Protein AF-A0A673J2W6-F1 (afdb_monomer_lite)

Organism: NCBI:txid307959

Sequence (582 aa):
MEEVDVELSITLIPGAGFHQKHLGFEWGPGDLSVYETNYKLQGPRSAGSPFVHIVRRDEDICSPILRKLFNESHLIFVGLQKIKEDMPSKNKKSQFVSISKNYRSVIRACMEELQQNAVSTQNGSLASQYGDQVSILLAIELIWNLCEVLFIDAAPAGSLLLQLLDWVRLHKSDVDAKAREVLQSDSPTQHQSYWDVVISLVLQGRMDEARQVLSKQASLRAESSSVFRRMDGLLQTMPIFNVRASGHAFPKLVKNVYKLQLSSSICHTDLVFVLQSSMNMFLGPRASPEPLDIILLSAFEFDLIALNNWWFVAHLTDLLDHCKLLQSHNLHFGSNLREFLVLEYASGLFTHHSLWQLAVDYFDHCPEFGRVYLELQVERVPLDTERKAIKVLRICEDRQMSEQVRSICKIMTKRALRNNRLGSALSCSIRAKDAAFLQDYSNKGSFTDLDLLDNLGPAMLLSDRLTFLGKYREFHRLYGEKRFSEAARLLLSLMTAKIAPRSLWMTLLTDALPLLEQKVVIFSVDQTYELMSCLEELNSGTKDSNLTDQDEDIESTKTELLRLALARNLTMAIVKEGTIET

Foldseek 3Di:
DPPDPDPDDDDDQPPPCVVVADWDWDDDLAWIKIAGDNDDPDDDDDDGDPDIGTHGPPPPCPDPLVVQLLVQLLVLLVVLLPDDPPDDPVVLLVVLLVSLVSNLVSLVVSLVVLCVCLVPDPDPVSVVVSVVVSVLSLLLSLLSQVCCLVQRCVDQPLVSVVSVLVSLCSVPVCLVVVLVVLVPDPHSPPDPCLVVSLVSCVSSLVLVSSLVSLVVVLVVDVVCVVVNVVVNVVSVPPDNRDVPDDDDDDDPPCCPVPVQNPPSRRDLVNQLVVLVVVCPVPQDPPRDDDLSSVCNSCSSVVVLVSSPDLVSSQSSVSSCVSSVNDDQDQDPVGAGPNLVSLLVSLSSQCSDLPRVVSSLVSLVSRPPCSVVSCLVSLLVRDCPDPVSLVVSLVSCVVVVVLVSLLSSLVVQLVVCVVVVNNLSNVVSCLSNLPVVVVVVVLVVPDPPDLPSLVVCPPSCVSDLSSVLSNLLSVLVVCVVVVVLLVSLVSLLCCQVVVSDDLVCLLVSLLVCLVSLPDPDQSAALVSLVSNVVSLVVNVVDDPPVPDDPVRVVVSVVSSVSSVVSSVSSNVVNCVVVVVVVD

InterPro domains:
  IPR011502 Nucleoporin Nup85-like [PF07575] (52-249)
  IPR011502 Nucleoporin Nup85-like [PF07575] (266-537)
  IPR011502 Nucleoporin Nup85-like [PTHR13373] (268-577)

Structure (mmCIF, N/CA/C/O backbone):
data_AF-A0A673J2W6-F1
#
_entry.id   AF-A0A673J2W6-F1
#
loop_
_atom_site.group_PDB
_atom_site.id
_atom_site.type_symbol
_atom_site.label_atom_id
_atom_site.label_alt_id
_atom_site.label_comp_id
_atom_site.label_asym_id
_atom_site.label_entity_id
_atom_site.label_seq_id
_atom_site.pdbx_PDB_ins_code
_atom_site.Cartn_x
_atom_site.Cartn_y
_atom_site.Cartn_z
_atom_site.occupancy
_atom_site.B_iso_or_equiv
_atom_site.auth_seq_id
_atom_site.auth_comp_id
_atom_site.auth_asym_id
_atom_site.auth_atom_id
_atom_site.pdbx_PDB_model_num
ATOM 1 N N . MET A 1 1 ? 14.938 -26.519 -13.568 1.00 32.31 1 MET A N 1
ATOM 2 C CA . MET A 1 1 ? 15.478 -25.227 -13.121 1.00 32.31 1 MET A CA 1
ATOM 3 C C . MET A 1 1 ? 16.975 -25.441 -13.071 1.00 32.31 1 MET A C 1
ATOM 5 O O . MET A 1 1 ? 17.451 -26.061 -12.132 1.00 32.31 1 MET A O 1
ATOM 9 N N . GLU A 1 2 ? 17.660 -25.157 -14.177 1.00 26.62 2 GLU A N 1
ATOM 10 C CA . GLU A 1 2 ? 19.124 -25.120 -14.169 1.00 26.62 2 GLU A CA 1
ATOM 11 C C . GLU A 1 2 ? 19.511 -23.930 -13.287 1.00 26.62 2 GLU A C 1
ATOM 13 O O . GLU A 1 2 ? 18.954 -22.844 -13.449 1.00 26.62 2 GLU A O 1
ATOM 18 N N . GLU A 1 3 ? 20.346 -24.169 -12.276 1.00 26.30 3 GLU A N 1
ATOM 19 C CA . GLU A 1 3 ? 20.926 -23.105 -11.460 1.00 26.30 3 GLU A CA 1
ATOM 20 C C . GLU A 1 3 ? 21.746 -22.222 -12.399 1.00 26.30 3 GLU A C 1
ATOM 22 O O . GLU A 1 3 ? 22.777 -22.637 -12.922 1.00 26.30 3 GLU A O 1
ATOM 27 N N . VAL A 1 4 ? 21.236 -21.025 -12.685 1.00 35.88 4 VAL A N 1
ATOM 28 C CA . VAL A 1 4 ? 22.015 -19.996 -13.365 1.00 35.88 4 VAL A CA 1
ATOM 29 C C . VAL A 1 4 ? 23.133 -19.622 -12.395 1.00 35.88 4 VAL A C 1
ATOM 31 O O . VAL A 1 4 ? 22.844 -19.143 -11.297 1.00 35.88 4 VAL A O 1
ATOM 34 N N . ASP A 1 5 ? 24.384 -19.884 -12.783 1.00 31.06 5 ASP A N 1
ATOM 35 C CA . ASP A 1 5 ? 25.609 -19.457 -12.094 1.00 31.06 5 ASP A CA 1
ATOM 36 C C . ASP A 1 5 ? 25.676 -17.916 -12.071 1.00 31.06 5 ASP A C 1
ATOM 38 O O . ASP A 1 5 ? 26.428 -17.279 -12.806 1.00 31.06 5 ASP A O 1
ATOM 42 N N . VAL A 1 6 ? 24.831 -17.284 -11.258 1.00 40.81 6 VAL A N 1
ATOM 43 C CA . VAL A 1 6 ? 24.933 -15.863 -10.938 1.00 40.81 6 VAL A CA 1
ATOM 44 C C . VAL A 1 6 ? 26.011 -15.745 -9.869 1.00 40.81 6 VAL A C 1
ATOM 46 O O . VAL A 1 6 ? 25.876 -16.327 -8.791 1.00 40.81 6 VAL A O 1
ATOM 49 N N . GLU A 1 7 ? 27.091 -15.012 -10.156 1.00 35.69 7 GLU A N 1
ATOM 50 C CA . GLU A 1 7 ? 28.097 -14.667 -9.148 1.00 35.69 7 GLU A CA 1
ATOM 51 C C . GLU A 1 7 ? 27.390 -14.076 -7.922 1.00 35.69 7 GLU A C 1
ATOM 53 O O . GLU A 1 7 ? 26.757 -13.020 -7.989 1.00 35.69 7 GLU A O 1
ATOM 58 N N . LEU A 1 8 ? 27.453 -14.797 -6.801 1.00 43.28 8 LEU A N 1
ATOM 59 C CA . LEU A 1 8 ? 26.831 -14.373 -5.554 1.00 43.28 8 LEU A CA 1
ATOM 60 C C . LEU A 1 8 ? 27.419 -13.021 -5.149 1.00 43.28 8 LEU A C 1
ATOM 62 O O . LEU A 1 8 ? 28.629 -12.891 -4.956 1.00 43.28 8 LEU A O 1
ATOM 66 N N . SER A 1 9 ? 26.560 -12.018 -4.987 1.00 50.03 9 SER A N 1
ATOM 67 C CA . SER A 1 9 ? 26.966 -10.717 -4.473 1.00 50.03 9 SER A CA 1
ATOM 68 C C . SER A 1 9 ? 27.466 -10.871 -3.035 1.00 50.03 9 SER A C 1
ATOM 70 O O . SER A 1 9 ? 26.735 -11.251 -2.119 1.00 50.03 9 SER A O 1
ATOM 72 N N . ILE A 1 10 ? 28.759 -10.611 -2.832 1.00 63.97 10 ILE A N 1
ATOM 73 C CA . ILE A 1 10 ? 29.397 -10.724 -1.520 1.00 63.97 10 ILE A CA 1
ATOM 74 C C . ILE A 1 10 ? 29.210 -9.405 -0.772 1.00 63.97 10 ILE A C 1
ATOM 76 O O . ILE A 1 10 ? 29.879 -8.414 -1.063 1.00 63.97 10 ILE A O 1
ATOM 80 N N . THR A 1 11 ? 28.338 -9.398 0.234 1.00 63.94 11 THR A N 1
ATOM 81 C CA . THR A 1 11 ? 28.202 -8.268 1.163 1.00 63.94 11 THR A CA 1
ATOM 82 C C . THR A 1 11 ? 29.050 -8.508 2.410 1.00 63.94 11 THR A C 1
ATOM 84 O O . THR A 1 11 ? 28.829 -9.457 3.163 1.00 63.94 11 THR A O 1
ATOM 87 N N . LEU A 1 12 ? 30.026 -7.631 2.655 1.00 67.88 12 LEU A N 1
ATOM 88 C CA . LEU A 1 12 ? 30.831 -7.655 3.877 1.00 67.88 12 LEU A CA 1
ATOM 89 C C . LEU A 1 12 ? 30.018 -7.097 5.051 1.00 67.88 12 LEU A C 1
ATOM 91 O O . LEU A 1 12 ? 29.589 -5.948 5.006 1.00 67.88 12 LEU A O 1
ATOM 95 N N . ILE A 1 13 ? 29.853 -7.880 6.121 1.00 69.62 13 ILE A N 1
ATOM 96 C CA . ILE A 1 13 ? 29.233 -7.425 7.376 1.00 69.62 13 ILE A CA 1
ATOM 97 C C . ILE A 1 13 ? 30.343 -6.878 8.291 1.00 69.62 13 ILE A C 1
ATOM 99 O O . ILE A 1 13 ? 31.137 -7.666 8.817 1.00 69.62 13 ILE A O 1
ATOM 103 N N . PRO A 1 14 ? 30.439 -5.553 8.515 1.00 63.97 14 PRO A N 1
ATOM 104 C CA . PRO A 1 14 ? 31.538 -4.978 9.283 1.00 63.97 14 PRO A CA 1
ATOM 105 C C . PRO A 1 14 ? 31.520 -5.461 10.739 1.00 63.97 14 PRO A C 1
ATOM 107 O O . PRO A 1 14 ? 30.521 -5.316 11.444 1.00 63.97 14 PRO A O 1
ATOM 110 N N . GLY A 1 15 ? 32.641 -6.021 11.199 1.00 62.41 15 GLY A N 1
ATOM 111 C CA . GLY A 1 15 ? 32.830 -6.466 12.585 1.00 62.41 15 GLY A CA 1
ATOM 112 C C . GLY A 1 15 ? 32.299 -7.866 12.917 1.00 62.41 15 GLY A C 1
ATOM 113 O O . GLY A 1 15 ? 32.590 -8.357 14.006 1.00 62.41 15 GLY A O 1
ATOM 114 N N . ALA A 1 16 ? 31.590 -8.536 12.001 1.00 62.56 16 ALA A N 1
ATOM 115 C CA . ALA A 1 16 ? 31.160 -9.918 12.204 1.00 62.56 16 ALA A CA 1
ATOM 116 C C . ALA A 1 16 ? 32.349 -10.886 12.058 1.00 62.56 16 ALA A C 1
ATOM 118 O O . ALA A 1 16 ? 33.064 -10.857 11.058 1.00 62.56 16 ALA A O 1
ATOM 119 N N . GLY A 1 17 ? 32.571 -11.749 13.055 1.00 60.41 17 GLY A N 1
ATOM 120 C CA . GLY A 1 17 ? 33.663 -12.727 13.047 1.00 60.41 17 GLY A CA 1
ATOM 121 C C . GLY A 1 17 ? 35.010 -12.173 13.524 1.00 60.41 17 GLY A C 1
ATOM 122 O O . GLY A 1 17 ? 36.017 -12.880 13.433 1.00 60.41 17 GLY A O 1
ATOM 123 N N . PHE A 1 18 ? 35.050 -10.949 14.072 1.00 62.06 18 PHE A N 1
ATOM 124 C CA . PHE A 1 18 ? 36.272 -10.332 14.608 1.00 62.06 18 PHE A CA 1
ATOM 125 C C . PHE A 1 18 ? 36.915 -11.188 15.710 1.00 62.06 18 PHE A C 1
ATOM 127 O O . PHE A 1 18 ? 38.137 -11.223 15.847 1.00 62.06 18 PHE A O 1
ATOM 134 N N . HIS A 1 19 ? 36.105 -11.933 16.469 1.00 62.28 19 HIS A N 1
ATOM 135 C CA . HIS A 1 19 ? 36.587 -12.825 17.523 1.00 62.28 19 HIS A CA 1
ATOM 136 C C . HIS A 1 19 ? 36.794 -14.287 17.079 1.00 62.28 19 HIS A C 1
ATOM 138 O O . HIS A 1 19 ? 37.021 -15.133 17.943 1.00 62.28 19 HIS A O 1
ATOM 144 N N . GLN A 1 20 ? 36.704 -14.609 15.776 1.00 61.62 20 GLN A N 1
ATOM 145 C CA . GLN A 1 20 ? 36.760 -15.986 15.238 1.00 61.62 20 GLN A CA 1
ATOM 146 C C . GLN A 1 20 ? 35.788 -16.967 15.929 1.00 61.62 20 GLN A C 1
ATOM 148 O O . GLN A 1 20 ? 36.048 -18.166 16.048 1.00 61.62 20 GLN A O 1
ATOM 153 N N . LYS A 1 21 ? 34.656 -16.454 16.414 1.00 65.19 21 LYS A N 1
ATOM 154 C CA . LYS A 1 21 ? 33.579 -17.249 17.013 1.00 65.19 21 LYS A CA 1
ATOM 155 C C . LYS A 1 21 ? 32.636 -17.762 15.926 1.00 65.19 21 LYS A C 1
ATOM 157 O O . LYS A 1 21 ? 32.618 -17.235 14.815 1.00 65.19 21 LYS A O 1
ATOM 162 N N . HIS A 1 22 ? 31.841 -18.786 16.240 1.00 70.38 22 HIS A N 1
ATOM 163 C CA . HIS A 1 22 ? 30.788 -19.230 15.327 1.00 70.38 22 HIS A CA 1
ATOM 164 C C . HIS A 1 22 ? 29.784 -18.091 15.107 1.00 70.38 22 HIS A C 1
ATOM 166 O O . HIS A 1 22 ? 29.517 -17.314 16.019 1.00 70.38 22 HIS A O 1
ATOM 172 N N . LEU A 1 23 ? 29.221 -17.985 13.906 1.00 76.62 23 LEU A N 1
ATOM 173 C CA . LEU A 1 23 ? 28.167 -17.020 13.601 1.00 76.62 23 LEU A CA 1
ATOM 174 C C . LEU A 1 23 ? 26.814 -17.729 13.653 1.00 76.62 23 LEU A C 1
ATOM 176 O O . LEU A 1 23 ? 26.635 -18.786 13.050 1.00 76.62 23 LEU A O 1
ATOM 180 N N . GLY A 1 24 ? 25.880 -17.158 14.404 1.00 75.81 24 GLY A N 1
ATOM 181 C CA . GLY A 1 24 ? 24.462 -17.476 14.330 1.00 75.81 24 GLY A CA 1
ATOM 182 C C . GLY A 1 24 ? 23.751 -16.425 13.487 1.00 75.81 24 GLY A C 1
ATOM 183 O O . GLY A 1 24 ? 24.156 -15.261 13.471 1.00 75.81 24 GLY A O 1
ATOM 184 N N . PHE A 1 25 ? 22.691 -16.827 12.795 1.00 81.06 25 PHE A N 1
ATOM 185 C CA . PHE A 1 25 ? 21.803 -15.894 12.119 1.00 81.06 25 PHE A CA 1
ATOM 186 C C . PHE A 1 25 ? 20.346 -16.262 12.386 1.00 81.06 25 PHE A C 1
ATOM 188 O O . PHE A 1 25 ? 20.004 -17.438 12.507 1.00 81.06 25 PHE A O 1
ATOM 195 N N . GLU A 1 26 ? 19.496 -15.248 12.473 1.00 79.06 26 GLU A N 1
ATOM 196 C CA . GLU A 1 26 ? 18.057 -15.402 12.632 1.00 79.06 26 GLU A CA 1
ATOM 197 C C . GLU A 1 26 ? 17.341 -14.392 11.736 1.00 79.06 26 GLU A C 1
ATOM 199 O O . GLU A 1 26 ? 17.652 -13.197 11.735 1.00 79.06 26 GLU A O 1
ATOM 204 N N . TRP A 1 27 ? 16.383 -14.880 10.950 1.00 75.19 27 TRP A N 1
ATOM 205 C CA . TRP A 1 27 ? 15.520 -14.022 10.150 1.00 75.19 27 TRP A CA 1
ATOM 206 C C . TRP A 1 27 ? 14.493 -13.343 11.056 1.00 75.19 27 TRP A C 1
ATOM 208 O O . TRP A 1 27 ? 13.629 -14.002 11.634 1.00 75.19 27 TRP A O 1
ATOM 218 N N . GLY A 1 28 ? 14.586 -12.018 11.171 1.00 66.69 28 GLY A N 1
ATOM 219 C CA . GLY A 1 28 ? 13.551 -11.192 11.775 1.00 66.69 28 GLY A CA 1
ATOM 220 C C . GLY A 1 28 ? 12.396 -10.911 10.801 1.00 66.69 28 GLY A C 1
ATOM 221 O O . GLY A 1 28 ? 12.409 -11.370 9.660 1.00 66.69 28 GLY A O 1
ATOM 222 N N . PRO A 1 29 ? 11.395 -10.106 11.205 1.00 61.22 29 PRO A N 1
ATOM 223 C CA . PRO A 1 29 ? 10.231 -9.766 10.373 1.00 61.22 29 PRO A CA 1
ATOM 224 C C . PRO A 1 29 ? 10.533 -8.996 9.072 1.00 61.22 29 PRO A C 1
ATOM 226 O O . PRO A 1 29 ? 9.613 -8.747 8.299 1.00 61.22 29 PRO A O 1
ATOM 229 N N . GLY A 1 30 ? 11.785 -8.594 8.847 1.00 59.88 30 GLY A N 1
ATOM 230 C CA . GLY A 1 30 ? 12.221 -7.810 7.686 1.00 59.88 30 GLY A CA 1
ATOM 231 C C . GLY A 1 30 ? 13.743 -7.707 7.560 1.00 59.88 30 GLY A C 1
ATOM 232 O O . GLY A 1 30 ? 14.252 -7.587 6.452 1.00 59.88 30 GLY A O 1
ATOM 233 N N . ASP A 1 31 ? 14.469 -7.853 8.673 1.00 70.88 31 ASP A N 1
ATOM 234 C CA . ASP A 1 31 ? 15.931 -7.783 8.704 1.00 70.88 31 ASP A CA 1
ATOM 235 C C . ASP A 1 31 ? 16.537 -9.131 9.135 1.00 70.88 31 ASP A C 1
ATOM 237 O O . ASP A 1 31 ? 15.974 -9.848 9.968 1.00 70.88 31 ASP A O 1
ATOM 241 N N . LEU A 1 32 ? 17.711 -9.466 8.603 1.00 78.12 32 LEU A N 1
ATOM 242 C CA . LEU A 1 32 ? 18.502 -10.615 9.034 1.00 78.12 32 LEU A CA 1
ATOM 243 C C . LEU A 1 32 ? 19.378 -10.194 10.218 1.00 78.12 32 LEU A C 1
ATOM 245 O O . LEU A 1 32 ? 20.221 -9.311 10.095 1.00 78.12 32 LEU A O 1
ATOM 249 N N . SER A 1 33 ? 19.205 -10.828 11.373 1.00 80.81 33 SER A N 1
ATOM 250 C CA . SER A 1 33 ? 20.064 -10.587 12.533 1.00 80.81 33 SER A CA 1
ATOM 251 C C . SER A 1 33 ? 21.204 -11.596 12.536 1.00 80.81 33 SER A C 1
ATOM 253 O O . SER A 1 33 ? 20.963 -12.799 12.521 1.00 80.81 33 SER A O 1
ATOM 255 N N . VAL A 1 34 ? 22.445 -11.121 12.572 1.00 82.25 34 VAL A N 1
ATOM 256 C CA . VAL A 1 34 ? 23.656 -11.946 12.633 1.00 82.25 34 VAL A CA 1
ATOM 257 C C . VAL A 1 34 ? 24.370 -11.657 13.945 1.00 82.25 34 VAL A C 1
ATOM 259 O O . VAL A 1 34 ? 24.604 -10.504 14.293 1.00 82.25 34 VAL A O 1
ATOM 262 N N . TYR A 1 35 ? 24.724 -12.689 14.699 1.00 78.94 35 TYR A N 1
ATOM 263 C CA . TYR A 1 35 ? 25.373 -12.540 15.999 1.00 78.94 35 TYR A CA 1
ATOM 264 C C . TYR A 1 35 ? 26.475 -13.576 16.188 1.00 78.94 35 TYR A C 1
ATOM 266 O O . TYR A 1 35 ? 26.421 -14.686 15.659 1.00 78.94 35 TYR A O 1
ATOM 274 N N . GLU A 1 36 ? 27.493 -13.226 16.967 1.00 74.81 36 GLU A N 1
ATOM 275 C CA . GLU A 1 36 ? 28.535 -14.179 17.331 1.00 74.81 36 GLU A CA 1
ATOM 276 C C . GLU A 1 36 ? 28.045 -15.109 18.447 1.00 74.81 36 GLU A C 1
ATOM 278 O O . GLU A 1 36 ? 27.469 -14.703 19.454 1.00 74.81 36 GLU A O 1
ATOM 283 N N . THR A 1 37 ? 28.299 -16.399 18.296 1.00 68.31 37 THR A N 1
ATOM 284 C CA . THR A 1 37 ? 27.920 -17.423 19.258 1.00 68.31 37 THR A CA 1
ATOM 285 C C . THR A 1 37 ? 29.100 -18.333 19.573 1.00 68.31 37 THR A C 1
ATOM 287 O O . THR A 1 37 ? 29.910 -18.685 18.719 1.00 68.31 37 THR A O 1
ATOM 290 N N . ASN A 1 38 ? 29.199 -18.739 20.837 1.00 63.53 38 ASN A N 1
ATOM 291 C CA . ASN A 1 38 ? 30.148 -19.762 21.285 1.00 63.53 38 ASN A CA 1
ATOM 292 C C . ASN A 1 38 ? 29.522 -21.171 21.257 1.00 63.53 38 ASN A C 1
ATOM 294 O O . ASN A 1 38 ? 30.101 -22.117 21.792 1.00 63.53 38 ASN A O 1
ATOM 298 N N . TYR A 1 39 ? 28.312 -21.311 20.703 1.00 58.31 39 TYR A N 1
ATOM 299 C CA . TYR A 1 39 ? 27.529 -22.537 20.794 1.00 58.31 39 TYR A CA 1
ATOM 300 C C . TYR A 1 39 ? 28.136 -23.654 19.932 1.00 58.31 39 TYR A C 1
ATOM 302 O O . TYR A 1 39 ? 28.123 -23.589 18.705 1.00 58.31 39 TYR A O 1
ATOM 310 N N . LYS A 1 40 ? 28.638 -24.706 20.589 1.00 55.28 40 LYS A N 1
ATOM 311 C CA . LYS A 1 40 ? 28.772 -26.047 19.998 1.00 55.28 40 LYS A CA 1
ATOM 312 C C . LYS A 1 40 ? 27.434 -26.767 20.187 1.00 55.28 40 LYS A C 1
ATOM 314 O O . LYS A 1 40 ? 26.813 -26.587 21.229 1.00 55.28 40 LYS A O 1
ATOM 319 N N . LEU A 1 41 ? 27.012 -27.587 19.218 1.00 49.97 41 LEU A N 1
ATOM 320 C CA . LEU A 1 41 ? 25.667 -28.194 19.116 1.00 49.97 41 LEU A CA 1
ATOM 321 C C . LEU A 1 41 ? 25.144 -28.948 20.368 1.00 49.97 41 LEU A C 1
ATOM 323 O O . LEU A 1 41 ? 23.969 -29.302 20.400 1.00 49.97 41 LEU A O 1
ATOM 327 N N . GLN A 1 42 ? 25.966 -29.197 21.395 1.00 47.97 42 GLN A N 1
ATOM 328 C CA . GLN A 1 42 ? 25.563 -29.784 22.678 1.00 47.97 42 GLN A CA 1
ATOM 329 C C . GLN A 1 42 ? 26.335 -29.132 23.845 1.00 47.97 42 GLN A C 1
ATOM 331 O O . GLN A 1 42 ? 27.518 -29.403 24.040 1.00 47.97 42 GLN A O 1
ATOM 336 N N . GLY A 1 43 ? 25.674 -28.278 24.637 1.00 46.75 43 GLY A N 1
ATOM 337 C CA . GLY A 1 43 ? 26.228 -27.701 25.873 1.00 46.75 43 GLY A CA 1
ATOM 338 C C . GLY A 1 43 ? 25.321 -26.637 26.525 1.00 46.75 43 GLY A C 1
ATOM 339 O O . GLY A 1 43 ? 24.466 -26.069 25.837 1.00 46.75 43 GLY A O 1
ATOM 340 N N . PRO A 1 44 ? 25.457 -26.362 27.843 1.00 44.88 44 PRO A N 1
ATOM 341 C CA . PRO A 1 44 ? 24.592 -25.420 28.547 1.00 44.88 44 PRO A CA 1
ATOM 342 C C . PRO A 1 44 ? 24.892 -23.970 28.143 1.00 44.88 44 PRO A C 1
ATOM 344 O O . PRO A 1 44 ? 26.026 -23.620 27.822 1.00 44.88 44 PRO A O 1
ATOM 347 N N . ARG A 1 45 ? 23.851 -23.126 28.172 1.00 50.53 45 ARG A N 1
ATOM 348 C CA . ARG A 1 45 ? 23.879 -21.701 27.793 1.00 50.53 45 ARG A CA 1
ATOM 349 C C . ARG A 1 45 ? 25.050 -20.959 28.459 1.00 50.53 45 ARG A C 1
ATOM 351 O O . ARG A 1 45 ? 25.068 -20.823 29.679 1.00 50.53 45 ARG A O 1
ATOM 358 N N . SER A 1 46 ? 25.982 -20.438 27.659 1.00 49.75 46 SER A N 1
ATOM 359 C CA . SER A 1 46 ? 27.063 -19.550 28.113 1.00 49.75 46 SER A CA 1
ATOM 360 C C . SER A 1 46 ? 26.821 -18.098 27.694 1.00 49.75 46 SER A C 1
ATOM 362 O O . SER A 1 46 ? 26.110 -17.849 26.722 1.00 49.75 46 SER A O 1
ATOM 364 N N . ALA A 1 47 ? 27.469 -17.161 28.396 1.00 49.81 47 ALA A N 1
ATOM 365 C CA . ALA A 1 47 ? 27.417 -15.716 28.162 1.00 49.81 47 ALA A CA 1
ATOM 366 C C . ALA A 1 47 ? 27.594 -15.346 26.673 1.00 49.81 47 ALA A C 1
ATOM 368 O O . ALA A 1 47 ? 28.589 -15.721 26.048 1.00 49.81 47 ALA A O 1
ATOM 369 N N . GLY A 1 48 ? 26.589 -14.661 26.115 1.00 49.75 48 GLY A N 1
ATOM 370 C CA . GLY A 1 48 ? 26.511 -14.280 24.701 1.00 49.75 48 GLY A CA 1
ATOM 371 C C . GLY A 1 48 ? 27.507 -13.189 24.299 1.00 49.75 48 GLY A C 1
ATOM 372 O O . GLY A 1 48 ? 28.112 -12.534 25.150 1.00 49.75 48 GLY A O 1
ATOM 373 N N . SER A 1 49 ? 27.693 -13.000 22.990 1.00 53.25 49 SER A N 1
ATOM 374 C CA . SER A 1 49 ? 28.419 -11.849 22.448 1.00 53.25 49 SER A CA 1
ATOM 375 C C . SER A 1 49 ? 27.656 -10.543 22.725 1.00 53.25 49 SER A C 1
ATOM 377 O O . SER A 1 49 ? 26.426 -10.550 22.761 1.00 53.25 49 SER A O 1
ATOM 379 N N . PRO A 1 50 ? 28.350 -9.403 22.896 1.00 62.38 50 PRO A N 1
ATOM 380 C CA . PRO A 1 50 ? 27.698 -8.114 23.139 1.00 62.38 50 PRO A CA 1
ATOM 381 C C . PRO A 1 50 ? 27.110 -7.462 21.876 1.00 62.38 50 PRO A C 1
ATOM 383 O O . PRO A 1 50 ? 26.351 -6.504 21.996 1.00 62.38 50 PRO A O 1
ATOM 386 N N . PHE A 1 51 ? 27.443 -7.956 20.678 1.00 63.53 51 PHE A N 1
ATOM 387 C CA . PHE A 1 51 ? 27.030 -7.351 19.410 1.00 63.53 51 PHE A CA 1
ATOM 388 C C . PHE A 1 51 ? 26.082 -8.260 18.622 1.00 63.53 51 PHE A C 1
ATOM 390 O O . PHE A 1 51 ? 26.358 -9.448 18.433 1.00 63.53 51 PHE A O 1
ATOM 397 N N . VAL A 1 52 ? 24.979 -7.665 18.164 1.00 72.75 52 VAL A N 1
ATOM 398 C CA . VAL A 1 52 ? 24.043 -8.215 17.178 1.00 72.75 52 VAL A CA 1
ATOM 399 C C . VAL A 1 52 ? 24.085 -7.276 15.977 1.00 72.75 52 VAL A C 1
ATOM 401 O O . VAL A 1 52 ? 23.815 -6.082 16.109 1.00 72.75 52 VAL A O 1
ATOM 404 N N . HIS A 1 53 ? 24.460 -7.806 14.821 1.00 74.25 53 HIS A N 1
ATOM 405 C CA . HIS A 1 53 ? 24.487 -7.093 13.552 1.00 74.25 53 HIS A CA 1
ATOM 406 C C . HIS A 1 53 ? 23.127 -7.237 12.876 1.00 74.25 53 HIS A C 1
ATOM 408 O O . HIS A 1 53 ? 22.595 -8.340 12.778 1.00 74.25 53 HIS A O 1
ATOM 414 N N . ILE A 1 54 ? 22.567 -6.131 12.398 1.00 69.12 54 ILE A N 1
ATOM 415 C CA . ILE A 1 54 ? 21.324 -6.129 11.628 1.00 69.12 54 ILE A CA 1
ATOM 416 C C . ILE A 1 54 ? 21.710 -5.942 10.165 1.00 69.12 54 ILE A C 1
ATOM 418 O O . ILE A 1 54 ? 22.263 -4.907 9.797 1.00 69.12 54 ILE A O 1
ATOM 422 N N . VAL A 1 55 ? 21.444 -6.955 9.351 1.00 66.69 55 VAL A N 1
ATOM 423 C CA . VAL A 1 55 ? 21.677 -6.969 7.909 1.00 66.69 55 VAL A CA 1
ATOM 424 C C . VAL A 1 55 ? 20.344 -6.716 7.221 1.00 66.69 55 VAL A C 1
ATOM 426 O O . VAL A 1 55 ? 19.386 -7.472 7.398 1.00 66.69 55 VAL A O 1
ATOM 429 N N . ARG A 1 56 ? 20.278 -5.644 6.434 1.00 62.28 56 ARG A N 1
ATOM 430 C CA . ARG A 1 56 ? 19.111 -5.328 5.606 1.00 62.28 56 ARG A CA 1
ATOM 431 C C . ARG A 1 56 ? 19.379 -5.773 4.181 1.00 62.28 56 ARG A C 1
ATOM 433 O O . ARG A 1 56 ? 20.475 -5.558 3.677 1.00 62.28 56 ARG A O 1
ATOM 440 N N . ARG A 1 57 ? 18.387 -6.409 3.559 1.00 55.62 57 ARG A N 1
ATOM 441 C CA . ARG A 1 57 ? 18.497 -6.920 2.187 1.00 55.62 57 ARG A CA 1
ATOM 442 C C . ARG A 1 57 ? 18.401 -5.803 1.138 1.00 55.62 57 ARG A C 1
ATOM 444 O O . ARG A 1 57 ? 19.025 -5.923 0.094 1.00 55.62 57 ARG A O 1
ATOM 451 N N . ASP A 1 58 ? 17.705 -4.710 1.469 1.00 56.59 58 ASP A N 1
ATOM 452 C CA . ASP A 1 58 ? 17.262 -3.703 0.497 1.00 56.59 58 ASP A CA 1
ATOM 453 C C . ASP A 1 58 ? 17.692 -2.276 0.895 1.00 56.59 58 ASP A C 1
ATOM 455 O O . ASP A 1 58 ? 16.885 -1.472 1.371 1.00 56.59 58 ASP A O 1
ATOM 459 N N . GLU A 1 59 ? 18.973 -1.933 0.715 1.00 52.81 59 GLU A N 1
ATOM 460 C CA . GLU A 1 59 ? 19.462 -0.560 0.957 1.00 52.81 59 GLU A CA 1
ATOM 461 C C . GLU A 1 59 ? 18.765 0.478 0.049 1.00 52.81 59 GLU A C 1
ATOM 463 O O . GLU A 1 59 ? 18.525 1.614 0.472 1.00 52.81 59 GLU A O 1
ATOM 468 N N . ASP A 1 60 ? 18.338 0.074 -1.153 1.00 52.94 60 ASP A N 1
ATOM 469 C CA . ASP A 1 60 ? 17.696 0.950 -2.142 1.00 52.94 60 ASP A CA 1
ATOM 470 C C . ASP A 1 60 ? 16.302 1.442 -1.717 1.00 52.94 60 ASP A C 1
ATOM 472 O O . ASP A 1 60 ? 15.938 2.595 -1.966 1.00 52.94 60 ASP A O 1
ATOM 476 N N . ILE A 1 61 ? 15.519 0.623 -1.006 1.00 55.84 61 ILE A N 1
ATOM 477 C CA . ILE A 1 61 ? 14.157 0.994 -0.571 1.00 55.84 61 ILE A CA 1
ATOM 478 C C . ILE A 1 61 ? 14.194 2.110 0.492 1.00 55.84 61 ILE A C 1
ATOM 480 O O . ILE A 1 61 ? 13.240 2.881 0.640 1.00 55.84 61 ILE A O 1
ATOM 484 N N . CYS A 1 62 ? 15.318 2.252 1.200 1.00 54.75 62 CYS A N 1
ATOM 485 C CA . CYS A 1 62 ? 15.524 3.293 2.203 1.00 54.75 62 CYS A CA 1
ATOM 486 C C . CYS A 1 62 ? 15.870 4.672 1.609 1.00 54.75 62 CYS A C 1
ATOM 488 O O . CYS A 1 62 ? 15.868 5.658 2.353 1.00 54.75 62 CYS A O 1
ATOM 490 N N . SER A 1 63 ? 16.131 4.785 0.298 1.00 69.56 63 SER A N 1
ATOM 491 C CA . SER A 1 63 ? 16.411 6.079 -0.334 1.00 69.56 63 SER A CA 1
ATOM 492 C C . SER A 1 63 ? 15.151 6.963 -0.355 1.00 69.56 63 SER A C 1
ATOM 494 O O . SER A 1 63 ? 14.120 6.577 -0.919 1.00 69.56 63 SER A O 1
ATOM 496 N N . PRO A 1 64 ? 15.192 8.187 0.211 1.00 71.50 64 PRO A N 1
ATOM 497 C CA . PRO A 1 64 ? 14.033 9.078 0.234 1.00 71.50 64 PRO A CA 1
ATOM 498 C C . PRO A 1 64 ? 13.580 9.496 -1.171 1.00 71.50 64 PRO A C 1
ATOM 500 O O . PRO A 1 64 ? 12.400 9.803 -1.349 1.00 71.50 64 PRO A O 1
ATOM 503 N N . ILE A 1 65 ? 14.489 9.472 -2.150 1.00 76.12 65 ILE A N 1
ATOM 504 C CA . ILE A 1 65 ? 14.220 9.832 -3.545 1.00 76.12 65 ILE A CA 1
ATOM 505 C C . ILE A 1 65 ? 13.490 8.681 -4.250 1.00 76.12 65 ILE A C 1
ATOM 507 O O . ILE A 1 65 ? 12.423 8.891 -4.827 1.00 76.12 65 ILE A O 1
ATOM 511 N N . LEU A 1 66 ? 13.963 7.438 -4.092 1.00 79.06 66 LEU A N 1
ATOM 512 C CA . LEU A 1 66 ? 13.269 6.251 -4.617 1.00 79.06 66 LEU A CA 1
ATOM 513 C C . LEU A 1 66 ? 11.894 6.052 -3.963 1.00 79.06 66 LEU A C 1
ATOM 515 O O . LEU A 1 66 ? 10.941 5.613 -4.602 1.00 79.06 66 LEU A O 1
ATOM 519 N N . ARG A 1 67 ? 11.720 6.500 -2.717 1.00 81.94 67 ARG A N 1
ATOM 520 C CA . ARG A 1 67 ? 10.403 6.538 -2.073 1.00 81.94 67 ARG A CA 1
ATOM 521 C C . ARG A 1 67 ? 9.386 7.380 -2.852 1.00 81.94 67 ARG A C 1
ATOM 523 O O . ARG A 1 67 ? 8.210 7.021 -2.897 1.00 81.94 67 ARG A O 1
ATOM 530 N N . LYS A 1 68 ? 9.804 8.497 -3.455 1.00 85.56 68 LYS A N 1
ATOM 531 C CA . LYS A 1 68 ? 8.937 9.339 -4.297 1.00 85.56 68 LYS A CA 1
ATOM 532 C C . LYS A 1 68 ? 8.539 8.593 -5.571 1.00 85.56 68 LYS A C 1
ATOM 534 O O . LYS A 1 68 ? 7.356 8.563 -5.896 1.00 85.56 68 LYS A O 1
ATOM 539 N N . LEU A 1 69 ? 9.498 7.913 -6.209 1.00 88.44 69 LEU A N 1
ATOM 540 C CA . LEU A 1 69 ? 9.252 7.019 -7.346 1.00 88.44 69 LEU A CA 1
ATOM 541 C C . LEU A 1 69 ? 8.189 5.964 -7.001 1.00 88.44 69 LEU A C 1
ATOM 543 O O . LEU A 1 69 ? 7.234 5.805 -7.758 1.00 88.44 69 LEU A O 1
ATOM 547 N N . PHE A 1 70 ? 8.281 5.300 -5.844 1.00 89.12 70 PHE A N 1
ATOM 548 C CA . PHE A 1 70 ? 7.296 4.291 -5.422 1.00 89.12 70 PHE A CA 1
ATOM 549 C C . PHE A 1 70 ? 5.891 4.863 -5.181 1.00 89.12 70 PHE A C 1
ATOM 551 O O . PHE A 1 70 ? 4.904 4.229 -5.541 1.00 89.12 70 PHE A O 1
ATOM 558 N N . ASN A 1 71 ? 5.775 6.067 -4.613 1.00 89.88 71 ASN A N 1
ATOM 559 C CA . ASN A 1 71 ? 4.466 6.694 -4.393 1.00 89.88 71 ASN A CA 1
ATOM 560 C C . ASN A 1 71 ? 3.796 7.106 -5.714 1.00 89.88 71 ASN A C 1
ATOM 562 O O . ASN A 1 71 ? 2.625 6.807 -5.928 1.00 89.88 71 ASN A O 1
ATOM 566 N N . GLU A 1 72 ? 4.533 7.755 -6.617 1.00 92.31 72 GLU A N 1
ATOM 567 C CA . GLU A 1 72 ? 3.995 8.185 -7.915 1.00 92.31 72 GLU A CA 1
ATOM 568 C C . GLU A 1 72 ? 3.664 6.983 -8.816 1.00 92.31 72 GLU A C 1
ATOM 570 O O . GLU A 1 72 ? 2.596 6.923 -9.424 1.00 92.31 72 GLU A O 1
ATOM 575 N N . SER A 1 73 ? 4.538 5.971 -8.854 1.00 93.12 73 SER A N 1
ATOM 576 C CA . SER A 1 73 ? 4.302 4.737 -9.623 1.00 93.12 73 SER A CA 1
ATOM 577 C C . SER A 1 73 ? 3.107 3.930 -9.113 1.00 93.12 73 SER A C 1
ATOM 579 O O . SER A 1 73 ? 2.377 3.354 -9.923 1.00 93.12 73 SER A O 1
ATOM 581 N N . HIS A 1 74 ? 2.854 3.943 -7.804 1.00 94.06 74 HIS A N 1
ATOM 582 C CA . HIS A 1 74 ? 1.658 3.357 -7.208 1.00 94.06 74 HIS A CA 1
ATOM 583 C C . HIS A 1 74 ? 0.371 4.046 -7.682 1.00 94.06 74 HIS A C 1
ATOM 585 O O . HIS A 1 74 ? -0.594 3.366 -8.029 1.00 94.06 74 HIS A O 1
ATOM 591 N N . LEU A 1 75 ? 0.348 5.381 -7.775 1.00 93.56 75 LEU A N 1
ATOM 592 C CA . LEU A 1 75 ? -0.818 6.102 -8.305 1.00 93.56 75 LEU A CA 1
ATOM 593 C C . LEU A 1 75 ? -1.100 5.727 -9.764 1.00 93.56 75 LEU A C 1
ATOM 595 O O . LEU A 1 75 ? -2.260 5.557 -10.148 1.00 93.56 75 LEU A O 1
ATOM 599 N N . ILE A 1 76 ? -0.043 5.564 -10.566 1.00 94.31 76 ILE A N 1
ATOM 600 C CA . ILE A 1 76 ? -0.161 5.109 -11.955 1.00 94.31 76 ILE A CA 1
ATOM 601 C C . ILE A 1 76 ? -0.702 3.675 -11.999 1.00 94.31 76 ILE A C 1
ATOM 603 O O . ILE A 1 76 ? -1.629 3.411 -12.764 1.00 94.31 76 ILE A O 1
ATOM 607 N N . PHE A 1 77 ? -0.189 2.783 -11.147 1.00 94.56 77 PHE A N 1
ATOM 608 C CA . PHE A 1 77 ? -0.641 1.393 -11.052 1.00 94.56 77 PHE A CA 1
ATOM 609 C C . PHE A 1 77 ? -2.130 1.317 -10.716 1.00 94.56 77 PHE A C 1
ATOM 611 O O . PHE A 1 77 ? -2.902 0.764 -11.491 1.00 94.56 77 PHE A O 1
ATOM 618 N N . VAL A 1 78 ? -2.573 1.957 -9.630 1.00 92.50 78 VAL A N 1
ATOM 619 C CA . VAL A 1 78 ? -3.992 1.981 -9.233 1.00 92.50 78 VAL A CA 1
ATOM 620 C C . VAL A 1 78 ? -4.870 2.622 -10.319 1.00 92.50 78 VAL A C 1
ATOM 622 O O . VAL A 1 78 ? -6.028 2.243 -10.497 1.00 92.50 78 VAL A O 1
ATOM 625 N N . GLY A 1 79 ? -4.339 3.598 -11.060 1.00 90.56 79 GLY A N 1
ATOM 626 C CA . GLY A 1 79 ? -5.004 4.180 -12.225 1.00 90.56 79 GLY A CA 1
ATOM 627 C C . GLY A 1 79 ? -5.196 3.181 -13.370 1.00 90.56 79 GLY A C 1
ATOM 628 O O . GLY A 1 79 ? -6.282 3.127 -13.948 1.00 90.56 79 GLY A O 1
ATOM 629 N N . LEU A 1 80 ? -4.175 2.373 -13.665 1.00 91.31 80 LEU A N 1
ATOM 630 C CA . LEU A 1 80 ? -4.200 1.327 -14.690 1.00 91.31 80 LEU A CA 1
ATOM 631 C C . LEU A 1 80 ? -5.250 0.249 -14.375 1.00 91.31 80 LEU A C 1
ATOM 633 O O . LEU A 1 80 ? -6.042 -0.087 -15.254 1.00 91.31 80 LEU A O 1
ATOM 637 N N . GLN A 1 81 ? -5.361 -0.182 -13.114 1.00 90.31 81 GLN A N 1
ATOM 638 C CA . GLN A 1 81 ? -6.337 -1.205 -12.697 1.00 90.31 81 GLN A CA 1
ATOM 639 C C . GLN A 1 81 ? -7.807 -0.774 -12.885 1.00 90.31 81 GLN A C 1
ATOM 641 O O . GLN A 1 81 ? -8.713 -1.602 -12.941 1.00 90.31 81 GLN A O 1
ATOM 646 N N . LYS A 1 82 ? -8.080 0.534 -12.994 1.00 86.50 82 LYS A N 1
ATOM 647 C CA . LYS A 1 82 ? -9.439 1.074 -13.196 1.00 86.50 82 LYS A CA 1
ATOM 648 C C . LYS A 1 82 ? -9.879 1.082 -14.662 1.00 86.50 82 LYS A C 1
ATOM 650 O O . LYS A 1 82 ? -11.022 1.451 -14.953 1.00 86.50 82 LYS A O 1
ATOM 655 N N . ILE A 1 83 ? -8.997 0.732 -15.598 1.00 83.75 83 ILE A N 1
ATOM 656 C CA . ILE A 1 83 ? -9.303 0.760 -17.029 1.00 83.75 83 ILE A CA 1
ATOM 657 C C . ILE A 1 83 ? -10.234 -0.402 -17.370 1.00 83.75 83 ILE A C 1
ATOM 659 O O . ILE A 1 83 ? -9.863 -1.567 -17.311 1.00 83.75 83 ILE A O 1
ATOM 663 N N . LYS A 1 84 ? -11.471 -0.072 -17.757 1.00 66.56 84 LYS A N 1
ATOM 664 C CA . LYS A 1 84 ? -12.489 -1.068 -18.112 1.00 66.56 84 LYS A CA 1
ATOM 665 C C . LYS A 1 84 ? -12.122 -1.822 -19.392 1.00 66.56 84 LYS A C 1
ATOM 667 O O . LYS A 1 84 ? -11.805 -1.210 -20.419 1.00 66.56 84 LYS A O 1
ATOM 672 N N . GLU A 1 85 ? -12.296 -3.143 -19.364 1.00 62.69 85 GLU A N 1
ATOM 673 C CA . GLU A 1 85 ? -12.102 -4.020 -20.525 1.00 62.69 85 GLU A CA 1
ATOM 674 C C . GLU A 1 85 ? -13.036 -3.714 -21.712 1.00 62.69 85 GLU A C 1
ATOM 676 O O . GLU A 1 85 ? -12.748 -4.149 -22.823 1.00 62.69 85 GLU A O 1
ATOM 681 N N . ASP A 1 86 ? -14.083 -2.900 -21.554 1.00 56.84 86 ASP A N 1
ATOM 682 C CA . ASP A 1 86 ? -15.080 -2.634 -22.608 1.00 56.84 86 ASP A CA 1
ATOM 683 C C . ASP A 1 86 ? -14.739 -1.463 -23.556 1.00 56.84 86 ASP A C 1
ATOM 685 O O . ASP A 1 86 ? -15.488 -1.163 -24.486 1.00 56.84 86 ASP A O 1
ATOM 689 N N . MET A 1 87 ? -13.606 -0.772 -23.369 1.00 62.03 87 MET A N 1
ATOM 690 C CA . MET A 1 87 ? -13.250 0.379 -24.220 1.00 62.03 87 MET A CA 1
ATOM 691 C C . MET A 1 87 ? -12.818 -0.025 -25.653 1.00 62.03 87 MET A C 1
ATOM 693 O O . MET A 1 87 ? -12.174 -1.065 -25.841 1.00 62.03 87 MET A O 1
ATOM 697 N N . PRO A 1 88 ? -13.090 0.803 -26.685 1.00 62.75 88 PRO A N 1
ATOM 698 C CA . PRO A 1 88 ? -12.666 0.527 -28.060 1.00 62.75 88 PRO A CA 1
ATOM 699 C C . PRO A 1 88 ? -11.132 0.459 -28.192 1.00 62.75 88 PRO A C 1
ATOM 701 O O . PRO A 1 88 ? -10.404 1.300 -27.657 1.00 62.75 88 PRO A O 1
ATOM 704 N N . SER A 1 89 ? -10.632 -0.532 -28.942 1.00 62.69 89 SER A N 1
ATOM 705 C CA . SER A 1 89 ? -9.209 -0.928 -29.014 1.00 62.69 89 SER A CA 1
ATOM 706 C C . SER A 1 89 ? -8.238 0.196 -29.395 1.00 62.69 89 SER A C 1
ATOM 708 O O . SER A 1 89 ? -7.137 0.277 -28.851 1.00 62.69 89 SER A O 1
ATOM 710 N N . LYS A 1 90 ? -8.651 1.111 -30.280 1.00 62.88 90 LYS A N 1
ATOM 711 C CA . LYS A 1 90 ? -7.822 2.247 -30.714 1.00 62.88 90 LYS A CA 1
ATOM 712 C C . LYS A 1 90 ? -7.553 3.247 -29.581 1.00 62.88 90 LYS A C 1
ATOM 714 O O . LYS A 1 90 ? -6.451 3.780 -29.488 1.00 62.88 90 LYS A O 1
ATOM 719 N N . ASN A 1 91 ? -8.531 3.454 -28.696 1.00 66.06 91 ASN A N 1
ATOM 720 C CA . ASN A 1 91 ? -8.385 4.343 -27.542 1.00 66.06 91 ASN A CA 1
ATOM 721 C C . ASN A 1 91 ? -7.570 3.675 -26.428 1.00 66.06 91 ASN A C 1
ATOM 723 O O . ASN A 1 91 ? -6.779 4.351 -25.778 1.00 66.06 91 ASN A O 1
ATOM 727 N N . LYS A 1 92 ? -7.689 2.349 -26.265 1.00 73.06 92 LYS A N 1
ATOM 728 C CA . LYS A 1 92 ? -6.887 1.575 -25.303 1.00 73.06 92 LYS A CA 1
ATOM 729 C C . LYS A 1 92 ? -5.390 1.664 -25.585 1.00 73.06 92 LYS A C 1
ATOM 731 O O . LYS A 1 92 ? -4.626 1.981 -24.684 1.00 73.06 92 LYS A O 1
ATOM 736 N N . LYS A 1 93 ? -4.970 1.478 -26.843 1.00 77.31 93 LYS A N 1
ATOM 737 C CA . LYS A 1 93 ? -3.549 1.571 -27.219 1.00 77.31 93 LYS A CA 1
ATOM 738 C C . LYS A 1 93 ? -2.960 2.948 -26.889 1.00 77.31 93 LYS A C 1
ATOM 740 O O . LYS A 1 93 ? -1.921 3.038 -26.247 1.00 77.31 93 LYS A O 1
ATOM 745 N N . SER A 1 94 ? -3.667 4.025 -27.244 1.00 81.69 94 SER A N 1
ATOM 746 C CA . SER A 1 94 ? -3.240 5.392 -26.907 1.00 81.69 94 SER A CA 1
ATOM 747 C C . SER A 1 94 ? -3.175 5.640 -25.395 1.00 81.69 94 SER A C 1
ATOM 749 O O . SER A 1 94 ? -2.317 6.398 -24.946 1.00 81.69 94 SER A O 1
ATOM 751 N N . GLN A 1 95 ? -4.071 5.030 -24.613 1.00 86.12 95 GLN A N 1
ATOM 752 C CA . GLN A 1 95 ? -4.053 5.124 -23.153 1.00 86.12 95 GLN A CA 1
ATOM 753 C C . GLN A 1 95 ? -2.860 4.373 -22.553 1.00 86.12 95 GLN A C 1
ATOM 755 O O . GLN A 1 95 ? -2.159 4.950 -21.729 1.00 86.12 95 GLN A O 1
ATOM 760 N N . PHE A 1 96 ? -2.562 3.151 -23.002 1.00 88.00 96 PHE A N 1
ATOM 761 C CA . PHE A 1 96 ? -1.396 2.399 -22.523 1.00 88.00 96 PHE A CA 1
ATOM 762 C C . PHE A 1 96 ? -0.073 3.085 -22.870 1.00 88.00 96 PHE A C 1
ATOM 764 O O . PHE A 1 96 ? 0.804 3.176 -22.015 1.00 88.00 96 PHE A O 1
ATOM 771 N N . VAL A 1 97 ? 0.045 3.674 -24.068 1.00 87.62 97 VAL A N 1
ATOM 772 C CA . VAL A 1 97 ? 1.200 4.522 -24.416 1.00 87.62 97 VAL A CA 1
ATOM 773 C C . VAL A 1 97 ? 1.293 5.727 -23.473 1.00 87.62 97 VAL A C 1
ATOM 775 O O . VAL A 1 97 ? 2.379 6.068 -23.013 1.00 87.62 97 VAL A O 1
ATOM 778 N N . SER A 1 98 ? 0.168 6.367 -23.133 1.00 90.00 98 SER A N 1
ATOM 779 C CA . SER A 1 98 ? 0.162 7.466 -22.158 1.00 90.00 98 SER A CA 1
ATOM 780 C C . SER A 1 98 ? 0.608 7.015 -20.764 1.00 90.00 98 SER A C 1
ATOM 782 O O . SER A 1 98 ? 1.340 7.743 -20.103 1.00 90.00 98 SER A O 1
ATOM 784 N N . ILE A 1 99 ? 0.195 5.829 -20.315 1.00 92.12 99 ILE A N 1
ATOM 785 C CA . ILE A 1 99 ? 0.571 5.265 -19.010 1.00 92.12 99 ILE A CA 1
ATOM 786 C C . ILE A 1 99 ? 2.059 4.913 -18.981 1.00 92.12 99 ILE A C 1
ATOM 788 O O . ILE A 1 99 ? 2.749 5.275 -18.032 1.00 92.12 99 ILE A O 1
ATOM 792 N N . SER A 1 100 ? 2.575 4.299 -20.048 1.00 91.12 100 SER A N 1
ATOM 793 C CA . SER A 1 100 ? 4.009 4.040 -20.217 1.00 91.12 100 SER A CA 1
ATOM 794 C C . SER A 1 100 ? 4.829 5.332 -20.133 1.00 91.12 100 SER A C 1
ATOM 796 O O . SER A 1 100 ? 5.801 5.421 -19.381 1.00 91.12 100 SER A O 1
ATOM 798 N N . LYS A 1 101 ? 4.384 6.388 -20.827 1.00 91.00 101 LYS A N 1
ATOM 799 C CA . LYS A 1 101 ? 5.019 7.713 -20.763 1.00 91.00 101 LYS A CA 1
ATOM 800 C C . LYS A 1 101 ? 4.970 8.322 -19.366 1.00 91.00 101 LYS A C 1
ATOM 802 O O . LYS A 1 101 ? 5.949 8.948 -18.963 1.00 91.00 101 LYS A O 1
ATOM 807 N N . ASN A 1 102 ? 3.884 8.118 -18.619 1.00 93.25 102 ASN A N 1
ATOM 808 C CA . ASN A 1 102 ? 3.789 8.570 -17.232 1.00 93.25 102 ASN A CA 1
ATOM 809 C C . ASN A 1 102 ? 4.835 7.871 -16.354 1.00 93.25 102 ASN A C 1
ATOM 811 O O . ASN A 1 102 ? 5.573 8.562 -15.658 1.00 93.25 102 ASN A O 1
ATOM 815 N N . TYR A 1 103 ? 4.976 6.541 -16.445 1.00 93.94 103 TYR A N 1
ATOM 816 C CA . TYR A 1 103 ? 6.029 5.812 -15.722 1.00 93.94 103 TYR A CA 1
ATOM 817 C C . TYR A 1 103 ? 7.417 6.369 -16.043 1.00 93.94 103 TYR A C 1
ATOM 819 O O . TYR A 1 103 ? 8.163 6.743 -15.141 1.00 93.94 103 TYR A O 1
ATOM 827 N N . ARG A 1 104 ? 7.737 6.529 -17.329 1.00 91.31 104 ARG A N 1
ATOM 828 C CA . ARG A 1 104 ? 9.029 7.076 -17.769 1.00 91.31 104 ARG A CA 1
ATOM 829 C C . ARG A 1 104 ? 9.267 8.511 -17.312 1.00 91.31 104 ARG A C 1
ATOM 831 O O . ARG A 1 104 ? 10.395 8.866 -16.986 1.00 91.31 104 ARG A O 1
ATOM 838 N N . SER A 1 105 ? 8.224 9.338 -17.266 1.00 93.19 105 SER A N 1
ATOM 839 C CA . SER A 1 105 ? 8.317 10.698 -16.728 1.00 93.19 105 SER A CA 1
ATOM 840 C C . SER A 1 105 ? 8.686 10.691 -15.245 1.00 93.19 105 SER A C 1
ATOM 842 O O . SER A 1 105 ? 9.511 11.500 -14.828 1.00 93.19 105 SER A O 1
ATOM 844 N N . VAL A 1 106 ? 8.112 9.776 -14.456 1.00 93.56 106 VAL A N 1
ATOM 845 C CA . VAL A 1 106 ? 8.450 9.630 -13.032 1.00 93.56 106 VAL A CA 1
ATOM 846 C C . VAL A 1 106 ? 9.893 9.144 -12.864 1.00 93.56 106 VAL A C 1
ATOM 848 O O . VAL A 1 106 ? 10.622 9.707 -12.049 1.00 93.56 106 VAL A O 1
ATOM 851 N N . ILE A 1 107 ? 10.337 8.163 -13.665 1.00 88.50 107 ILE A N 1
ATOM 852 C CA . ILE A 1 107 ? 11.731 7.684 -13.646 1.00 88.50 107 ILE A CA 1
ATOM 853 C C . ILE A 1 107 ? 12.696 8.840 -13.949 1.00 88.50 107 ILE A C 1
ATOM 855 O O . ILE A 1 107 ? 13.650 9.049 -13.205 1.00 88.50 107 ILE A O 1
ATOM 859 N N . ARG A 1 108 ? 12.429 9.639 -14.992 1.00 89.88 108 ARG A N 1
ATOM 860 C CA . ARG A 1 108 ? 13.273 10.790 -15.360 1.00 89.88 108 ARG A CA 1
ATOM 861 C C . ARG A 1 108 ? 13.337 11.857 -14.278 1.00 89.88 108 ARG A C 1
ATOM 863 O O . ARG A 1 108 ? 14.432 12.279 -13.930 1.00 89.88 108 ARG A O 1
ATOM 870 N N . ALA A 1 109 ? 12.200 12.228 -13.693 1.00 90.56 109 ALA A N 1
ATOM 871 C CA . ALA A 1 109 ? 12.179 13.179 -12.585 1.00 90.56 109 ALA A CA 1
ATOM 872 C C . ALA A 1 109 ? 12.990 12.670 -11.376 1.00 90.56 109 ALA A C 1
ATOM 874 O O . ALA A 1 109 ? 13.693 13.442 -10.727 1.00 90.56 109 ALA A O 1
ATOM 875 N N . CYS A 1 110 ? 12.929 11.363 -11.094 1.00 89.12 110 CYS A N 1
ATOM 876 C CA . CYS A 1 110 ? 13.724 10.724 -10.046 1.00 89.12 110 CYS A CA 1
ATOM 877 C C . CYS A 1 110 ? 15.229 10.742 -10.369 1.00 89.12 110 CYS A C 1
ATOM 879 O O . CYS A 1 110 ? 16.039 11.037 -9.491 1.00 89.12 110 CYS A O 1
ATOM 881 N N . MET A 1 111 ? 15.611 10.464 -11.620 1.00 87.25 111 MET A N 1
ATOM 882 C CA . MET A 1 111 ? 17.005 10.536 -12.075 1.00 87.25 111 MET A CA 1
ATOM 883 C C . MET A 1 111 ? 17.571 11.954 -11.975 1.00 87.25 111 MET A C 1
ATOM 885 O O . MET A 1 111 ? 18.676 12.127 -11.471 1.00 87.25 111 MET A O 1
ATOM 889 N N . GLU A 1 112 ? 16.819 12.966 -12.410 1.00 89.62 112 GLU A N 1
ATOM 890 C CA . GLU A 1 112 ? 17.234 14.371 -12.324 1.00 89.62 112 GLU A CA 1
ATOM 891 C C . GLU A 1 112 ? 17.473 14.797 -10.867 1.00 89.62 112 GLU A C 1
ATOM 893 O O . GLU A 1 112 ? 18.477 15.441 -10.561 1.00 89.62 112 GLU A O 1
ATOM 898 N N . GLU A 1 113 ? 16.594 14.389 -9.946 1.00 89.75 113 GLU A N 1
ATOM 899 C CA . GLU A 1 113 ? 16.733 14.663 -8.511 1.00 89.75 113 GLU A CA 1
ATOM 900 C C . GLU A 1 113 ? 17.963 13.951 -7.910 1.00 89.75 113 GLU A C 1
ATOM 902 O O . GLU A 1 113 ? 18.719 14.556 -7.146 1.00 89.75 113 GLU A O 1
ATOM 907 N N . LEU A 1 114 ? 18.227 12.696 -8.295 1.00 86.88 114 LEU A N 1
ATOM 908 C CA . LEU A 1 114 ? 19.437 11.968 -7.888 1.00 86.88 114 LEU A CA 1
ATOM 909 C C . LEU A 1 114 ? 20.714 12.633 -8.414 1.00 86.88 114 LEU A C 1
ATOM 911 O O . LEU A 1 114 ? 21.668 12.802 -7.657 1.00 86.88 114 LEU A O 1
ATOM 915 N N . GLN A 1 115 ? 20.730 13.066 -9.677 1.00 87.44 115 GLN A N 1
ATOM 916 C CA . GLN A 1 115 ? 21.874 13.757 -10.279 1.00 87.44 115 GLN A CA 1
ATOM 917 C C . GLN A 1 115 ? 22.163 15.096 -9.585 1.00 87.44 115 GLN A C 1
ATOM 919 O O . GLN A 1 115 ? 23.315 15.396 -9.273 1.00 87.44 115 GLN A O 1
ATOM 924 N N . GLN A 1 116 ? 21.130 15.889 -9.284 1.00 89.12 116 GLN A N 1
ATOM 925 C CA . GLN A 1 116 ? 21.285 17.147 -8.542 1.00 89.12 116 GLN A CA 1
ATOM 926 C C . GLN A 1 116 ? 21.856 16.914 -7.134 1.00 89.12 116 GLN A C 1
ATOM 928 O O . GLN A 1 116 ? 22.723 17.664 -6.671 1.00 89.12 116 GLN A O 1
ATOM 933 N N . ASN A 1 117 ? 21.422 15.847 -6.460 1.00 86.25 117 ASN A N 1
ATOM 934 C CA . ASN A 1 117 ? 21.945 15.468 -5.149 1.00 86.25 117 ASN A CA 1
ATOM 935 C C . ASN A 1 117 ? 23.379 14.924 -5.223 1.00 86.25 117 ASN A C 1
ATOM 937 O O . ASN A 1 117 ? 24.190 15.241 -4.352 1.00 86.25 117 ASN A O 1
ATOM 941 N N . ALA A 1 118 ? 23.731 14.192 -6.282 1.00 85.56 118 ALA A N 1
ATOM 942 C CA . ALA A 1 118 ? 25.097 13.735 -6.528 1.00 85.56 118 ALA A CA 1
ATOM 943 C C . ALA A 1 118 ? 26.076 14.908 -6.689 1.00 85.56 118 ALA A C 1
ATOM 945 O O . ALA A 1 118 ? 27.165 14.876 -6.123 1.00 85.56 118 ALA A O 1
ATOM 946 N N . VAL A 1 119 ? 25.670 15.966 -7.400 1.00 87.88 119 VAL A N 1
ATOM 947 C CA . VAL A 1 119 ? 26.505 17.160 -7.627 1.00 87.88 119 VAL A CA 1
ATOM 948 C C . VAL A 1 119 ? 26.601 18.055 -6.386 1.00 87.88 119 VAL A C 1
ATOM 950 O O . VAL A 1 119 ? 27.640 18.666 -6.146 1.00 87.88 119 VAL A O 1
ATOM 953 N N . SER A 1 120 ? 25.534 18.159 -5.591 1.00 87.19 120 SER A N 1
ATOM 954 C CA . SER A 1 120 ? 25.496 19.043 -4.413 1.00 87.19 120 SER A CA 1
ATOM 955 C C . SER A 1 120 ? 26.115 18.436 -3.147 1.00 87.19 120 SER A C 1
ATOM 957 O O . SER A 1 120 ? 26.457 19.168 -2.215 1.00 87.19 120 SER A O 1
ATOM 959 N N . THR A 1 121 ? 26.284 17.113 -3.094 1.00 86.25 121 THR A N 1
ATOM 960 C CA . THR A 1 121 ? 26.807 16.413 -1.916 1.00 86.25 121 THR A CA 1
ATOM 961 C C . THR A 1 121 ? 28.332 16.541 -1.807 1.00 86.25 121 THR A C 1
ATOM 963 O O . THR A 1 121 ? 29.064 16.238 -2.740 1.00 86.25 121 THR A O 1
ATOM 966 N N . GLN A 1 122 ? 28.835 16.926 -0.627 1.00 81.25 122 GLN A N 1
ATOM 967 C CA . GLN A 1 122 ? 30.282 17.031 -0.351 1.00 81.25 122 GLN A CA 1
ATOM 968 C C . GLN A 1 122 ? 30.953 15.675 -0.043 1.00 81.25 122 GLN A C 1
ATOM 970 O O . GLN A 1 122 ? 32.176 15.560 -0.074 1.00 81.25 122 GLN A O 1
ATOM 975 N N . ASN A 1 123 ? 30.162 14.641 0.261 1.00 84.44 123 ASN A N 1
ATOM 976 C CA . ASN A 1 123 ? 30.632 13.290 0.570 1.00 84.44 123 ASN A CA 1
ATOM 977 C C . ASN A 1 123 ? 30.792 12.457 -0.712 1.00 84.44 123 ASN A C 1
ATOM 979 O O . ASN A 1 123 ? 29.798 12.071 -1.326 1.00 84.44 123 ASN A O 1
ATOM 983 N N . GLY A 1 124 ? 32.031 12.109 -1.070 1.00 81.69 124 GLY A N 1
ATOM 984 C CA . GLY A 1 124 ? 32.324 11.344 -2.290 1.00 81.69 124 GLY A CA 1
ATOM 985 C C . GLY A 1 124 ? 31.677 9.953 -2.355 1.00 81.69 124 GLY A C 1
ATOM 986 O O . GLY A 1 124 ? 31.276 9.523 -3.431 1.00 81.69 124 GLY A O 1
ATOM 987 N N . SER A 1 125 ? 31.505 9.264 -1.219 1.00 78.19 125 SER A N 1
ATOM 988 C CA . SER A 1 125 ? 30.843 7.948 -1.181 1.00 78.19 125 SER A CA 1
ATOM 989 C C . SER A 1 125 ? 29.352 8.026 -1.518 1.00 78.19 125 SER A C 1
ATOM 991 O O . SER A 1 125 ? 28.865 7.238 -2.320 1.00 78.19 125 SER A O 1
ATOM 993 N N . LEU A 1 126 ? 28.638 9.007 -0.958 1.00 78.19 126 LEU A N 1
ATOM 994 C CA . LEU A 1 126 ? 27.221 9.249 -1.254 1.00 78.19 126 LEU A CA 1
ATOM 995 C C . LEU A 1 126 ? 27.021 9.717 -2.698 1.00 78.19 126 LEU A C 1
ATOM 997 O O . LEU A 1 126 ? 26.081 9.285 -3.355 1.00 78.19 126 LEU A O 1
ATOM 1001 N N . ALA A 1 127 ? 27.923 10.558 -3.213 1.00 80.88 127 ALA A N 1
ATOM 1002 C CA . ALA A 1 127 ? 27.896 10.965 -4.615 1.00 80.88 127 ALA A CA 1
ATOM 1003 C C . ALA A 1 127 ? 28.060 9.762 -5.563 1.00 80.88 127 ALA A C 1
ATOM 1005 O O . ALA A 1 127 ? 27.337 9.671 -6.554 1.00 80.88 127 ALA A O 1
ATOM 1006 N N . SER A 1 128 ? 28.946 8.813 -5.228 1.00 76.25 128 SER A N 1
ATOM 1007 C CA . SER A 1 128 ? 29.093 7.554 -5.972 1.00 76.25 128 SER A CA 1
ATOM 1008 C C . SER A 1 128 ? 27.812 6.719 -5.930 1.00 76.25 128 SER A C 1
ATOM 1010 O O . SER A 1 128 ? 27.328 6.320 -6.981 1.00 76.25 128 SER A O 1
ATOM 1012 N N . GLN A 1 129 ? 27.211 6.535 -4.747 1.00 76.00 129 GLN A N 1
ATOM 1013 C CA . GLN A 1 129 ? 25.956 5.783 -4.597 1.00 76.00 129 GLN A CA 1
ATOM 1014 C C . GLN A 1 129 ? 24.814 6.373 -5.436 1.00 76.00 129 GLN A C 1
ATOM 1016 O O . GLN A 1 129 ? 24.075 5.638 -6.088 1.00 76.00 129 GLN A O 1
ATOM 1021 N N . TYR A 1 130 ? 24.673 7.702 -5.465 1.00 80.38 130 TYR A N 1
ATOM 1022 C CA . TYR A 1 130 ? 23.687 8.347 -6.334 1.00 80.38 130 TYR A CA 1
ATOM 1023 C C . TYR A 1 130 ? 23.998 8.131 -7.822 1.00 80.38 130 TYR A C 1
ATOM 1025 O O . TYR A 1 130 ? 23.072 7.927 -8.604 1.00 80.38 130 TYR A O 1
ATOM 1033 N N . GLY A 1 131 ? 25.275 8.138 -8.217 1.00 74.94 131 GLY A N 1
ATOM 1034 C CA . GLY A 1 131 ? 25.702 7.810 -9.581 1.00 74.94 131 GLY A CA 1
ATOM 1035 C C . GLY A 1 131 ? 25.338 6.382 -9.999 1.00 74.94 131 GLY A C 1
ATOM 1036 O O . GLY A 1 131 ? 24.820 6.177 -11.102 1.00 74.94 131 GLY A O 1
ATOM 1037 N N . ASP A 1 132 ? 25.522 5.412 -9.103 1.00 71.50 132 ASP A N 1
ATOM 1038 C CA . ASP A 1 132 ? 25.148 4.013 -9.330 1.00 71.50 132 ASP A CA 1
ATOM 1039 C C . ASP A 1 132 ? 23.622 3.875 -9.493 1.00 71.50 132 ASP A C 1
ATOM 1041 O O . ASP A 1 132 ? 23.145 3.282 -10.464 1.00 71.50 132 ASP A O 1
ATOM 1045 N N . GLN A 1 133 ? 22.835 4.523 -8.623 1.00 75.38 133 GLN A N 1
ATOM 1046 C CA . GLN A 1 133 ? 21.367 4.535 -8.718 1.00 75.38 133 GLN A CA 1
ATOM 1047 C C . GLN A 1 133 ? 20.856 5.194 -10.008 1.00 75.38 133 GLN A C 1
ATOM 1049 O O . GLN A 1 133 ? 19.917 4.694 -10.629 1.00 75.38 133 GLN A O 1
ATOM 1054 N N . VAL A 1 134 ? 21.475 6.295 -10.447 1.00 80.25 134 VAL A N 1
ATOM 1055 C CA . VAL A 1 134 ? 21.152 6.941 -11.732 1.00 80.25 134 VAL A CA 1
ATOM 1056 C C . VAL A 1 134 ? 21.422 5.994 -12.896 1.00 80.25 134 VAL A C 1
ATOM 1058 O O . VAL A 1 134 ? 20.600 5.903 -13.805 1.00 80.25 134 VAL A O 1
ATOM 1061 N N . SER A 1 135 ? 22.537 5.264 -12.857 1.00 71.88 135 SER A N 1
ATOM 1062 C CA . SER A 1 135 ? 22.902 4.302 -13.902 1.00 71.88 135 SER A CA 1
ATOM 1063 C C . SER A 1 135 ? 21.882 3.162 -14.000 1.00 71.88 135 SER A C 1
ATOM 1065 O O . SER A 1 135 ? 21.458 2.806 -15.100 1.00 71.88 135 SER A O 1
ATOM 1067 N N . ILE A 1 136 ? 21.409 2.650 -12.858 1.00 74.06 136 ILE A N 1
ATOM 1068 C CA . ILE A 1 136 ? 20.353 1.626 -12.799 1.00 74.06 136 ILE A CA 1
ATOM 1069 C C . ILE A 1 136 ? 19.027 2.164 -13.357 1.00 74.06 136 ILE A C 1
ATOM 1071 O O . ILE A 1 136 ? 18.395 1.514 -14.189 1.00 74.06 136 ILE A O 1
ATOM 1075 N N . LEU A 1 137 ? 18.595 3.359 -12.941 1.00 77.56 137 LEU A N 1
ATOM 1076 C CA . LEU A 1 137 ? 17.345 3.949 -13.434 1.00 77.56 137 LEU A CA 1
ATOM 1077 C C . LEU A 1 137 ? 17.401 4.277 -14.929 1.00 77.56 137 LEU A C 1
ATOM 1079 O O . LEU A 1 137 ? 16.388 4.133 -15.613 1.00 77.56 137 LEU A O 1
ATOM 1083 N N . LEU A 1 138 ? 18.567 4.669 -15.447 1.00 74.50 138 LEU A N 1
ATOM 1084 C CA . LEU A 1 138 ? 18.778 4.871 -16.877 1.00 74.50 138 LEU A CA 1
ATOM 1085 C C . LEU A 1 138 ? 18.606 3.553 -17.639 1.00 74.50 138 LEU A C 1
ATOM 1087 O O . LEU A 1 138 ? 17.905 3.524 -18.649 1.00 74.50 138 LEU A O 1
ATOM 1091 N N . ALA A 1 139 ? 19.179 2.459 -17.128 1.00 71.56 139 ALA A N 1
ATOM 1092 C CA . ALA A 1 139 ? 18.985 1.120 -17.684 1.00 71.56 139 ALA A CA 1
ATOM 1093 C C . ALA A 1 139 ? 17.501 0.757 -17.770 1.00 71.56 139 ALA A C 1
ATOM 1095 O O . ALA A 1 139 ? 17.003 0.369 -18.828 1.00 71.56 139 ALA A O 1
ATOM 1096 N N . ILE A 1 140 ? 16.783 0.955 -16.663 1.00 77.88 140 ILE A N 1
ATOM 1097 C CA . ILE A 1 140 ? 15.354 0.671 -16.572 1.00 77.88 140 ILE A CA 1
ATOM 1098 C C . ILE A 1 140 ? 14.557 1.541 -17.554 1.00 77.88 140 ILE A C 1
ATOM 1100 O O . ILE A 1 140 ? 13.686 1.030 -18.253 1.00 77.88 140 ILE A O 1
ATOM 1104 N N . GLU A 1 141 ? 14.858 2.838 -17.659 1.00 81.81 141 GLU A N 1
ATOM 1105 C CA . GLU A 1 141 ? 14.180 3.754 -18.586 1.00 81.81 141 GLU A CA 1
ATOM 1106 C C . GLU A 1 141 ? 14.387 3.353 -20.049 1.00 81.81 141 GLU A C 1
ATOM 1108 O O . GLU A 1 141 ? 13.427 3.353 -20.826 1.00 81.81 141 GLU A O 1
ATOM 1113 N N . LEU A 1 142 ? 15.614 2.976 -20.415 1.00 72.31 142 LEU A N 1
ATOM 1114 C CA . LEU A 1 142 ? 15.952 2.546 -21.768 1.00 72.31 142 LEU A CA 1
ATOM 1115 C C . LEU A 1 142 ? 15.191 1.278 -22.146 1.00 72.31 142 LEU A C 1
ATOM 1117 O O . LEU A 1 142 ? 14.629 1.209 -23.241 1.00 72.31 142 LEU A O 1
ATOM 1121 N N . ILE A 1 143 ? 15.131 0.297 -21.250 1.00 72.56 143 ILE A N 1
ATOM 1122 C CA . ILE A 1 143 ? 14.417 -0.958 -21.507 1.00 72.56 143 ILE A CA 1
ATOM 1123 C C . ILE A 1 143 ? 12.920 -0.719 -21.546 1.00 72.56 143 ILE A C 1
ATOM 1125 O O . ILE A 1 143 ? 12.245 -1.194 -22.455 1.00 72.56 143 ILE A O 1
ATOM 1129 N N . TRP A 1 144 ? 12.396 0.085 -20.623 1.00 83.19 144 TRP A N 1
ATOM 1130 C CA . TRP A 1 144 ? 10.992 0.462 -20.639 1.00 83.19 144 TRP A CA 1
ATOM 1131 C C . TRP A 1 144 ? 10.618 1.140 -21.961 1.00 83.19 144 TRP A C 1
ATOM 1133 O O . TRP A 1 144 ? 9.612 0.788 -22.575 1.00 83.19 144 TRP A O 1
ATOM 1143 N N . ASN A 1 145 ? 11.438 2.081 -22.447 1.00 80.94 145 ASN A N 1
ATOM 1144 C CA . ASN A 1 145 ? 11.226 2.722 -23.746 1.00 80.94 145 ASN A CA 1
ATOM 1145 C C . ASN A 1 145 ? 11.230 1.711 -24.894 1.00 80.94 145 ASN A C 1
ATOM 1147 O O . ASN A 1 145 ? 10.412 1.809 -25.804 1.00 80.94 145 ASN A O 1
ATOM 1151 N N . LEU A 1 146 ? 12.160 0.763 -24.870 1.00 73.94 146 LEU A N 1
ATOM 1152 C CA . LEU A 1 146 ? 12.254 -0.275 -25.884 1.00 73.94 146 LEU A CA 1
ATOM 1153 C C . LEU A 1 146 ? 10.995 -1.157 -25.889 1.00 73.94 146 LEU A C 1
ATOM 1155 O O . LEU A 1 146 ? 10.410 -1.371 -26.950 1.00 73.94 146 LEU A O 1
ATOM 1159 N N . CYS A 1 147 ? 10.521 -1.590 -24.717 1.00 75.50 147 CYS A N 1
ATOM 1160 C CA . CYS A 1 147 ? 9.273 -2.339 -24.579 1.00 75.50 147 CYS A CA 1
ATOM 1161 C C . CYS A 1 147 ? 8.054 -1.524 -25.045 1.00 75.50 147 CYS A C 1
ATOM 1163 O O . CYS A 1 147 ? 7.179 -2.059 -25.729 1.00 75.50 147 CYS A O 1
ATOM 1165 N N . GLU A 1 148 ? 8.008 -0.223 -24.732 1.00 81.25 148 GLU A N 1
ATOM 1166 C CA . GLU A 1 148 ? 6.974 0.695 -25.222 1.00 81.25 148 GLU A CA 1
ATOM 1167 C C . GLU A 1 148 ? 6.954 0.727 -26.754 1.00 81.25 148 GLU A C 1
ATOM 1169 O O . GLU A 1 148 ? 5.901 0.529 -27.354 1.00 81.25 148 GLU A O 1
ATOM 1174 N N . VAL A 1 149 ? 8.110 0.924 -27.390 1.00 73.69 149 VAL A N 1
ATOM 1175 C CA . VAL A 1 149 ? 8.248 1.024 -28.851 1.00 73.69 149 VAL A CA 1
ATOM 1176 C C . VAL A 1 149 ? 7.883 -0.291 -29.547 1.00 73.69 149 VAL A C 1
ATOM 1178 O O . VAL A 1 149 ? 7.114 -0.290 -30.513 1.00 73.69 149 VAL A O 1
ATOM 1181 N N . LEU A 1 150 ? 8.406 -1.416 -29.052 1.00 69.31 150 LEU A N 1
ATOM 1182 C CA . LEU A 1 150 ? 8.231 -2.727 -29.679 1.00 69.31 150 LEU A CA 1
ATOM 1183 C C . LEU A 1 150 ? 6.816 -3.276 -29.503 1.00 69.31 150 LEU A C 1
ATOM 1185 O O . LEU A 1 150 ? 6.225 -3.765 -30.466 1.00 69.31 150 LEU A O 1
ATOM 1189 N N . PHE A 1 151 ? 6.275 -3.202 -28.287 1.00 71.50 151 PHE A N 1
ATOM 1190 C CA . PHE A 1 151 ? 5.086 -3.968 -27.928 1.00 71.50 151 PHE A CA 1
ATOM 1191 C C . PHE A 1 151 ? 3.839 -3.107 -27.706 1.00 71.50 151 PHE A C 1
ATOM 1193 O O . PHE A 1 151 ? 2.738 -3.540 -28.044 1.00 71.50 151 PHE A O 1
ATOM 1200 N N . ILE A 1 152 ? 3.987 -1.887 -27.176 1.00 74.81 152 ILE A N 1
ATOM 1201 C CA . ILE A 1 152 ? 2.842 -1.034 -26.811 1.00 74.81 152 ILE A CA 1
ATOM 1202 C C . ILE A 1 152 ? 2.451 -0.103 -27.966 1.00 74.81 152 ILE A C 1
ATOM 1204 O O . ILE A 1 152 ? 1.290 -0.080 -28.374 1.00 74.81 152 ILE A O 1
ATOM 1208 N N . ASP A 1 153 ? 3.398 0.655 -28.524 1.00 74.25 153 ASP A N 1
ATOM 1209 C CA . ASP A 1 153 ? 3.179 1.557 -29.661 1.00 74.25 153 ASP A CA 1
ATOM 1210 C C . ASP A 1 153 ? 3.183 0.791 -30.992 1.00 74.25 153 ASP A C 1
ATOM 1212 O O . ASP A 1 153 ? 2.406 1.131 -31.885 1.00 74.25 153 ASP A O 1
ATOM 1216 N N . ALA A 1 154 ? 3.964 -0.296 -31.106 1.00 65.56 154 ALA A N 1
ATOM 1217 C CA . ALA A 1 154 ? 4.014 -1.224 -32.247 1.00 65.56 154 ALA A CA 1
ATOM 1218 C C . ALA A 1 154 ? 3.838 -0.496 -33.595 1.00 65.56 154 ALA A C 1
ATOM 1220 O O . ALA A 1 154 ? 2.877 -0.732 -34.342 1.00 65.56 154 ALA A O 1
ATOM 1221 N N . ALA A 1 155 ? 4.697 0.498 -33.826 1.00 59.97 155 ALA A N 1
ATOM 1222 C CA . ALA A 1 155 ? 4.592 1.398 -34.961 1.00 59.97 155 ALA A CA 1
ATOM 1223 C C . ALA A 1 155 ? 4.856 0.639 -36.282 1.00 59.97 155 ALA A C 1
ATOM 1225 O O . ALA A 1 155 ? 5.583 -0.357 -36.287 1.00 59.97 155 ALA A O 1
ATOM 1226 N N . PRO A 1 156 ? 4.307 1.085 -37.430 1.00 59.09 156 PRO A N 1
ATOM 1227 C CA . PRO A 1 156 ? 4.624 0.495 -38.732 1.00 59.09 156 PRO A CA 1
ATOM 1228 C C . PRO A 1 156 ? 6.144 0.382 -38.946 1.00 59.09 156 PRO A C 1
ATOM 1230 O O . PRO A 1 156 ? 6.890 1.266 -38.524 1.00 59.09 156 PRO A O 1
ATOM 1233 N N . ALA A 1 157 ? 6.605 -0.666 -39.641 1.00 51.81 157 ALA A N 1
ATOM 1234 C CA . ALA A 1 157 ? 8.028 -1.042 -39.747 1.00 51.81 157 ALA A CA 1
ATOM 1235 C C . ALA A 1 157 ? 8.996 0.108 -40.115 1.00 51.81 157 ALA A C 1
ATOM 1237 O O . ALA A 1 157 ? 10.168 0.088 -39.751 1.00 51.81 157 ALA A O 1
ATOM 1238 N N . GLY A 1 158 ? 8.509 1.127 -40.827 1.00 54.78 158 GLY A N 1
ATOM 1239 C CA . GLY A 1 158 ? 9.269 2.327 -41.166 1.00 54.78 158 GLY A CA 1
ATOM 1240 C C . GLY A 1 158 ? 9.534 3.293 -40.007 1.00 54.78 158 GLY A C 1
ATOM 1241 O O . GLY A 1 158 ? 10.656 3.759 -39.838 1.00 54.78 158 GLY A O 1
ATOM 1242 N N . SER A 1 159 ? 8.517 3.591 -39.195 1.00 59.66 159 SER A N 1
ATOM 1243 C CA . SER A 1 159 ? 8.652 4.436 -37.998 1.00 59.66 159 SER A CA 1
ATOM 1244 C C . SER A 1 159 ? 9.361 3.712 -36.856 1.00 59.66 159 SER A C 1
ATOM 1246 O O . SER A 1 159 ? 10.071 4.355 -36.089 1.00 59.66 159 SER A O 1
ATOM 1248 N N . LEU A 1 160 ? 9.229 2.383 -36.791 1.00 62.91 160 LEU A N 1
ATOM 1249 C CA . LEU A 1 160 ? 9.922 1.557 -35.804 1.00 62.91 160 LEU A CA 1
ATOM 1250 C C . LEU A 1 160 ? 11.447 1.670 -35.939 1.00 62.91 160 LEU A C 1
ATOM 1252 O O . LEU A 1 160 ? 12.144 1.831 -34.945 1.00 62.91 160 LEU A O 1
ATOM 1256 N N . LEU A 1 161 ? 11.969 1.656 -37.172 1.00 60.38 161 LEU A N 1
ATOM 1257 C CA . LEU A 1 161 ? 13.404 1.816 -37.420 1.00 60.38 161 LEU A CA 1
ATOM 1258 C C . LEU A 1 161 ? 13.929 3.169 -36.919 1.00 60.38 161 LEU A C 1
ATOM 1260 O O . LEU A 1 161 ? 15.010 3.226 -36.343 1.00 60.38 161 LEU A O 1
ATOM 1264 N N . LEU A 1 162 ? 13.167 4.251 -37.110 1.00 65.62 162 LEU A N 1
ATOM 1265 C CA . LEU A 1 162 ? 13.547 5.578 -36.615 1.00 65.62 162 LEU A CA 1
ATOM 1266 C C . LEU A 1 162 ? 13.559 5.616 -35.080 1.00 65.62 162 LEU A C 1
ATOM 1268 O O . LEU A 1 162 ? 14.528 6.087 -34.497 1.00 65.62 162 LEU A O 1
ATOM 1272 N N . GLN A 1 163 ? 12.538 5.041 -34.436 1.00 63.53 163 GLN A N 1
ATOM 1273 C CA . GLN A 1 163 ? 12.462 4.943 -32.975 1.00 63.53 163 GLN A CA 1
ATOM 1274 C C . GLN A 1 163 ? 13.595 4.085 -32.383 1.00 63.53 163 GLN A C 1
ATOM 1276 O O . GLN A 1 163 ? 14.144 4.434 -31.341 1.00 63.53 163 GLN A O 1
ATOM 1281 N N . LEU A 1 164 ? 13.986 2.994 -33.053 1.00 65.00 164 LEU A N 1
ATOM 1282 C CA . LEU A 1 164 ? 15.117 2.157 -32.639 1.00 65.00 164 LEU A CA 1
ATOM 1283 C C . LEU A 1 164 ? 16.462 2.869 -32.823 1.00 65.00 164 LEU A C 1
ATOM 1285 O O . LEU A 1 164 ? 17.320 2.769 -31.953 1.00 65.00 164 LEU A O 1
ATOM 1289 N N . LEU A 1 165 ? 16.653 3.620 -33.912 1.00 64.44 165 LEU A N 1
ATOM 1290 C CA . LEU A 1 165 ? 17.867 4.422 -34.107 1.00 64.44 165 LEU A CA 1
ATOM 1291 C C . LEU A 1 165 ? 17.990 5.526 -33.053 1.00 64.44 165 LEU A C 1
ATOM 1293 O O . LEU A 1 165 ? 19.077 5.736 -32.516 1.00 64.44 165 LEU A O 1
ATOM 1297 N N . ASP A 1 166 ? 16.887 6.198 -32.722 1.00 65.12 166 ASP A N 1
ATOM 1298 C CA . ASP A 1 166 ? 16.858 7.177 -31.633 1.00 65.12 166 ASP A CA 1
ATOM 1299 C C . ASP A 1 166 ? 17.160 6.520 -30.279 1.00 65.12 166 ASP A C 1
ATOM 1301 O O . ASP A 1 166 ? 17.915 7.074 -29.482 1.00 65.12 166 ASP A O 1
ATOM 1305 N N . TRP A 1 167 ? 16.673 5.300 -30.044 1.00 67.62 167 TRP A N 1
ATOM 1306 C CA . TRP A 1 167 ? 17.007 4.528 -28.848 1.00 67.62 167 TRP A CA 1
ATOM 1307 C C . TRP A 1 167 ? 18.496 4.144 -28.771 1.00 67.62 167 TRP A C 1
ATOM 1309 O O . TRP A 1 167 ? 19.130 4.372 -27.742 1.00 67.62 167 TRP A O 1
ATOM 1319 N N . VAL A 1 168 ? 19.094 3.645 -29.861 1.00 64.75 168 VAL A N 1
ATOM 1320 C CA . VAL A 1 168 ? 20.532 3.297 -29.910 1.00 64.75 168 VAL A CA 1
ATOM 1321 C C . VAL A 1 168 ? 21.408 4.523 -29.625 1.00 64.75 168 VAL A C 1
ATOM 1323 O O . VAL A 1 168 ? 22.430 4.417 -28.946 1.00 64.75 168 VAL A O 1
ATOM 1326 N N . ARG A 1 169 ? 21.002 5.704 -30.107 1.00 66.06 169 ARG A N 1
ATOM 1327 C CA . ARG A 1 169 ? 21.698 6.971 -29.823 1.00 66.06 169 ARG A CA 1
ATOM 1328 C C . ARG A 1 169 ? 21.648 7.342 -28.343 1.00 66.06 169 ARG A C 1
ATOM 1330 O O . ARG A 1 169 ? 22.646 7.822 -27.818 1.00 66.06 169 ARG A O 1
ATOM 1337 N N . LEU A 1 170 ? 20.516 7.108 -27.677 1.00 63.94 170 LEU A N 1
ATOM 1338 C CA . LEU A 1 170 ? 20.360 7.364 -26.242 1.00 63.94 170 LEU A CA 1
ATOM 1339 C C . LEU A 1 170 ? 21.172 6.385 -25.381 1.00 63.94 170 LEU A C 1
ATOM 1341 O O . LEU A 1 170 ? 21.673 6.778 -24.334 1.00 63.94 170 LEU A O 1
ATOM 1345 N N . HIS A 1 171 ? 21.336 5.138 -25.827 1.00 62.19 171 HIS A N 1
ATOM 1346 C CA . HIS A 1 171 ? 22.092 4.110 -25.107 1.00 62.19 171 HIS A CA 1
ATOM 1347 C C . HIS A 1 171 ? 23.624 4.301 -25.190 1.00 62.19 171 HIS A C 1
ATOM 1349 O O . HIS A 1 171 ? 24.326 4.054 -24.214 1.00 62.19 171 HIS A O 1
ATOM 1355 N N . LYS A 1 172 ? 24.155 4.790 -26.322 1.00 61.75 172 LYS A N 1
ATOM 1356 C CA . LYS A 1 172 ? 25.594 5.071 -26.528 1.00 61.75 172 LYS A CA 1
ATOM 1357 C C . LYS A 1 172 ? 25.842 6.569 -26.773 1.00 61.75 172 LYS A C 1
ATOM 1359 O O . LYS A 1 172 ? 26.230 6.977 -27.870 1.00 61.75 172 LYS A O 1
ATOM 1364 N N . SER A 1 173 ? 25.611 7.405 -25.758 1.00 64.31 173 SER A N 1
ATOM 1365 C CA . SER A 1 173 ? 25.810 8.866 -25.854 1.00 64.31 173 SER A CA 1
ATOM 1366 C C . SER A 1 173 ? 27.286 9.300 -25.842 1.00 64.31 173 SER A C 1
ATOM 1368 O O . SER A 1 173 ? 27.610 10.442 -26.163 1.00 64.31 173 SER A O 1
ATOM 1370 N N . ASP A 1 174 ? 28.201 8.404 -25.467 1.00 69.00 174 ASP A N 1
ATOM 1371 C CA . ASP A 1 174 ? 29.646 8.650 -25.375 1.00 69.00 174 ASP A CA 1
ATOM 1372 C C . ASP A 1 174 ? 30.335 8.781 -26.744 1.00 69.00 174 ASP A C 1
ATOM 1374 O O . ASP A 1 174 ? 31.432 9.338 -26.840 1.00 69.00 174 ASP A O 1
ATOM 1378 N N . VAL A 1 175 ? 29.678 8.318 -27.811 1.00 69.50 175 VAL A N 1
ATOM 1379 C CA . VAL A 1 175 ? 30.187 8.354 -29.188 1.00 69.50 175 VAL A CA 1
ATOM 1380 C C . VAL A 1 175 ? 30.527 9.779 -29.618 1.00 69.50 175 VAL A C 1
ATOM 1382 O O . VAL A 1 175 ? 31.542 9.979 -30.276 1.00 69.50 175 VAL A O 1
ATOM 1385 N N . ASP A 1 176 ? 29.759 10.784 -29.187 1.00 75.94 176 ASP A N 1
ATOM 1386 C CA . ASP A 1 176 ? 30.039 12.192 -29.498 1.00 75.94 176 ASP A CA 1
ATOM 1387 C C . ASP A 1 176 ? 31.300 12.716 -28.809 1.00 75.94 176 ASP A C 1
ATOM 1389 O O . ASP A 1 176 ? 32.052 13.500 -29.391 1.00 75.94 176 ASP A O 1
ATOM 1393 N N . ALA A 1 177 ? 31.541 12.303 -27.564 1.00 79.69 177 ALA A N 1
ATOM 1394 C CA . ALA A 1 177 ? 32.745 12.678 -26.830 1.00 79.69 177 ALA A CA 1
ATOM 1395 C C . ALA A 1 177 ? 33.979 12.014 -27.451 1.00 79.69 177 ALA A C 1
ATOM 1397 O O . ALA A 1 177 ? 34.927 12.710 -27.811 1.00 79.69 177 ALA A O 1
ATOM 1398 N N . LYS A 1 178 ? 33.902 10.703 -27.704 1.00 75.06 178 LYS A N 1
ATOM 1399 C CA . LYS A 1 178 ? 34.958 9.934 -28.377 1.00 75.06 178 LYS A CA 1
ATOM 1400 C C . LYS A 1 178 ? 35.234 10.453 -29.789 1.00 75.06 178 LYS A C 1
ATOM 1402 O O . LYS A 1 178 ? 36.389 10.564 -30.192 1.00 75.06 178 LYS A O 1
ATOM 1407 N N . ALA A 1 179 ? 34.198 10.832 -30.539 1.00 77.94 179 ALA A N 1
ATOM 1408 C CA . ALA A 1 179 ? 34.355 11.441 -31.855 1.00 77.94 179 ALA A CA 1
ATOM 1409 C C . ALA A 1 179 ? 35.092 12.783 -31.775 1.00 77.94 179 ALA A C 1
ATOM 1411 O O . ALA A 1 179 ? 35.977 13.033 -32.592 1.00 77.94 179 ALA A O 1
ATOM 1412 N N . ARG A 1 180 ? 34.783 13.630 -30.781 1.00 82.06 180 ARG A N 1
ATOM 1413 C CA . ARG A 1 180 ? 35.520 14.883 -30.552 1.00 82.06 180 ARG A CA 1
ATOM 1414 C C . ARG A 1 180 ? 36.986 14.629 -30.211 1.00 82.06 180 ARG A C 1
ATOM 1416 O O . ARG A 1 180 ? 37.838 15.272 -30.813 1.00 82.06 180 ARG A O 1
ATOM 1423 N N . GLU A 1 181 ? 37.279 13.686 -29.321 1.00 82.06 181 GLU A N 1
ATOM 1424 C CA . GLU A 1 181 ? 38.653 13.316 -28.944 1.00 82.06 181 GLU A CA 1
ATOM 1425 C C . GLU A 1 181 ? 39.463 12.831 -30.155 1.00 82.06 181 GLU A C 1
ATOM 1427 O O . GLU A 1 181 ? 40.556 13.331 -30.422 1.00 82.06 181 GLU A O 1
ATOM 1432 N N . VAL A 1 182 ? 38.888 11.934 -30.963 1.00 81.12 182 VAL A N 1
ATOM 1433 C CA . VAL A 1 182 ? 39.523 11.436 -32.193 1.00 81.12 182 VAL A CA 1
ATOM 1434 C C . VAL A 1 182 ? 39.753 12.565 -33.196 1.00 81.12 182 VAL A C 1
ATOM 1436 O O . VAL A 1 182 ? 40.806 12.621 -33.827 1.00 81.12 182 VAL A O 1
ATOM 1439 N N . LEU A 1 183 ? 38.791 13.478 -33.360 1.00 77.81 183 LEU A N 1
ATOM 1440 C CA . LEU A 1 183 ? 38.898 14.589 -34.309 1.00 77.81 183 LEU A CA 1
ATOM 1441 C C . LEU A 1 183 ? 39.864 15.694 -33.858 1.00 77.81 183 LEU A C 1
ATOM 1443 O O . LEU A 1 183 ? 40.347 16.423 -34.727 1.00 77.81 183 LEU A O 1
ATOM 1447 N N . GLN A 1 184 ? 40.115 15.825 -32.552 1.00 80.25 184 GLN A N 1
ATOM 1448 C CA . GLN A 1 184 ? 41.065 16.772 -31.954 1.00 80.25 184 GLN A CA 1
ATOM 1449 C C . GLN A 1 184 ? 42.491 16.215 -31.850 1.00 80.25 184 GLN A C 1
ATOM 1451 O O . GLN A 1 184 ? 43.422 16.989 -31.650 1.00 80.25 184 GLN A O 1
ATOM 1456 N N . SER A 1 185 ? 42.675 14.901 -31.992 1.00 80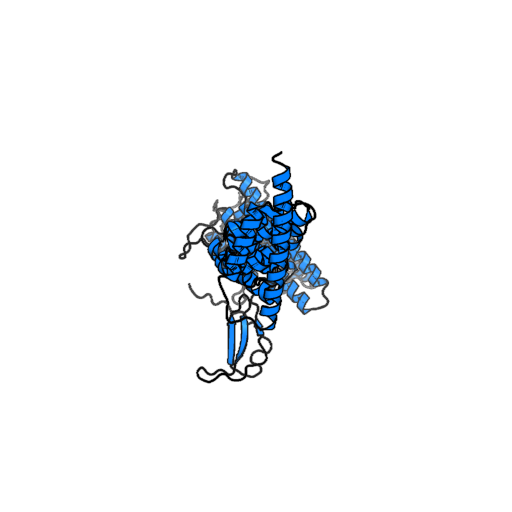.06 185 SER A N 1
ATOM 1457 C CA . SER A 1 185 ? 43.997 14.277 -32.039 1.00 80.06 185 SER A CA 1
ATOM 1458 C C . SER A 1 185 ? 44.814 14.775 -33.236 1.00 80.06 185 SER A C 1
ATOM 1460 O O . SER A 1 185 ? 44.283 14.938 -34.335 1.00 80.06 185 SER A O 1
ATOM 1462 N N . ASP A 1 186 ? 46.128 14.928 -33.047 1.00 68.81 186 ASP A N 1
ATOM 1463 C CA . ASP A 1 186 ? 47.077 15.316 -34.103 1.00 68.81 186 ASP A CA 1
ATOM 1464 C C . ASP A 1 186 ? 47.079 14.338 -35.293 1.00 68.81 186 ASP A C 1
ATOM 1466 O O . ASP A 1 186 ? 47.414 14.706 -36.420 1.00 68.81 186 ASP A O 1
ATOM 1470 N N . SER A 1 187 ? 46.679 13.081 -35.062 1.00 73.69 187 SER A N 1
ATOM 1471 C CA . SER A 1 187 ? 46.540 12.058 -36.102 1.00 73.69 187 SER A CA 1
ATOM 1472 C C . SER A 1 187 ? 45.264 11.220 -35.907 1.00 73.69 187 SER A C 1
ATOM 1474 O O . SER A 1 187 ? 45.322 10.070 -35.465 1.00 73.69 187 SER A O 1
ATOM 1476 N N . PRO A 1 188 ? 44.085 11.742 -36.306 1.00 72.56 188 PRO A N 1
ATOM 1477 C CA . PRO A 1 188 ? 42.794 11.086 -36.074 1.00 72.56 188 PRO A CA 1
ATOM 1478 C C . PRO A 1 188 ? 42.750 9.645 -36.585 1.00 72.56 188 PRO A C 1
ATOM 1480 O O . PRO A 1 188 ? 42.166 8.768 -35.969 1.00 72.56 188 PRO A O 1
ATOM 1483 N N . THR A 1 189 ? 43.421 9.382 -37.703 1.00 71.50 189 THR A N 1
ATOM 1484 C CA . THR A 1 189 ? 43.422 8.101 -38.414 1.00 71.50 189 THR A CA 1
ATOM 1485 C C . T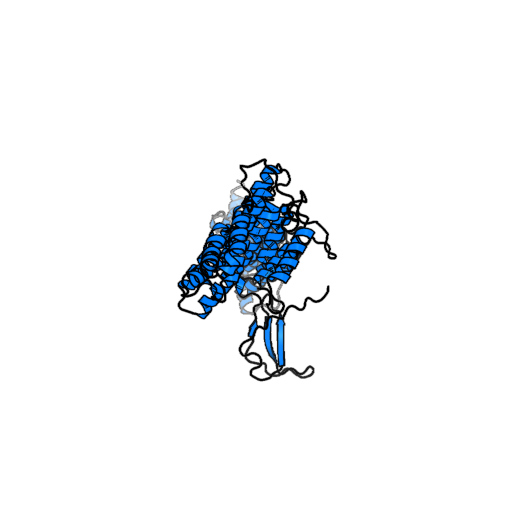HR A 1 189 ? 44.320 7.028 -37.806 1.00 71.50 189 THR A C 1
ATOM 1487 O O . THR A 1 189 ? 44.285 5.882 -38.253 1.00 71.50 189 THR A O 1
ATOM 1490 N N . GLN A 1 190 ? 45.169 7.406 -36.850 1.00 72.81 190 GLN A N 1
ATOM 1491 C CA . GLN A 1 190 ? 46.016 6.500 -36.069 1.00 72.81 190 GLN A CA 1
ATOM 1492 C C . GLN A 1 190 ? 45.515 6.367 -34.626 1.00 72.81 190 GLN A C 1
ATOM 1494 O O . GLN A 1 190 ? 46.059 5.576 -33.859 1.00 72.81 190 GLN A O 1
ATOM 1499 N N . HIS A 1 191 ? 44.471 7.116 -34.262 1.00 77.19 191 HIS A N 1
ATOM 1500 C CA . HIS A 1 191 ? 43.869 7.056 -32.943 1.00 77.19 191 HIS A CA 1
ATOM 1501 C C . HIS A 1 191 ? 43.260 5.671 -32.691 1.00 77.19 191 HIS A C 1
ATOM 1503 O O . HIS A 1 191 ? 42.564 5.125 -33.550 1.00 77.19 191 HIS A O 1
ATOM 1509 N N . GLN A 1 192 ? 43.483 5.121 -31.494 1.00 79.62 192 GLN A N 1
ATOM 1510 C CA . GLN A 1 192 ? 43.055 3.766 -31.126 1.00 79.62 192 GLN A CA 1
ATOM 1511 C C . GLN A 1 192 ? 41.544 3.561 -31.322 1.00 79.62 192 GLN A C 1
ATOM 1513 O O . GLN A 1 192 ? 41.122 2.530 -31.830 1.00 79.62 192 GLN A O 1
ATOM 1518 N N . SER A 1 193 ? 40.749 4.584 -31.001 1.00 75.56 193 SER A N 1
ATOM 1519 C CA . SER A 1 193 ? 39.281 4.560 -31.099 1.00 75.56 193 SER A CA 1
ATOM 1520 C C . SER A 1 193 ? 38.715 5.036 -32.448 1.00 75.56 193 SER A C 1
ATOM 1522 O O . SER A 1 193 ? 37.508 5.228 -32.564 1.00 75.56 193 SER A O 1
ATOM 1524 N N . TYR A 1 194 ? 39.549 5.277 -33.471 1.00 78.19 194 TYR A N 1
ATOM 1525 C CA . TYR A 1 194 ? 39.092 5.826 -34.761 1.00 78.19 194 TYR A CA 1
ATOM 1526 C C . TYR A 1 194 ? 38.026 4.949 -35.430 1.00 78.19 194 TYR A C 1
ATOM 1528 O O . TYR A 1 194 ? 36.957 5.431 -35.807 1.00 78.19 194 TYR A O 1
ATOM 1536 N N . TRP A 1 195 ? 38.308 3.651 -35.563 1.00 78.06 195 TRP A N 1
ATOM 1537 C CA . TRP A 1 195 ? 37.379 2.713 -36.191 1.00 78.06 195 TRP A CA 1
ATOM 1538 C C . TRP A 1 195 ? 36.154 2.451 -35.324 1.00 78.06 195 TRP A C 1
ATOM 1540 O O . TRP A 1 195 ? 35.059 2.352 -35.870 1.00 78.06 195 TRP A O 1
ATOM 1550 N N . ASP A 1 196 ? 36.309 2.447 -34.000 1.00 69.94 196 ASP A N 1
ATOM 1551 C CA . ASP A 1 196 ? 35.190 2.309 -33.066 1.00 69.94 196 ASP A CA 1
ATOM 1552 C C . ASP A 1 196 ? 34.192 3.461 -33.232 1.00 69.94 196 ASP A C 1
ATOM 1554 O O . ASP A 1 196 ? 32.986 3.225 -33.295 1.00 69.94 196 ASP A O 1
ATOM 1558 N N . VAL A 1 197 ? 34.675 4.700 -33.396 1.00 74.38 197 VAL A N 1
ATOM 1559 C CA . VAL A 1 197 ? 33.831 5.875 -33.674 1.00 74.38 197 VAL A CA 1
ATOM 1560 C C . VAL A 1 197 ? 33.144 5.762 -35.034 1.00 74.38 197 VAL A C 1
ATOM 1562 O O . VAL A 1 197 ? 31.938 5.975 -35.123 1.00 74.38 197 VAL A O 1
ATOM 1565 N N . VAL A 1 198 ? 33.873 5.401 -36.095 1.00 72.31 198 VAL A N 1
ATOM 1566 C CA . VAL A 1 198 ? 33.288 5.251 -37.441 1.00 72.31 198 VAL A CA 1
ATOM 1567 C C . VAL A 1 198 ? 32.196 4.178 -37.451 1.00 72.31 198 VAL A C 1
ATOM 1569 O O . VAL A 1 198 ? 31.107 4.417 -37.973 1.00 72.31 198 VAL A O 1
ATOM 1572 N N . ILE A 1 199 ? 32.465 3.014 -36.856 1.00 68.81 199 ILE A N 1
ATOM 1573 C CA . ILE A 1 199 ? 31.508 1.908 -36.754 1.00 68.81 199 ILE A CA 1
ATOM 1574 C C . ILE A 1 199 ? 30.296 2.340 -35.920 1.00 68.81 199 ILE A C 1
ATOM 1576 O O . ILE A 1 199 ? 29.162 2.147 -36.355 1.00 68.81 199 ILE A O 1
ATOM 1580 N N . SER A 1 200 ? 30.514 3.005 -34.783 1.00 63.69 200 SER A N 1
ATOM 1581 C CA . SER A 1 200 ? 29.433 3.498 -33.919 1.00 63.69 200 SER A CA 1
ATOM 1582 C C . SER A 1 200 ? 28.526 4.510 -34.629 1.00 63.69 200 SER A C 1
ATOM 1584 O O . SER A 1 200 ? 27.305 4.407 -34.537 1.00 63.69 200 SER A O 1
ATOM 1586 N N . LEU A 1 201 ? 29.089 5.447 -35.400 1.00 69.25 201 LEU A N 1
ATOM 1587 C CA . LEU A 1 201 ? 28.314 6.434 -36.164 1.00 69.25 201 LEU A CA 1
ATOM 1588 C C . LEU A 1 201 ? 27.457 5.780 -37.260 1.00 69.25 201 LEU A C 1
ATOM 1590 O O . LEU A 1 201 ? 26.305 6.171 -37.457 1.00 69.25 201 LEU A O 1
ATOM 1594 N N . VAL A 1 202 ? 27.982 4.756 -37.943 1.00 70.50 202 VAL A N 1
ATOM 1595 C CA . VAL A 1 202 ? 27.216 3.983 -38.938 1.00 70.50 202 VAL A CA 1
ATOM 1596 C C . VAL A 1 202 ? 26.074 3.214 -38.267 1.00 70.50 202 VAL A C 1
ATOM 1598 O O . VAL A 1 202 ? 24.943 3.260 -38.750 1.00 70.50 202 VAL A O 1
ATOM 1601 N N . LEU A 1 203 ? 26.324 2.563 -37.128 1.00 64.25 203 LEU A N 1
ATOM 1602 C CA . LEU A 1 203 ? 25.295 1.824 -36.382 1.00 64.25 203 LEU A CA 1
ATOM 1603 C C . LEU A 1 203 ? 24.200 2.739 -35.809 1.00 64.25 203 LEU A C 1
ATOM 1605 O O . LEU A 1 203 ? 23.037 2.349 -35.770 1.00 64.25 203 LEU A O 1
ATOM 1609 N N . GLN A 1 204 ? 24.537 3.979 -35.442 1.00 64.25 204 GLN A N 1
ATOM 1610 C CA . GLN A 1 204 ? 23.583 5.008 -34.997 1.00 64.25 204 GLN A CA 1
ATOM 1611 C C . GLN A 1 204 ? 22.767 5.644 -36.140 1.00 64.25 204 GLN A C 1
ATOM 1613 O O . GLN A 1 204 ? 21.969 6.564 -35.914 1.00 64.25 204 GLN A O 1
ATOM 1618 N N . GLY A 1 205 ? 22.976 5.219 -37.390 1.00 67.75 205 GLY A N 1
ATOM 1619 C CA . GLY A 1 205 ? 22.312 5.820 -38.547 1.00 67.75 205 GLY A CA 1
ATOM 1620 C C . GLY A 1 205 ? 22.860 7.202 -38.933 1.00 67.75 205 GLY A C 1
ATOM 1621 O O . GLY A 1 205 ? 22.239 7.885 -39.743 1.00 67.75 205 GLY A O 1
ATOM 1622 N N . ARG A 1 206 ? 23.988 7.651 -38.361 1.00 73.44 206 ARG A N 1
ATOM 1623 C CA . ARG A 1 206 ? 24.598 8.979 -38.584 1.00 73.44 206 ARG A CA 1
ATOM 1624 C C . ARG A 1 206 ? 25.597 8.927 -39.738 1.00 73.44 206 ARG A C 1
ATOM 1626 O O . ARG A 1 206 ? 26.796 9.161 -39.582 1.00 73.44 206 ARG A O 1
ATOM 1633 N N . MET A 1 207 ? 25.078 8.600 -40.919 1.00 73.81 207 MET A N 1
ATOM 1634 C CA . MET A 1 207 ? 25.888 8.348 -42.114 1.00 73.81 207 MET A CA 1
ATOM 1635 C C . MET A 1 207 ? 26.717 9.568 -42.523 1.00 73.81 207 MET A C 1
ATOM 1637 O O . MET A 1 207 ? 27.879 9.418 -42.884 1.00 73.81 207 MET A O 1
ATOM 1641 N N . ASP A 1 208 ? 26.168 10.779 -42.412 1.00 77.31 208 ASP A N 1
ATOM 1642 C CA . ASP A 1 208 ? 26.876 12.005 -42.798 1.00 77.31 208 ASP A CA 1
ATOM 1643 C C . ASP A 1 208 ? 28.101 12.291 -41.923 1.00 77.31 208 ASP A C 1
ATOM 1645 O O . ASP A 1 208 ? 29.130 12.747 -42.420 1.00 77.31 208 ASP A O 1
ATOM 1649 N N . GLU A 1 209 ? 28.026 11.980 -40.633 1.00 78.31 209 GLU A N 1
ATOM 1650 C CA . GLU A 1 209 ? 29.139 12.170 -39.703 1.00 78.31 209 GLU A CA 1
ATOM 1651 C C . GLU A 1 209 ? 30.192 11.076 -39.869 1.00 78.31 209 GLU A C 1
ATOM 1653 O O . GLU A 1 209 ? 31.385 11.375 -39.938 1.00 78.31 209 GLU A O 1
ATOM 1658 N N . ALA A 1 210 ? 29.765 9.822 -40.057 1.00 78.31 210 ALA A N 1
ATOM 1659 C CA . ALA A 1 210 ? 30.671 8.730 -40.407 1.00 78.31 210 ALA A CA 1
ATOM 1660 C C . ALA A 1 210 ? 31.463 9.046 -41.689 1.00 78.31 210 ALA A C 1
ATOM 1662 O O . ALA A 1 210 ? 32.675 8.830 -41.749 1.00 78.31 210 ALA A O 1
ATOM 1663 N N . ARG A 1 211 ? 30.799 9.627 -42.697 1.00 79.00 211 ARG A N 1
ATOM 1664 C CA . ARG A 1 211 ? 31.424 10.070 -43.952 1.00 79.00 211 ARG A CA 1
ATOM 1665 C C . ARG A 1 211 ? 32.453 11.179 -43.735 1.00 79.00 211 ARG A C 1
ATOM 1667 O O . ARG A 1 211 ? 33.543 11.094 -44.295 1.00 79.00 211 ARG A O 1
ATOM 1674 N N . GLN A 1 212 ? 32.163 12.171 -42.889 1.00 79.00 212 GLN A N 1
ATOM 1675 C CA . GLN A 1 212 ? 33.114 13.242 -42.547 1.00 79.00 212 GLN A CA 1
ATOM 1676 C C . GLN A 1 212 ? 34.373 12.718 -41.840 1.00 79.00 212 GLN A C 1
ATOM 1678 O O . GLN A 1 212 ? 35.481 13.203 -42.082 1.00 79.00 212 GLN A O 1
ATOM 1683 N N . VAL A 1 213 ? 34.230 11.713 -40.973 1.00 77.75 213 VAL A N 1
ATOM 1684 C CA . VAL A 1 213 ? 35.372 11.081 -40.293 1.00 77.75 213 VAL A CA 1
ATOM 1685 C C . VAL A 1 213 ? 36.180 10.216 -41.273 1.00 77.75 213 VAL A C 1
ATOM 1687 O O . VAL A 1 213 ? 37.415 10.239 -41.253 1.00 77.75 213 VAL A O 1
ATOM 1690 N N . LEU A 1 214 ? 35.507 9.498 -42.178 1.00 77.69 214 LEU A N 1
ATOM 1691 C CA . LEU A 1 214 ? 36.127 8.658 -43.211 1.00 77.69 214 LEU A CA 1
ATOM 1692 C C . LEU A 1 214 ? 36.846 9.465 -44.301 1.00 77.69 214 LEU A C 1
ATOM 1694 O O . LEU A 1 214 ? 37.905 9.048 -44.781 1.00 77.69 214 LEU A O 1
ATOM 1698 N N . SER A 1 215 ? 36.332 10.641 -44.674 1.00 74.75 215 SER A N 1
ATOM 1699 C CA . SER A 1 215 ? 36.945 11.484 -45.707 1.00 74.75 215 SER A CA 1
ATOM 1700 C C . SER A 1 215 ? 38.341 11.975 -45.312 1.00 74.75 215 SER A C 1
ATOM 1702 O O . SER A 1 215 ? 39.193 12.140 -46.184 1.00 74.75 215 SER A O 1
ATOM 1704 N N . LYS A 1 216 ? 38.617 12.129 -44.007 1.00 70.88 216 LYS A N 1
ATOM 1705 C CA . LYS A 1 216 ? 39.948 12.490 -43.484 1.00 70.88 216 LYS A CA 1
ATOM 1706 C C . LYS A 1 216 ? 41.000 11.386 -43.689 1.00 70.88 216 LYS A C 1
ATOM 1708 O O . LYS A 1 216 ? 42.164 11.688 -43.941 1.00 70.88 216 LYS A O 1
ATOM 1713 N N . GLN A 1 217 ? 40.604 10.112 -43.647 1.00 67.00 217 GLN A N 1
ATOM 1714 C CA . GLN A 1 217 ? 41.488 8.977 -43.958 1.00 67.00 217 GLN A CA 1
ATOM 1715 C C . GLN A 1 217 ? 41.698 8.818 -45.468 1.00 67.00 217 GLN A C 1
ATOM 1717 O O . GLN A 1 217 ? 42.804 8.523 -45.927 1.00 67.00 217 GLN A O 1
ATOM 1722 N N . ALA A 1 218 ? 40.653 9.085 -46.254 1.00 60.34 218 ALA A N 1
ATOM 1723 C CA . ALA A 1 218 ? 40.716 9.053 -47.712 1.00 60.34 218 ALA A CA 1
ATOM 1724 C C . ALA A 1 218 ? 41.688 10.098 -48.299 1.00 60.34 218 ALA A C 1
ATOM 1726 O O . ALA A 1 218 ? 42.263 9.852 -49.360 1.00 60.34 218 ALA A O 1
ATOM 1727 N N . SER A 1 219 ? 41.897 11.232 -47.613 1.00 63.53 219 SER A N 1
ATOM 1728 C CA . SER A 1 219 ? 42.879 12.256 -48.002 1.00 63.53 219 SER A CA 1
ATOM 1729 C C . SER A 1 219 ? 44.334 11.902 -47.670 1.00 63.53 219 SER A C 1
ATOM 1731 O O . SER A 1 219 ? 45.233 12.419 -48.325 1.00 63.53 219 SER A O 1
ATOM 1733 N N . LEU A 1 220 ? 44.581 11.030 -46.684 1.00 63.12 220 LEU A N 1
ATOM 1734 C CA . LEU A 1 220 ? 45.933 10.691 -46.209 1.00 63.12 220 LEU A CA 1
ATOM 1735 C C . LEU A 1 220 ? 46.538 9.460 -46.906 1.00 63.12 220 LEU A C 1
ATOM 1737 O O . LEU A 1 220 ? 47.758 9.357 -47.012 1.00 63.12 220 LEU A O 1
ATOM 1741 N N . ARG A 1 221 ? 45.714 8.528 -47.411 1.00 63.28 221 ARG A N 1
ATOM 1742 C CA . ARG A 1 221 ? 46.177 7.332 -48.143 1.00 63.28 221 ARG A CA 1
ATOM 1743 C C . ARG A 1 221 ? 45.646 7.298 -49.578 1.00 63.28 221 ARG A C 1
ATOM 1745 O O . ARG A 1 221 ? 44.565 6.764 -49.836 1.00 63.28 221 ARG A O 1
ATOM 1752 N N . ALA A 1 222 ? 46.446 7.809 -50.517 1.00 57.78 222 ALA A N 1
ATOM 1753 C CA . ALA A 1 222 ? 46.121 7.873 -51.947 1.00 57.78 222 ALA A CA 1
ATOM 1754 C C . ALA A 1 222 ? 45.814 6.497 -52.582 1.00 57.78 222 ALA A C 1
ATOM 1756 O O . ALA A 1 222 ? 44.947 6.401 -53.448 1.00 57.78 222 ALA A O 1
ATOM 1757 N N . GLU A 1 223 ? 46.453 5.423 -52.108 1.00 56.47 223 GLU A N 1
ATOM 1758 C CA . GLU A 1 223 ? 46.326 4.060 -52.658 1.00 56.47 223 GLU A CA 1
ATOM 1759 C C . GLU A 1 223 ? 44.968 3.395 -52.360 1.00 56.47 223 GLU A C 1
ATOM 1761 O O . GLU A 1 223 ? 44.465 2.606 -53.155 1.00 56.47 223 GLU A O 1
ATOM 1766 N N . SER A 1 224 ? 44.323 3.763 -51.250 1.00 59.28 224 SER A N 1
ATOM 1767 C CA . SER A 1 224 ? 43.007 3.251 -50.827 1.00 59.28 224 SER A CA 1
ATOM 1768 C C . SER A 1 224 ? 41.846 4.216 -51.125 1.00 59.28 224 SER A C 1
ATOM 1770 O O . SER A 1 224 ? 40.690 3.922 -50.815 1.00 59.28 224 SER A O 1
ATOM 1772 N N . SER A 1 225 ? 42.129 5.353 -51.773 1.00 64.81 225 SER A N 1
ATOM 1773 C CA . SER A 1 225 ? 41.160 6.419 -52.080 1.00 64.81 225 SER A CA 1
ATOM 1774 C C . SER A 1 225 ? 39.953 5.930 -52.898 1.00 64.81 225 SER A C 1
ATOM 1776 O O . SER A 1 225 ? 38.826 6.383 -52.693 1.00 64.81 225 SER A O 1
ATOM 1778 N N . SER A 1 226 ? 40.151 4.953 -53.790 1.00 68.06 226 SER A N 1
ATOM 1779 C CA . SER A 1 226 ? 39.083 4.367 -54.613 1.00 68.06 226 SER A CA 1
ATOM 1780 C C . SER A 1 226 ? 38.079 3.535 -53.800 1.00 68.06 226 SER A C 1
ATOM 1782 O O . SER A 1 226 ? 36.881 3.574 -54.088 1.00 68.06 226 SER A O 1
ATOM 1784 N N . VAL A 1 227 ? 38.543 2.831 -52.761 1.00 71.44 227 VAL A N 1
ATOM 1785 C CA . VAL A 1 227 ? 37.704 2.041 -51.844 1.00 71.44 227 VAL A CA 1
ATOM 1786 C C . VAL A 1 227 ? 36.899 2.971 -50.944 1.00 71.44 227 VAL A C 1
ATOM 1788 O O . VAL A 1 227 ? 35.684 2.817 -50.847 1.00 71.44 227 VAL A O 1
ATOM 1791 N N . PHE A 1 228 ? 37.540 3.999 -50.379 1.00 70.44 228 PHE A N 1
ATOM 1792 C CA . PHE A 1 228 ? 36.855 4.997 -49.556 1.00 70.44 228 PHE A CA 1
ATOM 1793 C C . PHE A 1 228 ? 35.823 5.803 -50.346 1.00 70.44 228 PHE A C 1
ATOM 1795 O O . PHE A 1 228 ? 34.735 6.044 -49.840 1.00 70.44 228 PHE A O 1
ATOM 1802 N N . ARG A 1 229 ? 36.097 6.147 -51.611 1.00 69.50 229 ARG A N 1
ATOM 1803 C CA . ARG A 1 229 ? 35.117 6.812 -52.487 1.00 69.50 229 ARG A CA 1
ATOM 1804 C C . ARG A 1 229 ? 33.901 5.926 -52.773 1.00 69.50 229 ARG A C 1
ATOM 1806 O O . ARG A 1 229 ? 32.782 6.420 -52.864 1.00 69.50 229 ARG A O 1
ATOM 1813 N N . ARG A 1 230 ? 34.108 4.612 -52.910 1.00 72.62 230 ARG A N 1
ATOM 1814 C CA . ARG A 1 230 ? 33.016 3.650 -53.102 1.00 72.62 230 ARG A CA 1
ATOM 1815 C C . ARG A 1 230 ? 32.217 3.444 -51.809 1.00 72.62 230 ARG A C 1
ATOM 1817 O O . ARG A 1 230 ? 30.996 3.380 -51.878 1.00 72.62 230 ARG A O 1
ATOM 1824 N N . MET A 1 231 ? 32.880 3.400 -50.651 1.00 71.00 231 MET A N 1
ATOM 1825 C CA . MET A 1 231 ? 32.222 3.387 -49.337 1.00 71.00 231 MET A CA 1
ATOM 1826 C C . MET A 1 231 ? 31.416 4.667 -49.092 1.00 71.00 231 MET A C 1
ATOM 1828 O O . MET A 1 231 ? 30.274 4.575 -48.662 1.00 71.00 231 MET A O 1
ATOM 1832 N N . ASP A 1 232 ? 31.959 5.838 -49.433 1.00 73.19 232 ASP A N 1
ATOM 1833 C CA . ASP A 1 232 ? 31.261 7.123 -49.322 1.00 73.19 232 ASP A CA 1
ATOM 1834 C C . ASP A 1 232 ? 29.976 7.141 -50.162 1.00 73.19 232 ASP A C 1
ATOM 1836 O O . ASP A 1 232 ? 28.907 7.476 -49.656 1.00 73.19 232 ASP A O 1
ATOM 1840 N N . GLY A 1 233 ? 30.048 6.669 -51.414 1.00 70.75 233 GLY A N 1
ATOM 1841 C CA . GLY A 1 233 ? 28.873 6.536 -52.280 1.00 70.75 233 GLY A CA 1
ATOM 1842 C C . GLY A 1 233 ? 27.836 5.525 -51.769 1.00 70.75 233 GLY A C 1
ATOM 1843 O O . GLY A 1 233 ? 26.635 5.741 -51.929 1.00 70.75 233 GLY A O 1
ATOM 1844 N N . LEU A 1 234 ? 28.268 4.436 -51.123 1.00 74.19 234 LEU A N 1
ATOM 1845 C CA . LEU A 1 234 ? 27.362 3.460 -50.501 1.00 74.19 234 LEU A CA 1
ATOM 1846 C C . LEU A 1 234 ? 26.669 4.030 -49.258 1.00 74.19 234 LEU A C 1
ATOM 1848 O O . LEU A 1 234 ? 25.460 3.873 -49.116 1.00 74.19 234 LEU A O 1
ATOM 1852 N N . LEU A 1 235 ? 27.401 4.735 -48.392 1.00 72.38 235 LEU A N 1
ATOM 1853 C CA . LEU A 1 235 ? 26.830 5.395 -47.213 1.00 72.38 235 LEU A CA 1
ATOM 1854 C C . LEU A 1 235 ? 25.871 6.524 -47.609 1.00 72.38 235 LEU A C 1
ATOM 1856 O O . LEU A 1 235 ? 24.838 6.703 -46.974 1.00 72.38 235 LEU A O 1
ATOM 1860 N N . GLN A 1 236 ? 26.165 7.241 -48.697 1.00 73.44 236 GLN A N 1
ATOM 1861 C CA . GLN A 1 236 ? 25.292 8.281 -49.244 1.00 73.44 236 GLN A CA 1
ATOM 1862 C C . GLN A 1 236 ? 23.991 7.723 -49.847 1.00 73.44 236 GLN A C 1
ATOM 1864 O O . GLN A 1 236 ? 22.961 8.392 -49.827 1.00 73.44 236 GLN A O 1
ATOM 1869 N N . THR A 1 237 ? 24.031 6.510 -50.405 1.00 67.81 237 THR A N 1
ATOM 1870 C CA . THR A 1 237 ? 22.862 5.841 -51.006 1.00 67.81 237 THR A CA 1
ATOM 1871 C C . THR A 1 237 ? 22.112 4.947 -50.024 1.00 67.81 237 THR A C 1
ATOM 1873 O O . THR A 1 237 ? 21.105 4.339 -50.397 1.00 67.81 237 THR A O 1
ATOM 1876 N N . MET A 1 238 ? 22.569 4.872 -48.770 1.00 61.66 238 MET A N 1
ATOM 1877 C CA . MET A 1 238 ? 21.906 4.097 -47.736 1.00 61.66 238 MET A CA 1
ATOM 1878 C C . MET A 1 238 ? 20.502 4.675 -47.491 1.00 61.66 238 MET A C 1
ATOM 1880 O O . MET A 1 238 ? 20.372 5.859 -47.174 1.00 61.66 238 MET A O 1
ATOM 1884 N N . PRO A 1 239 ? 19.430 3.883 -47.673 1.00 57.22 239 PRO A N 1
ATOM 1885 C CA . PRO A 1 239 ? 18.073 4.404 -47.615 1.00 57.22 239 PRO A CA 1
ATOM 1886 C C . PRO A 1 239 ? 17.718 4.811 -46.182 1.00 57.22 239 PRO A C 1
ATOM 1888 O O . PRO A 1 239 ? 17.475 3.966 -45.322 1.00 57.22 239 PRO A O 1
ATOM 1891 N N . ILE A 1 240 ? 17.647 6.119 -45.935 1.00 54.34 240 ILE A N 1
ATOM 1892 C CA . ILE A 1 240 ? 17.026 6.676 -44.733 1.00 54.34 240 ILE A CA 1
ATOM 1893 C C . ILE A 1 240 ? 15.516 6.579 -44.947 1.00 54.34 240 ILE A C 1
ATOM 1895 O O . ILE A 1 240 ? 14.986 7.136 -45.911 1.00 54.34 240 ILE A O 1
ATOM 1899 N N . PHE A 1 241 ? 14.812 5.839 -44.088 1.00 47.06 241 PHE A N 1
ATOM 1900 C CA . PHE A 1 241 ? 13.366 5.687 -44.218 1.00 47.06 241 PHE A CA 1
ATOM 1901 C C . PHE A 1 241 ? 12.688 7.052 -44.028 1.00 47.06 241 PHE A C 1
ATOM 1903 O O . PHE A 1 241 ? 12.564 7.551 -42.913 1.00 47.06 241 PHE A O 1
ATOM 1910 N N . ASN A 1 242 ? 12.253 7.672 -45.126 1.00 42.62 242 ASN A N 1
ATOM 1911 C CA . ASN A 1 242 ? 11.477 8.903 -45.098 1.00 42.62 242 ASN A CA 1
ATOM 1912 C C . ASN A 1 242 ? 10.014 8.555 -45.379 1.00 42.62 242 ASN A C 1
ATOM 1914 O O . ASN A 1 242 ? 9.670 8.130 -46.482 1.00 42.62 242 ASN A O 1
ATOM 1918 N N . VAL A 1 243 ? 9.148 8.756 -44.382 1.00 39.69 243 VAL A N 1
ATOM 1919 C CA . VAL A 1 243 ? 7.707 8.433 -44.414 1.00 39.69 243 VAL A CA 1
ATOM 1920 C C . VAL A 1 243 ? 6.979 9.074 -45.613 1.00 39.69 243 VAL A C 1
ATOM 1922 O O . VAL A 1 243 ? 5.913 8.612 -46.011 1.00 39.69 243 VAL A O 1
ATOM 1925 N N . ARG A 1 244 ? 7.561 10.100 -46.250 1.00 33.19 244 ARG A N 1
ATOM 1926 C CA . ARG A 1 244 ? 6.999 10.756 -47.443 1.00 33.19 244 ARG A CA 1
ATOM 1927 C C . ARG A 1 244 ? 7.293 10.077 -48.785 1.00 33.19 244 ARG A C 1
ATOM 1929 O O . ARG A 1 244 ? 6.595 10.380 -49.746 1.00 33.19 244 ARG A O 1
ATOM 1936 N N . ALA A 1 245 ? 8.266 9.175 -48.881 1.00 36.84 245 ALA A N 1
ATOM 1937 C CA . ALA A 1 245 ? 8.637 8.534 -50.146 1.00 36.84 245 ALA A CA 1
ATOM 1938 C C . ALA A 1 245 ? 8.041 7.120 -50.241 1.00 36.84 245 ALA A C 1
ATOM 1940 O O . ALA A 1 245 ? 8.749 6.114 -50.234 1.00 36.84 245 ALA A O 1
ATOM 1941 N N . SER A 1 246 ? 6.711 7.033 -50.306 1.00 35.75 246 SER A N 1
ATOM 1942 C CA . SER A 1 246 ? 6.043 5.780 -50.665 1.00 35.75 246 SER A CA 1
ATOM 1943 C C . SER A 1 246 ? 6.156 5.570 -52.173 1.00 35.75 246 SER A C 1
ATOM 1945 O O . SER A 1 246 ? 5.417 6.135 -52.970 1.00 35.75 246 SER A O 1
ATOM 1947 N N . GLY A 1 247 ? 7.121 4.741 -52.556 1.00 32.31 247 GLY A N 1
ATOM 1948 C CA . GLY A 1 247 ? 7.268 4.264 -53.921 1.00 32.31 247 GLY A CA 1
ATOM 1949 C C . GLY A 1 247 ? 8.514 4.815 -54.583 1.00 32.31 247 GLY A C 1
ATOM 1950 O O . GLY A 1 247 ? 8.454 5.827 -55.254 1.00 32.31 247 GLY A O 1
ATOM 1951 N N . HIS A 1 248 ? 9.629 4.109 -54.431 1.00 29.69 248 HIS A N 1
ATOM 1952 C CA . HIS A 1 248 ? 10.386 3.573 -55.560 1.00 29.69 248 HIS A CA 1
ATOM 1953 C C . HIS A 1 248 ? 11.320 2.464 -55.060 1.00 29.69 248 HIS A C 1
ATOM 1955 O O . HIS A 1 248 ? 11.720 2.430 -53.900 1.00 29.69 248 HIS A O 1
ATOM 1961 N N . ALA A 1 249 ? 11.542 1.496 -55.946 1.00 32.31 249 ALA A N 1
ATOM 1962 C CA . ALA A 1 249 ? 12.187 0.205 -55.745 1.00 32.31 249 ALA A CA 1
ATOM 1963 C C . ALA A 1 249 ? 13.363 0.188 -54.747 1.00 32.31 249 ALA A C 1
ATOM 1965 O O . ALA A 1 249 ? 14.403 0.795 -54.985 1.00 32.31 249 ALA A O 1
ATOM 1966 N N . PHE A 1 250 ? 13.228 -0.619 -53.689 1.00 33.31 250 PHE A N 1
ATOM 1967 C CA . PHE A 1 250 ? 14.346 -1.059 -52.852 1.00 33.31 250 PHE A CA 1
ATOM 1968 C C . PHE A 1 250 ? 15.180 -2.112 -53.616 1.00 33.31 250 PHE A C 1
ATOM 1970 O O . PHE A 1 250 ? 14.637 -3.158 -53.989 1.00 33.31 250 PHE A O 1
ATOM 1977 N N . PRO A 1 251 ? 16.485 -1.898 -53.871 1.00 29.70 251 PRO A N 1
ATOM 1978 C CA . PRO A 1 251 ? 17.322 -2.884 -54.550 1.00 29.70 251 PRO A CA 1
ATOM 1979 C C . PRO A 1 251 ? 17.595 -4.122 -53.679 1.00 29.70 251 PRO A C 1
ATOM 1981 O O . PRO A 1 251 ? 17.908 -4.028 -52.494 1.00 29.70 251 PRO A O 1
ATOM 1984 N N . LYS A 1 252 ? 17.547 -5.301 -54.313 1.00 28.52 252 LYS A N 1
ATOM 1985 C CA . LYS A 1 252 ? 17.682 -6.662 -53.748 1.00 28.52 252 LYS A CA 1
ATOM 1986 C C . LYS A 1 252 ? 18.947 -6.961 -52.910 1.00 28.52 252 LYS A C 1
ATOM 1988 O O . LYS A 1 252 ? 19.038 -8.066 -52.383 1.00 28.52 252 LYS A O 1
ATOM 1993 N N . LEU A 1 253 ? 19.905 -6.042 -52.765 1.00 29.14 253 LEU A N 1
ATOM 1994 C CA . LEU A 1 253 ? 21.167 -6.295 -52.047 1.00 29.14 253 LEU A CA 1
ATOM 1995 C C . LEU A 1 253 ? 21.088 -6.077 -50.526 1.00 29.14 253 LEU A C 1
ATOM 1997 O O . LEU A 1 253 ? 21.968 -6.512 -49.792 1.00 29.14 253 LEU A O 1
ATOM 2001 N N . VAL A 1 254 ? 20.008 -5.468 -50.041 1.00 34.22 254 VAL A N 1
ATOM 2002 C CA . VAL A 1 254 ? 19.797 -5.130 -48.623 1.00 34.22 254 VAL A CA 1
ATOM 2003 C C . VAL A 1 254 ? 18.991 -6.233 -47.905 1.00 34.22 254 VAL A C 1
ATOM 2005 O O . VAL A 1 254 ? 18.369 -6.021 -46.877 1.00 34.22 254 VAL A O 1
ATOM 2008 N N . LYS A 1 255 ? 18.970 -7.458 -48.448 1.00 30.05 255 LYS A N 1
ATOM 2009 C CA . LYS A 1 255 ? 18.107 -8.553 -47.963 1.00 30.05 255 LYS A CA 1
ATOM 2010 C C . LYS A 1 255 ? 18.687 -9.341 -46.776 1.00 30.05 255 LYS A C 1
ATOM 2012 O O . LYS A 1 255 ? 17.937 -10.027 -46.092 1.00 30.05 255 LYS A O 1
ATOM 2017 N N . ASN A 1 256 ? 19.996 -9.232 -46.523 1.00 30.59 256 ASN A N 1
ATOM 2018 C CA . ASN A 1 256 ? 20.677 -10.028 -45.491 1.00 30.59 256 ASN A CA 1
ATOM 2019 C C . ASN A 1 256 ? 20.941 -9.260 -44.185 1.00 30.59 256 ASN A C 1
ATOM 2021 O O . ASN A 1 256 ? 20.884 -9.874 -43.129 1.00 30.59 256 ASN A O 1
ATOM 2025 N N . VAL A 1 257 ? 21.154 -7.937 -44.235 1.00 35.09 257 VAL A N 1
ATOM 2026 C CA . VAL A 1 257 ? 21.276 -7.089 -43.025 1.00 35.09 257 VAL A CA 1
ATOM 2027 C C . VAL A 1 257 ? 19.894 -6.673 -42.495 1.00 35.09 257 VAL A C 1
ATOM 2029 O O . VAL A 1 257 ? 19.706 -6.531 -41.296 1.00 35.09 257 VAL A O 1
ATOM 2032 N N . TYR A 1 258 ? 18.886 -6.584 -43.373 1.00 35.69 258 TYR A N 1
ATOM 2033 C CA . TYR A 1 258 ? 17.502 -6.218 -43.035 1.00 35.69 258 TYR A CA 1
ATOM 2034 C C . TYR A 1 258 ? 16.544 -7.411 -43.123 1.00 35.69 258 TYR A C 1
ATOM 2036 O O . TYR A 1 258 ? 15.390 -7.281 -43.536 1.00 35.69 258 TYR A O 1
ATOM 2044 N N . LYS A 1 259 ? 17.001 -8.603 -42.723 1.00 33.84 259 LYS A N 1
ATOM 2045 C CA . LYS A 1 259 ? 16.120 -9.775 -42.598 1.00 33.84 259 LYS A CA 1
ATOM 2046 C C . LYS A 1 259 ? 15.029 -9.577 -41.521 1.00 33.84 259 LYS A C 1
ATOM 2048 O O . LYS A 1 259 ? 14.037 -10.291 -41.544 1.00 33.84 259 LYS A O 1
ATOM 2053 N N . LEU A 1 260 ? 15.165 -8.543 -40.680 1.00 37.12 260 LEU A N 1
ATOM 2054 C CA . LEU A 1 260 ? 14.153 -8.009 -39.755 1.00 37.12 260 LEU A CA 1
ATOM 2055 C C . LEU A 1 260 ? 12.969 -7.290 -40.436 1.00 37.12 260 LEU A C 1
ATOM 2057 O O . LEU A 1 260 ? 11.936 -7.100 -39.805 1.00 37.12 260 LEU A O 1
ATOM 2061 N N . GLN A 1 261 ? 13.085 -6.883 -41.707 1.00 38.53 261 GLN A N 1
ATOM 2062 C CA . GLN A 1 261 ? 12.092 -6.016 -42.365 1.00 38.53 261 GLN A CA 1
ATOM 2063 C C . GLN A 1 261 ? 11.122 -6.762 -43.308 1.00 38.53 261 GLN A C 1
ATOM 2065 O O . GLN A 1 261 ? 10.272 -6.128 -43.930 1.00 38.53 261 GLN A O 1
ATOM 2070 N N . LEU A 1 262 ? 11.259 -8.086 -43.475 1.00 32.97 262 LEU A N 1
ATOM 2071 C CA . LEU A 1 262 ? 10.505 -8.870 -44.473 1.00 32.97 262 LEU A CA 1
ATOM 2072 C C . LEU A 1 262 ? 9.520 -9.893 -43.899 1.00 32.97 262 LEU A C 1
ATOM 2074 O O . LEU A 1 262 ? 8.806 -10.525 -44.677 1.00 32.97 262 LEU A O 1
ATOM 2078 N N . SER A 1 263 ? 9.403 -10.016 -42.579 1.00 31.17 263 SER A N 1
ATOM 2079 C CA . SER A 1 263 ? 8.190 -10.558 -41.977 1.00 31.17 263 SER A CA 1
ATOM 2080 C C . SER A 1 263 ? 7.297 -9.377 -41.601 1.00 31.17 263 SER A C 1
ATOM 2082 O O . SER A 1 263 ? 7.685 -8.479 -40.862 1.00 31.17 263 SER A O 1
ATOM 2084 N N . SER A 1 264 ? 6.065 -9.354 -42.100 1.00 34.88 264 SER A N 1
ATOM 2085 C CA . SER A 1 264 ? 5.008 -8.391 -41.736 1.00 34.88 264 SER A CA 1
ATOM 2086 C C . SER A 1 264 ? 4.566 -8.473 -40.259 1.00 34.88 264 SER A C 1
ATOM 2088 O O . SER A 1 264 ? 3.515 -7.966 -39.881 1.00 34.88 264 SER A O 1
ATOM 2090 N N . SER A 1 265 ? 5.373 -9.136 -39.442 1.00 38.59 265 SER A N 1
ATOM 2091 C CA . SER A 1 265 ? 5.244 -9.436 -38.029 1.00 38.59 265 SER A CA 1
ATOM 2092 C C . SER A 1 265 ? 6.651 -9.843 -37.591 1.00 38.59 265 SER A C 1
ATOM 2094 O O . SER A 1 265 ? 7.081 -10.957 -37.903 1.00 38.59 265 SER A O 1
ATOM 2096 N N . ILE A 1 266 ? 7.404 -8.938 -36.959 1.00 44.78 266 ILE A N 1
ATOM 2097 C CA . ILE A 1 266 ? 8.709 -9.288 -36.388 1.00 44.78 266 ILE A CA 1
ATOM 2098 C C . ILE A 1 266 ? 8.436 -10.396 -35.370 1.00 44.78 266 ILE A C 1
ATOM 2100 O O . ILE A 1 266 ? 7.737 -10.172 -34.384 1.00 44.78 266 ILE A O 1
ATOM 2104 N N . CYS A 1 267 ? 8.882 -11.617 -35.662 1.00 44.16 267 CYS A N 1
ATOM 2105 C CA . CYS A 1 267 ? 8.693 -12.732 -34.751 1.00 44.16 267 CYS A CA 1
ATOM 2106 C C . CYS A 1 267 ? 9.746 -12.593 -33.646 1.00 44.16 267 CYS A C 1
ATOM 2108 O O . CYS A 1 267 ? 10.906 -12.320 -33.950 1.00 44.16 267 CYS A O 1
ATOM 2110 N N . HIS A 1 268 ? 9.353 -12.764 -32.382 1.00 42.03 268 HIS A N 1
ATOM 2111 C CA . HIS A 1 268 ? 10.229 -12.685 -31.201 1.00 42.03 268 HIS A CA 1
ATOM 2112 C C . HIS A 1 268 ? 11.579 -13.403 -31.411 1.00 42.03 268 HIS A C 1
ATOM 2114 O O . HIS A 1 268 ? 12.642 -12.875 -31.098 1.00 42.03 268 HIS A O 1
ATOM 2120 N N . THR A 1 269 ? 11.545 -14.569 -32.056 1.00 44.00 269 THR A N 1
ATOM 2121 C CA . THR A 1 269 ? 12.713 -15.389 -32.406 1.00 44.00 269 THR A CA 1
ATOM 2122 C C . THR A 1 269 ? 13.712 -14.725 -33.356 1.00 44.00 269 THR A C 1
ATOM 2124 O O . THR A 1 269 ? 14.912 -14.948 -33.218 1.00 44.00 269 THR A O 1
ATOM 2127 N N . ASP A 1 270 ? 13.257 -13.906 -34.308 1.00 48.59 270 ASP A N 1
ATOM 2128 C CA . ASP A 1 270 ? 14.151 -13.233 -35.262 1.00 48.59 270 ASP A CA 1
ATOM 2129 C C . ASP A 1 270 ? 14.919 -12.084 -34.592 1.00 48.59 270 ASP A C 1
ATOM 2131 O O . ASP A 1 270 ? 16.056 -11.791 -34.959 1.00 48.59 270 ASP A O 1
ATOM 2135 N N . LEU A 1 271 ? 14.306 -11.454 -33.587 1.00 51.00 271 LEU A N 1
ATOM 2136 C CA . LEU A 1 271 ? 14.873 -10.336 -32.837 1.00 51.00 271 LEU A CA 1
ATOM 2137 C C . LEU A 1 271 ? 15.951 -10.830 -31.857 1.00 51.00 271 LEU A C 1
ATOM 2139 O O . LEU A 1 271 ? 17.073 -10.326 -31.892 1.00 51.00 271 LEU A O 1
ATOM 2143 N N . VAL A 1 272 ? 15.657 -11.892 -31.093 1.00 47.56 272 VAL A N 1
ATOM 2144 C CA . VAL A 1 272 ? 16.622 -12.571 -30.202 1.00 47.56 272 VAL A CA 1
ATOM 2145 C C . VAL A 1 272 ? 17.837 -13.083 -30.981 1.00 47.56 272 VAL A C 1
ATOM 2147 O O . VAL A 1 272 ? 18.978 -12.858 -30.583 1.00 47.56 272 VAL A O 1
ATOM 2150 N N . PHE A 1 273 ? 17.626 -13.698 -32.151 1.00 50.66 273 PHE A N 1
ATOM 2151 C CA . PHE A 1 273 ? 18.730 -14.182 -32.986 1.00 50.66 273 PHE A CA 1
ATOM 2152 C C . PHE A 1 273 ? 19.655 -13.052 -33.465 1.00 50.66 273 PHE A C 1
ATOM 2154 O O . PHE A 1 273 ? 20.881 -13.206 -33.466 1.00 50.66 273 PHE A O 1
ATOM 2161 N N . VAL A 1 274 ? 19.087 -11.913 -33.877 1.00 49.62 274 VAL A N 1
ATOM 2162 C CA . VAL A 1 274 ? 19.874 -10.751 -34.318 1.00 49.62 274 VAL A CA 1
ATOM 2163 C C . VAL A 1 274 ? 20.653 -10.141 -33.157 1.00 49.62 274 VAL A C 1
ATOM 2165 O O . VAL A 1 274 ? 21.802 -9.749 -33.356 1.00 49.62 274 VAL A O 1
ATOM 2168 N N . LEU A 1 275 ? 20.083 -10.103 -31.955 1.00 50.59 275 LEU A N 1
ATOM 2169 C CA . LEU A 1 275 ? 20.756 -9.596 -30.758 1.00 50.59 275 LEU A CA 1
ATOM 2170 C C . LEU A 1 275 ? 21.902 -10.494 -30.318 1.00 50.59 275 LEU A C 1
ATOM 2172 O O . LEU A 1 275 ? 23.018 -10.002 -30.187 1.00 50.59 275 LEU A O 1
ATOM 2176 N N . GLN A 1 276 ? 21.677 -11.804 -30.218 1.00 49.78 276 GLN A N 1
ATOM 2177 C CA . GLN A 1 276 ? 22.728 -12.760 -29.871 1.00 49.78 276 GLN A CA 1
ATOM 2178 C C . GLN A 1 276 ? 23.875 -12.725 -30.891 1.00 49.78 276 GLN A C 1
ATOM 2180 O O . GLN A 1 276 ? 25.053 -12.725 -30.536 1.00 49.78 276 GLN A O 1
ATOM 2185 N N . SER A 1 277 ? 23.537 -12.633 -32.181 1.00 45.16 277 SER A N 1
ATOM 2186 C CA . SER A 1 277 ? 24.527 -12.504 -33.257 1.00 45.16 277 SER A CA 1
ATOM 2187 C C . SER A 1 277 ? 25.289 -11.177 -33.194 1.00 45.16 277 SER A C 1
ATOM 2189 O O . SER A 1 277 ? 26.486 -11.149 -33.466 1.00 45.16 277 SER A O 1
ATOM 2191 N N . SER A 1 278 ? 24.617 -10.085 -32.820 1.00 44.50 278 SER A N 1
ATOM 2192 C CA . SER A 1 278 ? 25.239 -8.767 -32.657 1.00 44.50 278 SER A CA 1
ATOM 2193 C C . SER A 1 278 ? 26.148 -8.727 -31.426 1.00 44.50 278 SER A C 1
ATOM 2195 O O . SER A 1 278 ? 27.273 -8.249 -31.528 1.00 44.50 278 SER A O 1
ATOM 2197 N N . MET A 1 279 ? 25.726 -9.296 -30.294 1.00 45.19 279 MET A N 1
ATOM 2198 C CA . MET A 1 279 ? 26.540 -9.395 -29.079 1.00 45.19 279 MET A CA 1
ATOM 2199 C C . MET A 1 279 ? 27.815 -10.196 -29.329 1.00 45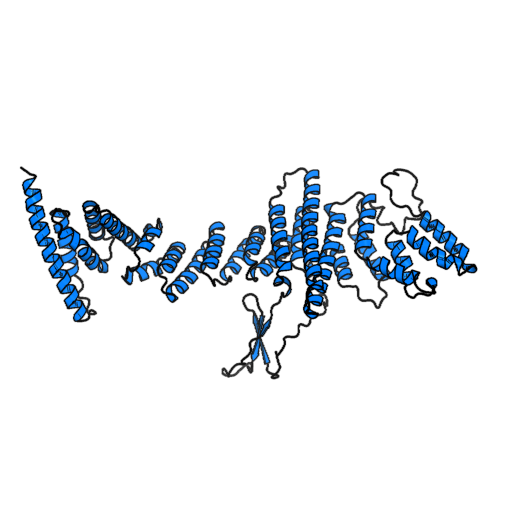.19 279 MET A C 1
ATOM 2201 O O . MET A 1 279 ? 28.898 -9.702 -29.046 1.00 45.19 279 MET A O 1
ATOM 2205 N N . ASN A 1 280 ? 27.711 -11.358 -29.977 1.00 45.38 280 ASN A N 1
ATOM 2206 C CA . ASN A 1 280 ? 28.873 -12.172 -30.348 1.00 45.38 280 ASN A CA 1
ATOM 2207 C C . ASN A 1 280 ? 29.840 -11.467 -31.320 1.00 45.38 280 ASN A C 1
ATOM 2209 O O . ASN A 1 280 ? 31.001 -11.858 -31.426 1.00 45.38 280 ASN A O 1
ATOM 2213 N N . MET A 1 281 ? 29.361 -10.468 -32.069 1.00 39.50 281 MET A N 1
ATOM 2214 C CA . MET A 1 281 ? 30.161 -9.722 -33.042 1.00 39.50 281 MET A CA 1
ATOM 2215 C C . MET A 1 281 ? 30.812 -8.465 -32.440 1.00 39.50 281 MET A C 1
ATOM 2217 O O . MET A 1 281 ? 31.906 -8.098 -32.868 1.00 39.50 281 MET A O 1
ATOM 2221 N N . PHE A 1 282 ? 30.160 -7.806 -31.475 1.00 40.59 282 PHE A N 1
ATOM 2222 C CA . PHE A 1 282 ? 30.626 -6.549 -30.867 1.00 40.59 282 PHE A CA 1
ATOM 2223 C C . PHE A 1 282 ? 31.326 -6.730 -29.517 1.00 40.59 282 PHE A C 1
ATOM 2225 O O . PHE A 1 282 ? 32.280 -6.006 -29.231 1.00 40.59 282 PHE A O 1
ATOM 2232 N N . LEU A 1 283 ? 30.912 -7.705 -28.708 1.00 43.19 283 LEU A N 1
ATOM 2233 C CA . LEU A 1 283 ? 31.670 -8.139 -27.541 1.00 43.19 283 LEU A CA 1
ATOM 2234 C C . LEU A 1 283 ? 32.711 -9.138 -28.045 1.00 43.19 283 LEU A C 1
ATOM 2236 O O . LEU A 1 283 ? 32.391 -10.255 -28.446 1.00 43.19 283 LEU A O 1
ATOM 2240 N N . GLY A 1 284 ? 33.981 -8.730 -28.079 1.00 40.22 284 GLY A N 1
ATOM 2241 C CA . GLY A 1 284 ? 35.062 -9.680 -28.336 1.00 40.22 284 GLY A CA 1
ATOM 2242 C C . GLY A 1 284 ? 34.999 -10.841 -27.326 1.00 40.22 284 GLY A C 1
ATOM 2243 O O . GLY A 1 284 ? 34.476 -10.652 -26.229 1.00 40.22 284 GLY A O 1
ATOM 2244 N N . PRO A 1 285 ? 35.588 -12.016 -27.614 1.00 38.81 285 PRO A N 1
ATOM 2245 C CA . PRO A 1 285 ? 35.487 -13.231 -26.783 1.00 38.81 285 PRO A CA 1
ATOM 2246 C C . PRO A 1 285 ? 36.046 -13.117 -25.343 1.00 38.81 285 PRO A C 1
ATOM 2248 O O . PRO A 1 285 ? 36.186 -14.122 -24.654 1.00 38.81 285 PRO A O 1
ATOM 2251 N N . ARG A 1 286 ? 36.427 -11.913 -24.897 1.00 35.81 286 ARG A N 1
ATOM 2252 C CA . ARG A 1 286 ? 36.988 -11.592 -23.578 1.00 35.81 286 ARG A CA 1
ATOM 2253 C C . ARG A 1 286 ? 36.331 -10.386 -22.887 1.00 35.81 286 ARG A C 1
ATOM 2255 O O . ARG A 1 286 ? 36.769 -10.043 -21.796 1.00 35.81 286 ARG A O 1
ATOM 2262 N N . ALA A 1 287 ? 35.349 -9.724 -23.503 1.00 42.50 287 ALA A N 1
ATOM 2263 C CA . ALA A 1 287 ? 34.621 -8.629 -22.864 1.00 42.50 287 ALA A CA 1
ATOM 2264 C C . ALA A 1 287 ? 33.381 -9.198 -22.162 1.00 42.50 287 ALA A C 1
ATOM 2266 O O . ALA A 1 287 ? 32.533 -9.801 -22.817 1.00 42.50 287 ALA A O 1
ATOM 2267 N N . SER A 1 288 ? 33.289 -9.035 -20.841 1.00 46.47 288 SER A N 1
ATOM 2268 C CA . SER A 1 288 ? 32.046 -9.309 -20.119 1.00 46.47 288 SER A CA 1
ATOM 2269 C C . SER A 1 288 ? 30.982 -8.312 -20.593 1.00 46.47 288 SER A C 1
ATOM 2271 O O . SER A 1 288 ? 31.300 -7.119 -20.650 1.00 46.47 288 SER A O 1
ATOM 2273 N N . PRO A 1 289 ? 29.762 -8.757 -20.946 1.00 54.78 289 PRO A N 1
ATOM 2274 C CA . PRO A 1 289 ? 28.671 -7.841 -21.261 1.00 54.78 289 PRO A CA 1
ATOM 2275 C C . PRO A 1 289 ? 28.475 -6.866 -20.097 1.00 54.78 289 PRO A C 1
ATOM 2277 O O . PRO A 1 289 ? 28.595 -7.260 -18.932 1.00 54.78 289 PRO A O 1
ATOM 2280 N N . GLU A 1 290 ? 28.211 -5.592 -20.393 1.00 54.50 290 GLU A N 1
ATOM 2281 C CA . GLU A 1 290 ? 27.835 -4.659 -19.333 1.00 54.50 290 GLU A CA 1
ATOM 2282 C C . GLU A 1 290 ? 26.546 -5.181 -18.669 1.00 54.50 290 GLU A C 1
ATOM 2284 O O . GLU A 1 290 ? 25.734 -5.830 -19.337 1.00 54.50 290 GLU A O 1
ATOM 2289 N N . PRO A 1 291 ? 26.293 -4.909 -17.375 1.00 51.50 291 PRO A N 1
ATOM 2290 C CA . PRO A 1 291 ? 25.046 -5.322 -16.728 1.00 51.50 291 PRO A CA 1
ATOM 2291 C C . PRO A 1 291 ? 23.815 -4.903 -17.538 1.00 51.50 291 PRO A C 1
ATOM 2293 O O . PRO A 1 291 ? 22.856 -5.652 -17.657 1.00 51.50 291 PRO A O 1
ATOM 2296 N N . LEU A 1 292 ? 23.885 -3.739 -18.183 1.00 52.56 292 LEU A N 1
ATOM 2297 C CA . LEU A 1 292 ? 22.851 -3.211 -19.063 1.00 52.56 292 LEU A CA 1
ATOM 2298 C C . LEU A 1 292 ? 22.648 -4.053 -20.336 1.00 52.56 292 LEU A C 1
ATOM 2300 O O . LEU A 1 292 ? 21.513 -4.185 -20.779 1.00 52.56 292 LEU A O 1
ATOM 2304 N N . ASP A 1 293 ? 23.702 -4.661 -20.885 1.00 55.66 293 ASP A N 1
ATOM 2305 C CA . ASP A 1 293 ? 23.630 -5.560 -22.045 1.00 55.66 293 ASP A CA 1
ATOM 2306 C C . ASP A 1 293 ? 22.962 -6.893 -21.677 1.00 55.66 293 ASP A C 1
ATOM 2308 O O . ASP A 1 293 ? 22.159 -7.409 -22.451 1.00 55.66 293 ASP A O 1
ATOM 2312 N N . ILE A 1 294 ? 23.249 -7.428 -20.482 1.00 55.16 294 ILE A N 1
ATOM 2313 C CA . ILE A 1 294 ? 22.587 -8.628 -19.939 1.00 55.16 294 ILE A CA 1
ATOM 2314 C C . ILE A 1 294 ? 21.105 -8.334 -19.711 1.00 55.16 294 ILE A C 1
ATOM 2316 O O . ILE A 1 294 ? 20.241 -9.073 -20.162 1.00 55.16 294 ILE A O 1
ATOM 2320 N N . ILE A 1 295 ? 20.813 -7.213 -19.057 1.00 51.97 295 ILE A N 1
ATOM 2321 C CA . ILE A 1 295 ? 19.459 -6.763 -18.741 1.00 51.97 295 ILE A CA 1
ATOM 2322 C C . ILE A 1 295 ? 18.667 -6.492 -20.043 1.00 51.97 295 ILE A C 1
ATOM 2324 O O . ILE A 1 295 ? 17.495 -6.855 -20.145 1.00 51.97 295 ILE A O 1
ATOM 2328 N N . LEU A 1 296 ? 19.297 -5.930 -21.081 1.00 54.41 296 LEU A N 1
ATOM 2329 C CA . LEU A 1 296 ? 18.693 -5.796 -22.410 1.00 54.41 296 LEU A CA 1
ATOM 2330 C C . LEU A 1 296 ? 18.428 -7.154 -23.055 1.00 54.41 296 LEU A C 1
ATOM 2332 O O . LEU A 1 296 ? 17.325 -7.369 -23.551 1.00 54.41 296 LEU A O 1
ATOM 2336 N N . LEU A 1 297 ? 19.403 -8.064 -23.035 1.00 55.75 297 LEU A N 1
ATOM 2337 C CA . LEU A 1 297 ? 19.252 -9.411 -23.579 1.00 55.75 297 LEU A CA 1
ATOM 2338 C C . LEU A 1 297 ? 18.087 -10.143 -22.904 1.00 55.75 297 LEU A C 1
ATOM 2340 O O . LEU A 1 297 ? 17.193 -10.616 -23.598 1.00 55.75 297 LEU A O 1
ATOM 2344 N N . SER A 1 298 ? 18.021 -10.120 -21.573 1.00 52.44 298 SER A N 1
ATOM 2345 C CA . SER A 1 298 ? 16.918 -10.688 -20.796 1.00 52.44 298 SER A CA 1
ATOM 2346 C C . SER A 1 298 ? 15.575 -10.027 -21.122 1.00 52.44 298 SER A C 1
ATOM 2348 O O . SER A 1 298 ? 14.571 -10.718 -21.276 1.00 52.44 298 SER A O 1
ATOM 2350 N N . ALA A 1 299 ? 15.530 -8.703 -21.314 1.00 51.12 299 ALA A N 1
ATOM 2351 C CA . ALA A 1 299 ? 14.309 -8.014 -21.738 1.00 51.12 299 ALA A CA 1
ATOM 2352 C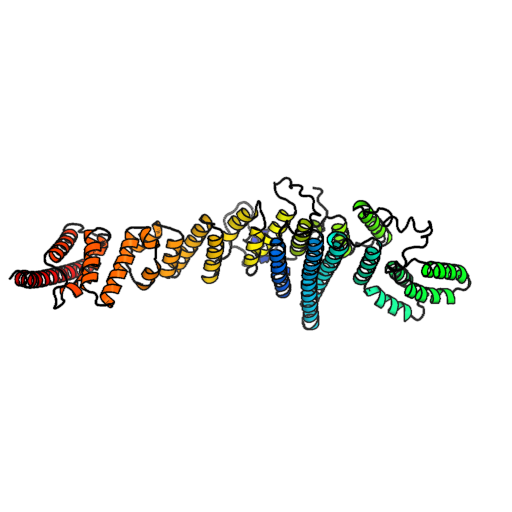 C . ALA A 1 299 ? 13.853 -8.415 -23.154 1.00 51.12 299 ALA A C 1
ATOM 2354 O O . ALA A 1 299 ? 12.652 -8.486 -23.420 1.00 51.12 299 ALA A O 1
ATOM 2355 N N . PHE A 1 300 ? 14.793 -8.695 -24.059 1.00 53.09 300 PHE A N 1
ATOM 2356 C CA . PHE A 1 300 ? 14.506 -9.185 -25.407 1.00 53.09 300 PHE A CA 1
ATOM 2357 C C . PHE A 1 300 ? 14.158 -10.678 -25.456 1.00 53.09 300 PHE A C 1
ATOM 2359 O O . PHE A 1 300 ? 13.400 -11.079 -26.336 1.00 53.09 300 PHE A O 1
ATOM 2366 N N . GLU A 1 301 ? 14.675 -11.481 -24.525 1.00 53.69 301 GLU A N 1
ATOM 2367 C CA . GLU A 1 301 ? 14.320 -12.893 -24.319 1.00 53.69 301 GLU A CA 1
ATOM 2368 C C . GLU A 1 301 ? 13.031 -13.073 -23.500 1.00 53.69 301 GLU A C 1
ATOM 2370 O O . GLU A 1 301 ? 12.550 -14.195 -23.342 1.00 53.69 301 GLU A O 1
ATOM 2375 N N . PHE A 1 302 ? 12.444 -11.969 -23.022 1.00 51.16 302 PHE A N 1
ATOM 2376 C CA . PHE A 1 302 ? 11.286 -11.946 -22.125 1.00 51.16 302 PHE A CA 1
ATOM 2377 C C . PHE A 1 302 ? 11.545 -12.574 -20.742 1.00 51.16 302 PHE A C 1
ATOM 2379 O O . PHE A 1 302 ? 10.603 -12.834 -19.989 1.00 51.16 302 PHE A O 1
ATOM 2386 N N . ASP A 1 303 ? 12.813 -12.759 -20.369 1.00 50.03 303 ASP A N 1
ATOM 2387 C CA . ASP A 1 303 ? 13.230 -13.207 -19.042 1.00 50.03 303 ASP A CA 1
ATOM 2388 C C . ASP A 1 303 ? 13.288 -12.020 -18.071 1.00 50.03 303 ASP A C 1
ATOM 2390 O O . ASP A 1 303 ? 14.338 -11.563 -17.617 1.00 50.03 303 ASP A O 1
ATOM 2394 N N . LEU A 1 304 ? 12.108 -11.469 -17.775 1.00 48.66 304 LEU A N 1
ATOM 2395 C CA . LEU A 1 304 ? 11.968 -10.309 -16.896 1.00 48.66 304 LEU A CA 1
ATOM 2396 C C . LEU A 1 304 ? 12.449 -10.600 -15.460 1.00 48.66 304 LEU A C 1
ATOM 2398 O O . LEU A 1 304 ? 12.732 -9.671 -14.710 1.00 48.66 304 LEU A O 1
ATOM 2402 N N . ILE A 1 305 ? 12.574 -11.873 -15.070 1.00 42.34 305 ILE A N 1
ATOM 2403 C CA . ILE A 1 305 ? 12.988 -12.294 -13.724 1.00 42.34 305 ILE A CA 1
ATOM 2404 C C . ILE A 1 305 ? 14.479 -11.998 -13.491 1.00 42.34 305 ILE A C 1
ATOM 2406 O O . ILE A 1 305 ? 14.868 -11.643 -12.377 1.00 42.34 305 ILE A O 1
ATOM 2410 N N . ALA A 1 306 ? 15.304 -12.047 -14.540 1.00 38.62 306 ALA A N 1
ATOM 2411 C CA . ALA A 1 306 ? 16.746 -11.805 -14.459 1.00 38.62 306 ALA A CA 1
ATOM 2412 C C . ALA A 1 306 ? 17.131 -10.345 -14.127 1.00 38.62 306 ALA A C 1
ATOM 2414 O O . ALA A 1 306 ? 18.274 -10.064 -13.774 1.00 38.62 306 ALA A O 1
ATOM 2415 N N . LEU A 1 307 ? 16.185 -9.400 -14.202 1.00 49.12 307 LEU A N 1
ATOM 2416 C CA . LEU A 1 307 ? 16.441 -7.955 -14.105 1.00 49.12 307 LEU A CA 1
ATOM 2417 C C . LEU A 1 307 ? 16.685 -7.455 -12.666 1.00 49.12 307 LEU A C 1
ATOM 2419 O O . LEU A 1 307 ? 17.007 -6.284 -12.480 1.00 49.12 307 LEU A O 1
ATOM 2423 N N . ASN A 1 308 ? 16.513 -8.324 -11.660 1.00 55.97 308 ASN A N 1
ATOM 2424 C CA . ASN A 1 308 ? 16.774 -8.145 -10.218 1.00 55.97 308 ASN A CA 1
ATOM 2425 C C . ASN A 1 308 ? 16.259 -6.840 -9.556 1.00 55.97 308 ASN A C 1
ATOM 2427 O O . ASN A 1 308 ? 16.599 -6.541 -8.415 1.00 55.97 308 ASN A O 1
ATOM 2431 N N . ASN A 1 309 ? 15.406 -6.064 -10.233 1.00 68.94 309 ASN A N 1
ATOM 2432 C CA . ASN A 1 309 ? 14.737 -4.888 -9.685 1.00 68.94 309 ASN A CA 1
ATOM 2433 C C . ASN A 1 309 ? 13.238 -5.174 -9.547 1.00 68.94 309 ASN A C 1
ATOM 2435 O O . ASN A 1 309 ? 12.489 -5.138 -10.526 1.00 68.94 309 ASN A O 1
ATOM 2439 N N . TRP A 1 310 ? 12.797 -5.454 -8.319 1.00 75.94 310 TRP A N 1
ATOM 2440 C CA . TRP A 1 310 ? 11.430 -5.911 -8.044 1.00 75.94 310 TRP A CA 1
ATOM 2441 C C . TRP A 1 310 ? 10.358 -4.916 -8.504 1.00 75.94 310 TRP A C 1
ATOM 2443 O O . TRP A 1 310 ? 9.309 -5.327 -8.994 1.00 75.94 310 TRP A O 1
ATOM 2453 N N . TRP A 1 311 ? 10.636 -3.611 -8.404 1.00 85.75 311 TRP A N 1
ATOM 2454 C CA . TRP A 1 311 ? 9.724 -2.563 -8.865 1.00 85.75 311 TRP A CA 1
ATOM 2455 C C . TRP A 1 311 ? 9.538 -2.609 -10.384 1.00 85.75 311 TRP A C 1
ATOM 2457 O O . TRP A 1 311 ? 8.409 -2.670 -10.873 1.00 85.75 311 TRP A O 1
ATOM 2467 N N . PHE A 1 312 ? 10.642 -2.603 -11.134 1.00 83.44 312 PHE A N 1
ATOM 2468 C CA . PHE A 1 312 ? 10.594 -2.566 -12.594 1.00 83.44 312 PHE A CA 1
ATOM 2469 C C . PHE A 1 312 ? 9.836 -3.767 -13.156 1.00 83.44 312 PHE A C 1
ATOM 2471 O O . PHE A 1 312 ? 8.927 -3.609 -13.971 1.00 83.44 312 PHE A O 1
ATOM 2478 N N . VAL A 1 313 ? 10.180 -4.955 -12.662 1.00 80.06 313 VAL A N 1
ATOM 2479 C CA . VAL A 1 313 ? 9.623 -6.218 -13.138 1.00 80.06 313 VAL A CA 1
ATOM 2480 C C . VAL A 1 313 ? 8.126 -6.305 -12.847 1.00 80.06 313 VAL A C 1
ATOM 2482 O O . VAL A 1 313 ? 7.360 -6.652 -13.745 1.00 80.06 313 VAL A O 1
ATOM 2485 N N . ALA A 1 314 ? 7.680 -5.928 -11.645 1.00 86.44 314 ALA A N 1
ATOM 2486 C CA . ALA A 1 314 ? 6.262 -5.958 -11.292 1.00 86.44 314 ALA A CA 1
ATOM 2487 C C . ALA A 1 314 ? 5.429 -4.984 -12.142 1.00 86.44 314 ALA A C 1
ATOM 2489 O O . ALA A 1 314 ? 4.415 -5.377 -12.720 1.00 86.44 314 ALA A O 1
ATOM 2490 N N . HIS A 1 315 ? 5.866 -3.728 -12.270 1.00 90.12 315 HIS A N 1
ATOM 2491 C CA . HIS A 1 315 ? 5.100 -2.702 -12.982 1.00 90.12 315 HIS A CA 1
ATOM 2492 C C . HIS A 1 315 ? 5.116 -2.865 -14.504 1.00 90.12 315 HIS A C 1
ATOM 2494 O O . HIS A 1 315 ? 4.093 -2.633 -15.152 1.00 90.12 315 HIS A O 1
ATOM 2500 N N . LEU A 1 316 ? 6.250 -3.261 -15.094 1.00 86.25 316 LEU A N 1
ATOM 2501 C CA . LEU A 1 316 ? 6.312 -3.513 -16.531 1.00 86.25 316 LEU A CA 1
ATOM 2502 C C . LEU A 1 316 ? 5.458 -4.733 -16.894 1.00 86.25 316 LEU A C 1
ATOM 2504 O O . LEU A 1 316 ? 4.676 -4.664 -17.840 1.00 86.25 316 LEU A O 1
ATOM 2508 N N . THR A 1 317 ? 5.551 -5.817 -16.117 1.00 83.44 317 THR A N 1
ATOM 2509 C CA . THR A 1 317 ? 4.726 -7.016 -16.332 1.00 83.44 317 THR A CA 1
ATOM 2510 C C . THR A 1 317 ? 3.241 -6.691 -16.204 1.00 83.44 317 THR A C 1
ATOM 2512 O O . THR A 1 317 ? 2.462 -7.089 -17.066 1.00 83.44 317 THR A O 1
ATOM 2515 N N . ASP A 1 318 ? 2.843 -5.920 -15.187 1.00 88.31 318 ASP A N 1
ATOM 2516 C CA . ASP A 1 318 ? 1.458 -5.469 -15.020 1.00 88.31 318 ASP A CA 1
ATOM 2517 C C . ASP A 1 318 ? 0.946 -4.700 -16.249 1.00 88.31 318 ASP A C 1
ATOM 2519 O O . ASP A 1 318 ? -0.137 -4.995 -16.758 1.00 88.31 318 ASP A O 1
ATOM 2523 N N . LEU A 1 319 ? 1.739 -3.767 -16.785 1.00 88.00 319 LEU A N 1
ATOM 2524 C CA . LEU A 1 319 ? 1.377 -3.017 -17.989 1.00 88.00 319 LEU A CA 1
ATOM 2525 C C . LEU A 1 319 ? 1.271 -3.917 -19.233 1.00 88.00 319 LEU A C 1
ATOM 2527 O O . LEU A 1 319 ? 0.348 -3.752 -20.037 1.00 88.00 319 LEU A O 1
ATOM 2531 N N . LEU A 1 320 ? 2.194 -4.866 -19.402 1.00 81.69 320 LEU A N 1
ATOM 2532 C CA . LEU A 1 320 ? 2.201 -5.802 -20.531 1.00 81.69 320 LEU A CA 1
ATOM 2533 C C . LEU A 1 320 ? 1.027 -6.792 -20.473 1.00 81.69 320 LEU A C 1
ATOM 2535 O O . LEU A 1 320 ? 0.451 -7.121 -21.516 1.00 81.69 320 LEU A O 1
ATOM 2539 N N . ASP A 1 321 ? 0.630 -7.216 -19.274 1.00 82.94 321 ASP A N 1
ATOM 2540 C CA . ASP A 1 321 ? -0.540 -8.068 -19.049 1.00 82.94 321 ASP A CA 1
ATOM 2541 C C . ASP A 1 321 ? -1.838 -7.337 -19.423 1.00 82.94 321 ASP A C 1
ATOM 2543 O O . ASP A 1 321 ? -2.646 -7.853 -20.196 1.00 82.94 321 ASP A O 1
ATOM 2547 N N . HIS A 1 322 ? -1.979 -6.066 -19.023 1.00 84.69 322 HIS A N 1
ATOM 2548 C CA . HIS A 1 322 ? -3.099 -5.210 -19.443 1.00 84.69 322 HIS A CA 1
ATOM 2549 C C . HIS A 1 322 ? -3.146 -4.988 -20.965 1.00 84.69 322 HIS A C 1
ATOM 2551 O O . HIS A 1 322 ? -4.223 -4.801 -21.543 1.00 84.69 322 HIS A O 1
ATOM 2557 N N . CYS A 1 323 ? -1.993 -5.049 -21.639 1.00 79.06 323 CYS A N 1
ATOM 2558 C CA . CYS A 1 323 ? -1.901 -5.015 -23.100 1.00 79.06 323 CYS A CA 1
ATOM 2559 C C . CYS A 1 323 ? -2.247 -6.361 -23.773 1.00 79.06 323 CYS A C 1
ATOM 2561 O O . CYS A 1 323 ? -2.296 -6.417 -25.002 1.00 79.06 323 CYS A O 1
ATOM 2563 N N . LYS A 1 324 ? -2.519 -7.426 -23.002 1.00 77.00 324 LYS A N 1
ATOM 2564 C CA . LYS A 1 324 ? -2.777 -8.805 -23.466 1.00 77.00 324 LYS A CA 1
ATOM 2565 C C . LYS A 1 324 ? -1.615 -9.410 -24.262 1.00 77.00 324 LYS A C 1
ATOM 2567 O O . LYS A 1 324 ? -1.829 -10.209 -25.173 1.00 77.00 324 LYS A O 1
ATOM 2572 N N . LEU A 1 325 ? -0.388 -8.997 -23.941 1.00 67.56 325 LEU A N 1
ATOM 2573 C CA . LEU A 1 325 ? 0.837 -9.475 -24.594 1.00 67.56 325 LEU A CA 1
ATOM 2574 C C . LEU A 1 325 ? 1.412 -10.722 -23.914 1.00 67.56 325 LEU A C 1
ATOM 2576 O O . LEU A 1 325 ? 2.118 -11.502 -24.549 1.00 67.56 325 LEU A O 1
ATOM 2580 N N . LEU A 1 326 ? 1.091 -10.912 -22.635 1.00 66.69 326 LEU A N 1
ATOM 2581 C CA . LEU A 1 326 ? 1.469 -12.076 -21.849 1.00 66.69 326 LEU A CA 1
ATOM 2582 C C . LEU A 1 326 ? 0.432 -13.190 -22.025 1.00 66.69 326 LEU A C 1
ATOM 2584 O O . LEU A 1 326 ? -0.772 -12.960 -21.923 1.00 66.69 326 LEU A O 1
ATOM 2588 N N . GLN A 1 327 ? 0.896 -14.410 -22.307 1.00 58.28 327 GLN A N 1
ATOM 2589 C CA . GLN A 1 327 ? 0.026 -15.585 -22.276 1.00 58.28 327 GLN A CA 1
ATOM 2590 C C . GLN A 1 327 ? -0.219 -15.968 -20.816 1.00 58.28 327 GLN A C 1
ATOM 2592 O O . GLN A 1 327 ? 0.731 -16.185 -20.066 1.00 58.28 327 GLN A O 1
ATOM 2597 N N . SER A 1 328 ? -1.487 -16.086 -20.424 1.00 55.34 328 SER A N 1
ATOM 2598 C CA . SER A 1 328 ? -1.914 -16.550 -19.103 1.00 55.34 328 SER A CA 1
ATOM 2599 C C . SER A 1 328 ? -1.693 -18.060 -18.948 1.00 55.34 328 SER A C 1
ATOM 2601 O O . SER A 1 328 ? -2.635 -18.840 -18.822 1.00 55.34 328 SER A O 1
ATOM 2603 N N . HIS A 1 329 ? -0.435 -18.500 -18.981 1.00 55.56 329 HIS A N 1
ATOM 2604 C CA . HIS A 1 329 ? -0.092 -19.831 -18.494 1.00 55.56 329 HIS A CA 1
ATOM 2605 C C . HIS A 1 329 ? -0.056 -19.766 -16.975 1.00 55.56 329 HIS A C 1
ATOM 2607 O O . HIS A 1 329 ? 0.761 -19.053 -16.391 1.00 55.56 329 HIS A O 1
ATOM 2613 N N . ASN A 1 330 ? -0.966 -20.496 -16.335 1.00 56.28 330 ASN A N 1
ATOM 2614 C CA . ASN A 1 330 ? -0.906 -20.688 -14.896 1.00 56.28 330 ASN A CA 1
ATOM 2615 C C . ASN A 1 330 ? 0.415 -21.387 -14.569 1.00 56.28 330 ASN A C 1
ATOM 2617 O O . ASN A 1 330 ? 0.711 -22.460 -15.100 1.00 56.28 330 ASN A O 1
ATOM 2621 N N . LEU A 1 331 ? 1.203 -20.774 -13.690 1.00 62.88 331 LEU A N 1
ATOM 2622 C CA . LEU A 1 331 ? 2.364 -21.416 -13.096 1.00 62.88 331 LEU A CA 1
ATOM 2623 C C . LEU A 1 331 ? 1.895 -22.686 -12.372 1.00 62.88 331 LEU A C 1
ATOM 2625 O O . LEU A 1 331 ? 0.747 -22.780 -11.930 1.00 62.88 331 LEU A O 1
ATOM 2629 N N . HIS A 1 332 ? 2.792 -23.658 -12.192 1.00 54.88 332 HIS A N 1
ATOM 2630 C CA . HIS A 1 332 ? 2.482 -24.936 -11.531 1.00 54.88 332 HIS A CA 1
ATOM 2631 C C . HIS A 1 332 ? 1.888 -24.798 -10.112 1.00 54.88 332 HIS A C 1
ATOM 2633 O O . HIS A 1 332 ? 1.356 -25.767 -9.577 1.00 54.88 332 HIS A O 1
ATOM 2639 N N . PHE A 1 333 ? 1.945 -23.600 -9.526 1.00 60.75 333 PHE A N 1
ATOM 2640 C CA . PHE A 1 333 ? 1.433 -23.254 -8.201 1.00 60.75 333 PHE A CA 1
ATOM 2641 C C . PHE A 1 333 ? 0.062 -22.549 -8.217 1.00 60.75 333 PHE A C 1
ATOM 2643 O O . PHE A 1 333 ? -0.398 -22.106 -7.171 1.00 60.75 333 PHE A O 1
ATOM 2650 N N . GLY A 1 334 ? -0.609 -22.456 -9.373 1.00 59.69 334 GLY A N 1
ATOM 2651 C CA . GLY A 1 334 ? -1.997 -21.981 -9.465 1.00 59.69 334 GLY A CA 1
ATOM 2652 C C . GLY A 1 334 ? -2.189 -20.466 -9.589 1.00 59.69 334 GLY A C 1
ATOM 2653 O O . GLY A 1 334 ? -3.308 -20.004 -9.428 1.00 59.69 334 GLY A O 1
ATOM 2654 N N . SER A 1 335 ? -1.137 -19.703 -9.901 1.00 72.62 335 SER A N 1
ATOM 2655 C CA . SER A 1 335 ? -1.206 -18.253 -10.158 1.00 72.62 335 SER A CA 1
ATOM 2656 C C . SER A 1 335 ? -0.572 -17.897 -11.505 1.00 72.62 335 SER A C 1
ATOM 2658 O O . SER A 1 335 ? 0.164 -18.697 -12.089 1.00 72.62 335 SER A O 1
ATOM 2660 N N . ASN A 1 336 ? -0.879 -16.709 -12.021 1.00 76.19 336 ASN A N 1
ATOM 2661 C CA . ASN A 1 336 ? -0.266 -16.173 -13.231 1.00 76.19 336 ASN A CA 1
ATOM 2662 C C . ASN A 1 336 ? 1.057 -15.444 -12.912 1.00 76.19 336 ASN A C 1
ATOM 2664 O O . ASN A 1 336 ? 1.312 -15.030 -11.781 1.00 76.19 336 ASN A O 1
ATOM 2668 N N . LEU A 1 337 ? 1.917 -15.283 -13.924 1.00 78.81 337 LEU A N 1
ATOM 2669 C CA . LEU A 1 337 ? 3.222 -14.625 -13.767 1.00 78.81 337 LEU A CA 1
ATOM 2670 C C . LEU A 1 337 ? 3.099 -13.197 -13.211 1.00 78.81 337 LEU A C 1
ATOM 2672 O O . LEU A 1 337 ? 3.904 -12.794 -12.373 1.00 78.81 337 LEU A O 1
ATOM 2676 N N . ARG A 1 338 ? 2.082 -12.445 -13.653 1.00 84.69 338 ARG A N 1
ATOM 2677 C CA . ARG A 1 338 ? 1.817 -11.084 -13.173 1.00 84.69 338 ARG A CA 1
ATOM 2678 C C . ARG A 1 338 ? 1.605 -11.069 -11.662 1.00 84.69 338 ARG A C 1
ATOM 2680 O O . ARG A 1 338 ? 2.250 -10.298 -10.964 1.00 84.69 338 ARG A O 1
ATOM 2687 N N . GLU A 1 339 ? 0.695 -11.893 -11.166 1.00 86.19 339 GLU A N 1
ATOM 2688 C CA . GLU A 1 339 ? 0.340 -11.952 -9.757 1.00 86.19 339 GLU A CA 1
ATOM 2689 C C . GLU A 1 339 ? 1.533 -12.400 -8.916 1.00 86.19 339 GLU A C 1
ATOM 2691 O O . GLU A 1 339 ? 1.816 -11.752 -7.916 1.00 86.19 339 GLU A O 1
ATOM 2696 N N . PHE A 1 340 ? 2.297 -13.408 -9.348 1.00 84.62 340 PHE A N 1
ATOM 2697 C CA . PHE A 1 340 ? 3.532 -13.794 -8.658 1.00 84.62 340 PHE A CA 1
ATOM 2698 C C . PHE A 1 340 ? 4.489 -12.602 -8.471 1.00 84.62 340 PHE A C 1
ATOM 2700 O O . PHE A 1 340 ? 4.917 -12.314 -7.355 1.00 84.62 340 PHE A O 1
ATOM 2707 N N . LEU A 1 341 ? 4.775 -11.859 -9.544 1.00 82.75 341 LEU A N 1
ATOM 2708 C CA . LEU A 1 341 ? 5.709 -10.731 -9.499 1.00 82.75 341 LEU A CA 1
ATOM 2709 C C . LEU A 1 341 ? 5.175 -9.548 -8.677 1.00 82.75 341 LEU A C 1
ATOM 2711 O O . LEU A 1 341 ? 5.932 -8.916 -7.938 1.00 82.75 341 LEU A O 1
ATOM 2715 N N . VAL A 1 342 ? 3.872 -9.260 -8.763 1.00 89.00 342 VAL A N 1
ATOM 2716 C CA . VAL A 1 342 ? 3.234 -8.209 -7.956 1.00 89.00 342 VAL A CA 1
ATOM 2717 C C . VAL A 1 342 ? 3.205 -8.594 -6.473 1.00 89.00 342 VAL A C 1
ATOM 2719 O O . VAL A 1 342 ? 3.436 -7.728 -5.632 1.00 89.00 342 VAL A O 1
ATOM 2722 N N . LEU A 1 343 ? 2.988 -9.869 -6.132 1.00 86.69 343 LEU A N 1
ATOM 2723 C CA . LEU A 1 343 ? 3.008 -10.357 -4.748 1.00 86.69 343 LEU A CA 1
ATOM 2724 C C . LEU A 1 343 ? 4.397 -10.273 -4.118 1.00 86.69 343 LEU A C 1
ATOM 2726 O O . LEU A 1 343 ? 4.510 -9.851 -2.964 1.00 86.69 343 LEU A O 1
ATOM 2730 N N . GLU A 1 344 ? 5.446 -10.638 -4.856 1.00 82.56 344 GLU A N 1
ATOM 2731 C CA . GLU A 1 344 ? 6.831 -10.504 -4.392 1.00 82.56 344 GLU A CA 1
ATOM 2732 C C . GLU A 1 344 ? 7.187 -9.027 -4.162 1.00 82.56 344 GLU A C 1
ATOM 2734 O O . GLU A 1 344 ? 7.677 -8.662 -3.090 1.00 82.56 344 GLU A O 1
ATOM 2739 N N . TYR A 1 345 ? 6.835 -8.144 -5.105 1.00 85.94 345 TYR A N 1
ATOM 2740 C CA . TYR A 1 345 ? 7.039 -6.702 -4.946 1.00 85.94 345 TYR A CA 1
ATOM 2741 C C . TYR A 1 345 ? 6.256 -6.121 -3.758 1.00 85.94 345 TYR A C 1
ATOM 2743 O O . TYR A 1 345 ? 6.818 -5.397 -2.933 1.00 85.94 345 TYR A O 1
ATOM 2751 N N . ALA A 1 346 ? 4.972 -6.463 -3.628 1.00 89.19 346 ALA A N 1
ATOM 2752 C CA . ALA A 1 346 ? 4.130 -6.015 -2.525 1.00 89.19 346 ALA A CA 1
ATOM 2753 C C . ALA A 1 346 ? 4.669 -6.501 -1.174 1.00 89.19 346 ALA A C 1
ATOM 2755 O O . ALA A 1 346 ? 4.715 -5.723 -0.223 1.00 89.19 346 ALA A O 1
ATOM 2756 N N . SER A 1 347 ? 5.149 -7.744 -1.099 1.00 85.00 347 SER A N 1
ATOM 2757 C CA . SER A 1 347 ? 5.775 -8.299 0.106 1.00 85.00 347 SER A CA 1
ATOM 2758 C C . SER A 1 347 ? 7.055 -7.547 0.479 1.00 85.00 347 SER A C 1
ATOM 2760 O O . SER A 1 347 ? 7.236 -7.205 1.647 1.00 85.00 347 SER A O 1
ATOM 2762 N N . GLY A 1 348 ? 7.896 -7.204 -0.504 1.00 80.69 348 GLY A N 1
ATOM 2763 C CA . GLY A 1 348 ? 9.078 -6.358 -0.298 1.00 80.69 348 GLY A CA 1
ATOM 2764 C C . GLY A 1 348 ? 8.731 -4.948 0.196 1.00 80.69 348 GLY A C 1
ATOM 2765 O O . GLY A 1 348 ? 9.372 -4.422 1.101 1.00 80.69 348 GLY A O 1
ATOM 2766 N N . LEU A 1 349 ? 7.660 -4.335 -0.318 1.00 82.94 349 LEU A N 1
ATOM 2767 C CA . LEU A 1 349 ? 7.171 -3.049 0.194 1.00 82.94 349 LEU A CA 1
ATOM 2768 C C . LEU A 1 349 ? 6.582 -3.152 1.609 1.00 82.94 349 LEU A C 1
ATOM 2770 O O . LEU A 1 349 ? 6.651 -2.189 2.381 1.00 82.94 349 LEU A O 1
ATOM 2774 N N . PHE A 1 350 ? 5.968 -4.289 1.943 1.00 85.44 350 PHE A N 1
ATOM 2775 C CA . PHE A 1 350 ? 5.250 -4.487 3.199 1.00 85.44 350 PHE A CA 1
ATOM 2776 C C . PHE A 1 350 ? 6.179 -4.566 4.414 1.00 85.44 350 PHE A C 1
ATOM 2778 O O . PHE A 1 350 ? 5.815 -4.111 5.502 1.00 85.44 350 PHE A O 1
ATOM 2785 N N . THR A 1 351 ? 7.401 -5.073 4.235 1.00 79.06 351 THR A N 1
ATOM 2786 C CA . THR A 1 351 ? 8.433 -5.072 5.286 1.00 79.06 351 THR A CA 1
ATOM 2787 C C . THR A 1 351 ? 8.881 -3.651 5.647 1.00 79.06 351 THR A C 1
ATOM 2789 O O . THR A 1 351 ? 9.308 -3.395 6.776 1.00 79.06 351 THR A O 1
ATOM 2792 N N . HIS A 1 352 ? 8.733 -2.687 4.730 1.00 78.56 352 HIS A N 1
ATOM 2793 C CA . HIS A 1 352 ? 9.215 -1.330 4.931 1.00 78.56 352 HIS A CA 1
ATOM 2794 C C . HIS A 1 352 ? 8.262 -0.458 5.769 1.00 78.56 352 HIS A C 1
ATOM 2796 O O . HIS A 1 352 ? 7.074 -0.277 5.481 1.00 78.56 352 HIS A O 1
ATOM 2802 N N . HIS A 1 353 ? 8.821 0.208 6.784 1.00 78.38 353 HIS A N 1
ATOM 2803 C CA . HIS A 1 353 ? 8.074 0.936 7.820 1.00 78.38 353 HIS A CA 1
ATOM 2804 C C . HIS A 1 353 ? 7.136 2.047 7.306 1.00 78.38 353 HIS A C 1
ATOM 2806 O O . HIS A 1 353 ? 6.147 2.372 7.974 1.00 78.38 353 HIS A O 1
ATOM 2812 N N . SER A 1 354 ? 7.448 2.655 6.157 1.00 80.69 354 SER A N 1
ATOM 2813 C CA . SER A 1 354 ? 6.682 3.767 5.577 1.00 80.69 354 SER A CA 1
ATOM 2814 C C . SER A 1 354 ? 5.910 3.414 4.306 1.00 80.69 354 SER A C 1
ATOM 2816 O O . SER A 1 354 ? 5.028 4.185 3.936 1.00 80.69 354 SER A O 1
ATOM 2818 N N . LEU A 1 355 ? 6.198 2.272 3.669 1.00 84.25 355 LEU A N 1
ATOM 2819 C CA . LEU A 1 355 ? 5.615 1.889 2.374 1.00 84.25 355 LEU A CA 1
ATOM 2820 C C . LEU A 1 355 ? 4.573 0.773 2.482 1.00 84.25 355 LEU A C 1
ATOM 2822 O O . LEU A 1 355 ? 3.807 0.582 1.544 1.00 84.25 355 LEU A O 1
ATOM 2826 N N . TRP A 1 356 ? 4.462 0.114 3.639 1.00 87.19 356 TRP A N 1
ATOM 2827 C CA . TRP A 1 356 ? 3.501 -0.970 3.856 1.00 87.19 356 TRP A CA 1
ATOM 2828 C C . TRP A 1 356 ? 2.044 -0.618 3.517 1.00 87.19 356 TRP A C 1
ATOM 2830 O O . TRP A 1 356 ? 1.283 -1.501 3.151 1.00 87.19 356 TRP A O 1
ATOM 2840 N N . GLN A 1 357 ? 1.635 0.657 3.610 1.00 90.19 357 GLN A N 1
ATOM 2841 C CA . GLN A 1 357 ? 0.286 1.079 3.201 1.00 90.19 357 GLN A CA 1
ATOM 2842 C C . GLN A 1 357 ? 0.073 0.936 1.693 1.00 90.19 357 GLN A C 1
ATOM 2844 O O . GLN A 1 357 ? -0.995 0.501 1.287 1.00 90.19 357 GLN A O 1
ATOM 2849 N N . LEU A 1 358 ? 1.087 1.254 0.881 1.00 90.81 358 LEU A N 1
ATOM 2850 C CA . LEU A 1 358 ? 1.011 1.112 -0.575 1.00 90.81 358 LEU A CA 1
ATOM 2851 C C . LEU A 1 358 ? 0.901 -0.363 -0.969 1.00 90.81 358 LEU A C 1
ATOM 2853 O O . LEU A 1 358 ? 0.154 -0.700 -1.881 1.00 90.81 358 LEU A O 1
ATOM 2857 N N . ALA A 1 359 ? 1.626 -1.234 -0.257 1.00 90.75 359 ALA A N 1
ATOM 2858 C CA . ALA A 1 359 ? 1.610 -2.681 -0.463 1.00 90.75 359 ALA A CA 1
ATOM 2859 C C . ALA A 1 359 ? 0.203 -3.287 -0.338 1.00 90.75 359 ALA A C 1
ATOM 2861 O O . ALA A 1 359 ? -0.122 -4.214 -1.073 1.00 90.75 359 ALA A O 1
ATOM 2862 N N . VAL A 1 360 ? -0.648 -2.738 0.539 1.00 93.00 360 VAL A N 1
ATOM 2863 C CA . VAL A 1 360 ? -2.032 -3.211 0.710 1.00 93.00 360 VAL A CA 1
ATOM 2864 C C . VAL A 1 360 ? -2.817 -3.119 -0.597 1.00 93.00 360 VAL A C 1
ATOM 2866 O O . VAL A 1 360 ? -3.470 -4.089 -0.970 1.00 93.00 360 VAL A O 1
ATOM 2869 N N . ASP A 1 361 ? -2.720 -2.005 -1.324 1.00 92.75 361 ASP A N 1
ATOM 2870 C CA . ASP A 1 361 ? -3.474 -1.881 -2.572 1.00 92.75 361 ASP A CA 1
ATOM 2871 C C . ASP A 1 361 ? -2.896 -2.796 -3.663 1.00 92.75 361 ASP A C 1
ATOM 2873 O O . ASP A 1 361 ? -3.649 -3.278 -4.499 1.00 92.75 361 ASP A O 1
ATOM 2877 N N . TYR A 1 362 ? -1.593 -3.106 -3.661 1.00 93.94 362 TYR A N 1
ATOM 2878 C CA . TYR A 1 362 ? -1.051 -4.125 -4.574 1.00 93.94 362 TYR A CA 1
ATOM 2879 C C . TYR A 1 362 ? -1.620 -5.518 -4.272 1.00 93.94 362 TYR A C 1
ATOM 2881 O O . TYR A 1 362 ? -1.989 -6.233 -5.205 1.00 93.94 362 TYR A O 1
ATOM 2889 N N . PHE A 1 363 ? -1.766 -5.878 -2.991 1.00 93.25 363 PHE A N 1
ATOM 2890 C CA . PHE A 1 363 ? -2.408 -7.134 -2.596 1.00 93.25 363 PHE A CA 1
ATOM 2891 C C . PHE A 1 363 ? -3.875 -7.203 -3.033 1.00 93.25 363 PHE A C 1
ATOM 2893 O O . PHE A 1 363 ? -4.316 -8.257 -3.480 1.00 93.25 363 PHE A O 1
ATOM 2900 N N . ASP A 1 364 ? -4.620 -6.097 -2.978 1.00 92.31 364 ASP A N 1
ATOM 2901 C CA . ASP A 1 364 ? -6.026 -6.076 -3.410 1.00 92.31 364 ASP A CA 1
ATOM 2902 C C . ASP A 1 364 ? -6.212 -6.345 -4.912 1.00 92.31 364 ASP A C 1
ATOM 2904 O O . ASP A 1 364 ? -7.265 -6.827 -5.328 1.00 92.31 364 ASP A O 1
ATOM 2908 N N . HIS A 1 365 ? -5.200 -6.046 -5.733 1.00 91.06 365 HIS A N 1
ATOM 2909 C CA . HIS A 1 365 ? -5.225 -6.274 -7.183 1.00 91.06 365 HIS A CA 1
ATOM 2910 C C . HIS A 1 365 ? -4.584 -7.616 -7.598 1.00 91.06 365 HIS A C 1
ATOM 2912 O O . HIS A 1 365 ? -4.308 -7.840 -8.785 1.00 91.06 365 HIS A O 1
ATOM 2918 N N . CYS A 1 366 ? -4.365 -8.514 -6.629 1.00 90.19 366 CYS A N 1
ATOM 2919 C CA . CYS A 1 366 ? -3.953 -9.904 -6.826 1.00 90.19 366 CYS A CA 1
ATOM 2920 C C . CYS A 1 366 ? -5.151 -10.842 -6.555 1.00 90.19 366 CYS A C 1
ATOM 2922 O O . CYS A 1 366 ? -5.588 -10.937 -5.404 1.00 90.19 366 CYS A O 1
ATOM 2924 N N . PRO A 1 367 ? -5.720 -11.502 -7.583 1.00 85.50 367 PRO A N 1
ATOM 2925 C CA . PRO A 1 367 ? -7.015 -12.180 -7.472 1.00 85.50 367 PRO A CA 1
ATOM 2926 C C . PRO A 1 367 ? -7.004 -13.490 -6.668 1.00 85.50 367 PRO A C 1
ATOM 2928 O O . PRO A 1 367 ? -7.984 -13.763 -5.977 1.00 85.50 367 PRO A O 1
ATOM 2931 N N . GLU A 1 368 ? -5.940 -14.294 -6.739 1.00 86.50 368 GLU A N 1
ATOM 2932 C CA . GLU A 1 368 ? -5.901 -15.640 -6.151 1.00 86.50 368 GLU A CA 1
ATOM 2933 C C . GLU A 1 368 ? -5.318 -15.613 -4.733 1.00 86.50 368 GLU A C 1
ATOM 2935 O O . GLU A 1 368 ? -5.934 -16.084 -3.774 1.00 86.50 368 GLU A O 1
ATOM 2940 N N . PHE A 1 369 ? -4.128 -15.028 -4.575 1.00 88.44 369 PHE A N 1
ATOM 2941 C CA . PHE A 1 369 ? -3.353 -15.115 -3.331 1.00 88.44 369 PHE A CA 1
ATOM 2942 C C . PHE A 1 369 ? -3.245 -13.794 -2.563 1.00 88.44 369 PHE A C 1
ATOM 2944 O O . PHE A 1 369 ? -2.854 -13.806 -1.393 1.00 88.44 369 PHE A O 1
ATOM 2951 N N . GLY A 1 370 ? -3.645 -12.666 -3.160 1.00 89.75 370 GLY A N 1
ATOM 2952 C CA . GLY A 1 370 ? -3.525 -11.330 -2.562 1.00 89.75 370 GLY A CA 1
ATOM 2953 C C . GLY A 1 370 ? -4.103 -11.220 -1.153 1.00 89.75 370 GLY A C 1
ATOM 2954 O O . GLY A 1 370 ? -3.428 -10.782 -0.219 1.00 89.75 370 GLY A O 1
ATOM 2955 N N . ARG A 1 371 ? -5.335 -11.710 -0.967 1.00 91.12 371 ARG A N 1
ATOM 2956 C CA . ARG A 1 371 ? -6.023 -11.685 0.332 1.00 91.12 371 ARG A CA 1
ATOM 2957 C C . ARG A 1 371 ? -5.295 -12.512 1.392 1.00 91.12 371 ARG A C 1
ATOM 2959 O O . ARG A 1 371 ? -5.134 -12.046 2.515 1.00 91.12 371 ARG A O 1
ATOM 2966 N N . VAL A 1 372 ? -4.834 -13.711 1.037 1.00 90.50 372 VAL A N 1
ATOM 2967 C CA . VAL A 1 372 ? -4.133 -14.618 1.964 1.00 90.50 372 VAL A CA 1
ATOM 2968 C C . VAL A 1 372 ? -2.793 -14.019 2.397 1.00 90.50 372 VAL A C 1
ATOM 2970 O O . VAL A 1 372 ? -2.447 -14.057 3.578 1.00 90.50 372 VAL A O 1
ATOM 2973 N N . TYR A 1 373 ? -2.062 -13.409 1.462 1.00 89.94 373 TYR A N 1
ATOM 2974 C CA . TYR A 1 373 ? -0.815 -12.705 1.762 1.00 89.94 373 TYR A CA 1
ATOM 2975 C C . TYR A 1 373 ? -1.048 -11.530 2.714 1.00 89.94 373 TYR A C 1
ATOM 2977 O O . TYR A 1 373 ? -0.350 -11.416 3.725 1.00 89.94 373 TYR A O 1
ATOM 2985 N N . LEU A 1 374 ? -2.064 -10.702 2.450 1.00 91.88 374 LEU A N 1
ATOM 2986 C CA . LEU A 1 374 ? -2.413 -9.586 3.326 1.00 91.88 374 LEU A CA 1
ATOM 2987 C C . LEU A 1 374 ? -2.806 -10.069 4.732 1.00 91.88 374 LEU A C 1
ATOM 2989 O O . LEU A 1 374 ? -2.349 -9.499 5.721 1.00 91.88 374 LEU A O 1
ATOM 2993 N N . GLU A 1 375 ? -3.597 -11.140 4.840 1.00 90.81 375 GLU A N 1
ATOM 2994 C CA . GLU A 1 375 ? -3.988 -11.746 6.121 1.00 90.81 375 GLU A CA 1
ATOM 2995 C C . GLU A 1 375 ? -2.788 -12.217 6.952 1.00 90.81 375 GLU A C 1
ATOM 2997 O O . GLU A 1 375 ? -2.766 -11.999 8.164 1.00 90.81 375 GLU A O 1
ATOM 3002 N N . LEU A 1 376 ? -1.783 -12.822 6.314 1.00 87.56 376 LEU A N 1
ATOM 3003 C CA . LEU A 1 376 ? -0.580 -13.322 6.983 1.00 87.56 376 LEU A CA 1
ATOM 3004 C C . LEU A 1 376 ? 0.367 -12.189 7.406 1.00 87.56 376 LEU A C 1
ATOM 3006 O O . LEU A 1 376 ? 1.002 -12.252 8.463 1.00 87.56 376 LEU A O 1
ATOM 3010 N N . GLN A 1 377 ? 0.512 -11.171 6.557 1.00 87.44 377 GLN A N 1
ATOM 3011 C CA . GLN A 1 377 ? 1.500 -10.115 6.760 1.00 87.44 377 GLN A CA 1
ATOM 3012 C C . GLN A 1 377 ? 0.985 -9.000 7.675 1.00 87.44 377 GLN A C 1
ATOM 3014 O O . GLN A 1 377 ? 1.763 -8.466 8.468 1.00 87.44 377 GLN A O 1
ATOM 3019 N N . VAL A 1 378 ? -0.315 -8.678 7.654 1.00 89.06 378 VAL A N 1
ATOM 3020 C CA . VAL A 1 378 ? -0.875 -7.553 8.427 1.00 89.06 378 VAL A CA 1
ATOM 3021 C C . VAL A 1 378 ? -0.668 -7.679 9.935 1.00 89.06 378 VAL A C 1
ATOM 3023 O O . VAL A 1 378 ? -0.416 -6.680 10.610 1.00 89.06 378 VAL A O 1
ATOM 3026 N N . GLU A 1 379 ? -0.683 -8.903 10.465 1.00 84.25 379 GLU A N 1
ATOM 3027 C CA . GLU A 1 379 ? -0.434 -9.158 11.888 1.00 84.25 379 GLU A CA 1
ATOM 3028 C C . GLU A 1 379 ? 1.019 -8.882 12.303 1.00 84.25 379 GLU A C 1
ATOM 3030 O O . GLU A 1 379 ? 1.299 -8.660 13.481 1.00 84.25 379 GLU A O 1
ATOM 3035 N N . ARG A 1 380 ? 1.950 -8.858 11.340 1.00 82.38 380 ARG A N 1
ATOM 3036 C CA . ARG A 1 380 ? 3.377 -8.605 11.574 1.00 82.38 380 ARG A CA 1
ATOM 3037 C C . ARG A 1 380 ? 3.729 -7.119 11.580 1.00 82.38 380 ARG A C 1
ATOM 3039 O O . ARG A 1 380 ? 4.847 -6.770 11.953 1.00 82.38 380 ARG A O 1
ATOM 3046 N N . VAL A 1 381 ? 2.805 -6.235 11.190 1.00 84.12 381 VAL A N 1
ATOM 3047 C CA . VAL A 1 381 ? 3.059 -4.788 11.171 1.00 84.12 381 VAL A CA 1
ATOM 3048 C C . VAL A 1 381 ? 3.338 -4.300 12.598 1.00 84.12 381 VAL A C 1
ATOM 3050 O O . VAL A 1 381 ? 2.473 -4.431 13.467 1.00 84.12 381 VAL A O 1
ATOM 3053 N N . PRO A 1 382 ? 4.496 -3.666 12.872 1.00 80.06 382 PRO A N 1
ATOM 3054 C CA . PRO A 1 382 ? 4.807 -3.208 14.219 1.00 80.06 382 PRO A CA 1
ATOM 3055 C C . PRO A 1 382 ? 3.855 -2.077 14.621 1.00 80.06 382 PRO A C 1
ATOM 3057 O O . PRO A 1 382 ? 3.795 -1.023 13.978 1.00 80.06 382 PRO A O 1
ATOM 3060 N N . LEU A 1 383 ? 3.077 -2.307 15.681 1.00 82.44 383 LEU A N 1
ATOM 3061 C CA . LEU A 1 383 ? 2.020 -1.412 16.161 1.00 82.44 383 LEU A CA 1
ATOM 3062 C C . LEU A 1 383 ? 2.560 -0.360 17.139 1.00 82.44 383 LEU A C 1
ATOM 3064 O O . LEU A 1 383 ? 2.003 -0.179 18.216 1.00 82.44 383 LEU A O 1
ATOM 3068 N N . ASP A 1 384 ? 3.653 0.329 16.804 1.00 79.56 384 ASP A N 1
ATOM 3069 C CA . ASP A 1 384 ? 4.417 1.179 17.739 1.00 79.56 384 ASP A CA 1
ATOM 3070 C C . ASP A 1 384 ? 3.618 2.353 18.309 1.00 79.56 384 ASP A C 1
ATOM 3072 O O . ASP A 1 384 ? 3.818 2.746 19.459 1.00 79.56 384 ASP A O 1
ATOM 3076 N N . THR A 1 385 ? 2.685 2.889 17.521 1.00 82.25 385 THR A N 1
ATOM 3077 C CA . THR A 1 385 ? 1.847 4.035 17.886 1.00 82.25 385 THR A CA 1
ATOM 3078 C C . THR A 1 385 ? 0.367 3.697 17.756 1.00 82.25 385 THR A C 1
ATOM 3080 O O . THR A 1 385 ? -0.039 2.945 16.870 1.00 82.25 385 THR A O 1
ATOM 3083 N N . GLU A 1 386 ? -0.461 4.319 18.598 1.00 79.00 386 GLU A N 1
ATOM 3084 C CA . GLU A 1 386 ? -1.924 4.166 18.558 1.00 79.00 386 GLU A CA 1
ATOM 3085 C C . GLU A 1 386 ? -2.500 4.593 17.199 1.00 79.00 386 GLU A C 1
ATOM 3087 O O . GLU A 1 386 ? -3.350 3.907 16.639 1.00 79.00 386 GLU A O 1
ATOM 3092 N N . ARG A 1 387 ? -1.947 5.653 16.591 1.00 84.44 387 ARG A N 1
ATOM 3093 C CA . ARG A 1 387 ? -2.319 6.099 15.238 1.00 84.44 387 ARG A CA 1
ATOM 3094 C C . ARG A 1 387 ? -2.063 5.027 14.181 1.00 84.44 387 ARG A C 1
ATOM 3096 O O . ARG A 1 387 ? -2.912 4.815 13.321 1.00 84.44 387 ARG A O 1
ATOM 3103 N N . LYS A 1 388 ? -0.900 4.364 14.221 1.00 85.31 388 LYS A N 1
ATOM 3104 C CA . LYS A 1 388 ? -0.568 3.289 13.275 1.00 85.31 388 LYS A CA 1
ATOM 3105 C C . LYS A 1 388 ? -1.507 2.101 13.466 1.00 85.31 388 LYS A C 1
ATOM 3107 O O . LYS A 1 388 ? -2.021 1.586 12.483 1.00 85.31 388 LYS A O 1
ATOM 3112 N N . ALA A 1 389 ? -1.814 1.744 14.710 1.00 86.12 389 ALA A N 1
ATOM 3113 C CA . ALA A 1 389 ? -2.723 0.645 15.007 1.00 86.12 389 ALA A CA 1
ATOM 3114 C C . ALA A 1 389 ? -4.170 0.910 14.550 1.00 86.12 389 ALA A C 1
ATOM 3116 O O . ALA A 1 389 ? -4.780 0.043 13.933 1.00 86.12 389 ALA A O 1
ATOM 3117 N N . ILE A 1 390 ? -4.688 2.130 14.741 1.00 85.62 390 ILE A N 1
ATOM 3118 C CA . ILE A 1 390 ? -6.006 2.528 14.215 1.00 85.62 390 ILE A CA 1
ATOM 3119 C C . ILE A 1 390 ? -6.040 2.451 12.682 1.00 85.62 390 ILE A C 1
ATOM 3121 O O . ILE A 1 390 ? -7.038 2.004 12.121 1.00 85.62 390 ILE A O 1
ATOM 3125 N N . LYS A 1 391 ? -4.957 2.850 11.997 1.00 89.44 391 LYS A N 1
ATOM 3126 C CA . LYS A 1 391 ? -4.857 2.733 10.533 1.00 89.44 391 LYS A CA 1
ATOM 3127 C C . LYS A 1 391 ? -4.901 1.278 10.066 1.00 89.44 391 LYS A C 1
ATOM 3129 O O . LYS A 1 391 ? -5.663 0.979 9.156 1.00 89.44 391 LYS A O 1
ATOM 3134 N N . VAL A 1 392 ? -4.120 0.395 10.694 1.00 90.31 392 VAL A N 1
ATOM 3135 C CA . VAL A 1 392 ? -4.129 -1.043 10.371 1.00 90.31 392 VAL A CA 1
ATOM 3136 C C . VAL A 1 392 ? -5.524 -1.629 10.606 1.00 90.31 392 VAL A C 1
ATOM 3138 O O . VAL A 1 392 ? -6.052 -2.309 9.735 1.00 90.31 392 VAL A O 1
ATOM 3141 N N . LEU A 1 393 ? -6.168 -1.302 11.731 1.00 88.62 393 LEU A N 1
ATOM 3142 C CA . LEU A 1 393 ? -7.527 -1.768 12.013 1.00 88.62 393 LEU A CA 1
ATOM 3143 C C . LEU A 1 393 ? -8.536 -1.315 10.958 1.00 88.62 393 LEU A C 1
ATOM 3145 O O . LEU A 1 393 ? -9.331 -2.131 10.509 1.00 88.62 393 LEU A O 1
ATOM 3149 N N . ARG A 1 394 ? -8.484 -0.048 10.535 1.00 90.19 394 ARG A N 1
ATOM 3150 C CA . ARG A 1 394 ? -9.373 0.471 9.490 1.00 90.19 394 ARG A CA 1
ATOM 3151 C C . ARG A 1 394 ? -9.187 -0.277 8.168 1.00 90.19 394 ARG A C 1
ATOM 3153 O O . ARG A 1 394 ? -10.168 -0.670 7.556 1.00 90.19 394 ARG A O 1
ATOM 3160 N N . ILE A 1 395 ? -7.938 -0.530 7.774 1.00 91.25 395 ILE A N 1
ATOM 3161 C CA . ILE A 1 395 ? -7.604 -1.311 6.572 1.00 91.25 395 ILE A CA 1
ATOM 3162 C C . ILE A 1 395 ? -8.229 -2.712 6.625 1.00 91.25 395 ILE A C 1
ATOM 3164 O O . ILE A 1 395 ? -8.796 -3.160 5.627 1.00 91.25 395 ILE A O 1
ATOM 3168 N N . CYS A 1 396 ? -8.152 -3.378 7.781 1.00 91.88 396 CYS A N 1
ATOM 3169 C CA . CYS A 1 396 ? -8.745 -4.698 7.992 1.00 91.88 396 CYS A CA 1
ATOM 3170 C C . CYS A 1 396 ? -10.285 -4.658 8.024 1.00 91.88 396 CYS A C 1
ATOM 3172 O O . CYS A 1 396 ? -10.929 -5.558 7.489 1.00 91.88 396 CYS A O 1
ATOM 3174 N N . GLU A 1 397 ? -10.884 -3.632 8.637 1.00 89.31 397 GLU A N 1
ATOM 3175 C CA . GLU A 1 397 ? -12.342 -3.442 8.706 1.00 89.31 397 GLU A CA 1
ATOM 3176 C C . GLU A 1 397 ? -12.944 -3.178 7.323 1.00 89.31 397 GLU A C 1
ATOM 3178 O O . GLU A 1 397 ? -13.914 -3.841 6.951 1.00 89.31 397 GLU A O 1
ATOM 3183 N N . ASP A 1 398 ? -12.323 -2.295 6.535 1.00 91.44 398 ASP A N 1
ATOM 3184 C CA . ASP A 1 398 ? -12.736 -1.977 5.162 1.00 91.44 398 ASP A CA 1
ATOM 3185 C C . ASP A 1 398 ? -12.729 -3.238 4.264 1.00 91.44 398 ASP A C 1
ATOM 3187 O O . ASP A 1 398 ? -13.526 -3.346 3.333 1.00 91.44 398 ASP A O 1
ATOM 3191 N N . ARG A 1 399 ? -11.876 -4.228 4.581 1.00 91.88 399 ARG A N 1
ATOM 3192 C CA . ARG A 1 399 ? -11.715 -5.511 3.860 1.00 91.88 399 ARG A CA 1
ATOM 3193 C C . ARG A 1 399 ? -12.381 -6.712 4.544 1.00 91.88 399 ARG A C 1
ATOM 3195 O O . ARG A 1 399 ? -12.166 -7.853 4.138 1.00 91.88 399 ARG A O 1
ATOM 3202 N N . GLN A 1 400 ? -13.190 -6.480 5.581 1.00 91.06 400 GLN A N 1
ATOM 3203 C CA . GLN A 1 400 ? -13.931 -7.517 6.318 1.00 91.06 400 GLN A CA 1
ATOM 3204 C C . GLN A 1 400 ? -13.048 -8.630 6.932 1.00 91.06 400 GLN A C 1
ATOM 3206 O O . GLN A 1 400 ? -13.492 -9.762 7.143 1.00 91.06 400 GLN A O 1
ATOM 3211 N N . MET A 1 401 ? -11.796 -8.317 7.271 1.00 90.44 401 MET A N 1
ATOM 3212 C CA . MET A 1 401 ? -10.810 -9.235 7.860 1.00 90.44 401 MET A CA 1
ATOM 3213 C C . MET A 1 401 ? -11.043 -9.412 9.372 1.00 90.44 401 MET A C 1
ATOM 3215 O O . MET A 1 401 ? -10.283 -8.934 10.216 1.00 90.44 401 MET A O 1
ATOM 3219 N N . SER A 1 402 ? -12.153 -10.063 9.729 1.00 88.31 402 SER A N 1
ATOM 3220 C CA . SER A 1 402 ? -12.662 -10.115 11.112 1.00 88.31 402 SER A CA 1
ATOM 3221 C C . SER A 1 402 ? -11.715 -10.805 12.103 1.00 88.31 402 SER A C 1
ATOM 3223 O O . SER A 1 402 ? -11.631 -10.399 13.265 1.00 88.31 402 SER A O 1
ATOM 3225 N N . GLU A 1 403 ? -10.987 -11.830 11.658 1.00 89.12 403 GLU A N 1
ATOM 3226 C CA . GLU A 1 403 ? -10.035 -12.566 12.499 1.00 89.12 403 GLU A CA 1
ATOM 3227 C C . GLU A 1 403 ? -8.822 -11.699 12.852 1.00 89.12 403 GLU A C 1
ATOM 3229 O O . GLU A 1 403 ? -8.454 -11.586 14.025 1.00 89.12 403 GLU A O 1
ATOM 3234 N N . GLN A 1 404 ? -8.280 -10.989 11.862 1.00 91.31 404 GLN A N 1
ATOM 3235 C CA . GLN A 1 404 ? -7.150 -10.080 12.021 1.00 91.31 404 GLN A CA 1
ATOM 3236 C C . GLN A 1 404 ? -7.540 -8.869 12.873 1.00 91.31 404 GLN A C 1
ATOM 3238 O O . GLN A 1 404 ? -6.785 -8.487 13.766 1.00 91.31 404 GLN A O 1
ATOM 3243 N N . VAL A 1 405 ? -8.744 -8.305 12.688 1.00 89.31 405 VAL A N 1
ATOM 3244 C CA . VAL A 1 405 ? -9.277 -7.247 13.572 1.00 89.31 405 VAL A CA 1
ATOM 3245 C C . VAL A 1 405 ? -9.294 -7.726 15.024 1.00 89.31 405 VAL A C 1
ATOM 3247 O O . VAL A 1 405 ? -8.791 -7.029 15.907 1.00 89.31 405 VAL A O 1
ATOM 3250 N N . ARG A 1 406 ? -9.801 -8.938 15.288 1.00 86.69 406 ARG A N 1
ATOM 3251 C CA . ARG A 1 406 ? -9.836 -9.502 16.645 1.00 86.69 406 ARG A CA 1
ATOM 3252 C C . ARG A 1 406 ? -8.432 -9.690 17.222 1.00 86.69 406 ARG A C 1
ATOM 3254 O O . ARG A 1 406 ? -8.200 -9.345 18.382 1.00 86.69 406 ARG A O 1
ATOM 3261 N N . SER A 1 407 ? -7.509 -10.225 16.427 1.00 88.88 407 SER A N 1
ATOM 3262 C CA . SER A 1 407 ? -6.106 -10.448 16.794 1.00 88.88 407 SER A CA 1
ATOM 3263 C C . SER A 1 407 ? -5.402 -9.134 17.166 1.00 88.88 407 SER A C 1
ATOM 3265 O O . SER A 1 407 ? -4.893 -8.981 18.282 1.00 88.88 407 SER A O 1
ATOM 3267 N N . ILE A 1 408 ? -5.489 -8.126 16.294 1.00 88.44 408 ILE A N 1
ATOM 3268 C CA . ILE A 1 408 ? -4.889 -6.799 16.489 1.00 88.44 408 ILE A CA 1
ATOM 3269 C C . ILE A 1 408 ? -5.495 -6.096 17.708 1.00 88.44 408 ILE A C 1
ATOM 3271 O O . ILE A 1 408 ? -4.761 -5.586 18.560 1.00 88.44 408 ILE A O 1
ATOM 3275 N N . CYS A 1 409 ? -6.822 -6.101 17.846 1.00 87.06 409 CYS A N 1
ATOM 3276 C CA . CYS A 1 409 ? -7.495 -5.501 18.995 1.00 87.06 409 CYS A CA 1
ATOM 3277 C C . CYS A 1 409 ? -7.071 -6.155 20.320 1.00 87.06 409 CYS A C 1
ATOM 3279 O O . CYS A 1 409 ? -6.832 -5.436 21.288 1.00 87.06 409 CYS A O 1
ATOM 3281 N N . LYS A 1 410 ? -6.875 -7.483 20.374 1.00 86.00 410 LYS A N 1
ATOM 3282 C CA . LYS A 1 410 ? -6.344 -8.168 21.571 1.00 86.00 410 LYS A CA 1
ATOM 3283 C C . LYS A 1 410 ? -4.942 -7.684 21.949 1.00 86.00 410 LYS A C 1
ATOM 3285 O O . LYS A 1 410 ? -4.663 -7.473 23.134 1.00 86.00 410 LYS A O 1
ATOM 3290 N N . ILE A 1 411 ? -4.057 -7.488 20.969 1.00 85.44 411 ILE A N 1
ATOM 3291 C CA . ILE A 1 411 ? -2.705 -6.945 21.194 1.00 85.44 411 ILE A CA 1
ATOM 3292 C C . ILE A 1 411 ? -2.796 -5.508 21.728 1.00 85.44 411 ILE A C 1
ATOM 3294 O O . ILE A 1 411 ? -2.140 -5.169 22.719 1.00 85.44 411 ILE A O 1
ATOM 3298 N N . MET A 1 412 ? -3.652 -4.678 21.123 1.00 84.25 412 MET A N 1
ATOM 3299 C CA . MET A 1 412 ? -3.880 -3.297 21.557 1.00 84.25 412 MET A CA 1
ATOM 3300 C C . MET A 1 412 ? -4.447 -3.213 22.975 1.00 84.25 412 MET A C 1
ATOM 3302 O O . MET A 1 412 ? -3.933 -2.430 23.772 1.00 84.25 412 MET A O 1
ATOM 3306 N N . THR A 1 413 ? -5.435 -4.041 23.328 1.00 81.44 413 THR A N 1
ATOM 3307 C CA . THR A 1 413 ? -6.007 -4.098 24.681 1.00 81.44 413 THR A CA 1
ATOM 3308 C C . THR A 1 413 ? -4.934 -4.447 25.710 1.00 81.44 413 THR A C 1
ATOM 3310 O O . THR A 1 413 ? -4.759 -3.711 26.680 1.00 81.44 413 THR A O 1
ATOM 3313 N N . LYS A 1 414 ? -4.127 -5.494 25.477 1.00 82.88 414 LYS A N 1
ATOM 3314 C CA . LYS A 1 414 ? -3.020 -5.861 26.384 1.00 82.88 414 LYS A CA 1
ATOM 3315 C C . LYS A 1 414 ? -2.016 -4.722 26.568 1.00 82.88 414 LYS A C 1
ATOM 3317 O O . LYS A 1 414 ? -1.555 -4.477 27.683 1.00 82.88 414 LYS A O 1
ATOM 3322 N N . ARG A 1 415 ? -1.674 -4.012 25.490 1.00 83.00 415 ARG A N 1
ATOM 3323 C CA . ARG A 1 415 ? -0.757 -2.868 25.546 1.00 83.00 415 ARG A CA 1
ATOM 3324 C C . ARG A 1 415 ? -1.358 -1.676 26.293 1.00 83.00 415 ARG A C 1
ATOM 3326 O O . ARG A 1 415 ? -0.666 -1.056 27.096 1.00 83.00 415 ARG A O 1
ATOM 3333 N N . ALA A 1 416 ? -2.621 -1.355 26.037 1.00 81.00 416 ALA A N 1
ATOM 3334 C CA . ALA A 1 416 ? -3.322 -0.260 26.695 1.00 81.00 416 ALA A CA 1
ATOM 3335 C C . ALA A 1 416 ? -3.440 -0.499 28.209 1.00 81.00 416 ALA A C 1
ATOM 3337 O O . ALA A 1 416 ? -3.189 0.420 28.987 1.00 81.00 416 ALA A O 1
ATOM 3338 N N . LEU A 1 417 ? -3.688 -1.747 28.624 1.00 77.19 417 LEU A N 1
ATOM 3339 C CA . LEU A 1 417 ? -3.693 -2.148 30.034 1.00 77.19 417 LEU A CA 1
ATOM 3340 C C . LEU A 1 417 ? -2.338 -1.964 30.713 1.00 77.19 417 LEU A C 1
ATOM 3342 O O . LEU A 1 417 ? -2.285 -1.416 31.807 1.00 77.19 417 LEU A O 1
ATOM 3346 N N . ARG A 1 418 ? -1.236 -2.351 30.055 1.00 81.12 418 ARG A N 1
ATOM 3347 C CA . ARG A 1 418 ? 0.121 -2.112 30.586 1.00 81.12 418 ARG A CA 1
ATOM 3348 C C . ARG A 1 418 ? 0.422 -0.629 30.802 1.00 81.12 418 ARG A C 1
ATOM 3350 O O . ARG A 1 418 ? 1.201 -0.291 31.682 1.00 81.12 418 ARG A O 1
ATOM 3357 N N . ASN A 1 419 ? -0.198 0.239 30.008 1.00 78.75 419 ASN A N 1
ATOM 3358 C CA . ASN A 1 419 ? -0.021 1.686 30.078 1.00 78.75 419 ASN A CA 1
ATOM 3359 C C . ASN A 1 419 ? -1.087 2.388 30.942 1.00 78.75 419 ASN A C 1
ATOM 3361 O O . ASN A 1 419 ? -1.179 3.612 30.876 1.00 78.75 419 ASN A O 1
ATOM 3365 N N . ASN A 1 420 ? -1.910 1.645 31.697 1.00 71.88 420 ASN A N 1
ATOM 3366 C CA . ASN A 1 420 ? -3.035 2.159 32.494 1.00 71.88 420 ASN A CA 1
ATOM 3367 C C . ASN A 1 420 ? -4.050 3.013 31.704 1.00 71.88 420 ASN A C 1
ATOM 3369 O O . ASN A 1 420 ? -4.743 3.852 32.269 1.00 71.88 420 ASN A O 1
ATOM 3373 N N . ARG A 1 421 ? -4.177 2.794 30.388 1.00 70.44 421 ARG A N 1
ATOM 3374 C CA . ARG A 1 421 ? -5.164 3.478 29.537 1.00 70.44 421 ARG A CA 1
ATOM 3375 C C . ARG A 1 421 ? -6.402 2.607 29.366 1.00 70.44 421 ARG A C 1
ATOM 3377 O O . ARG A 1 421 ? -6.555 1.917 28.357 1.00 70.44 421 ARG A O 1
ATOM 3384 N N . LEU A 1 422 ? -7.280 2.628 30.364 1.00 69.12 422 LEU A N 1
ATOM 3385 C CA . LEU A 1 422 ? -8.472 1.775 30.401 1.00 69.12 422 LEU A CA 1
ATOM 3386 C C . LEU A 1 422 ? -9.452 2.075 29.254 1.00 69.12 422 LEU A C 1
ATOM 3388 O O . LEU A 1 422 ? -9.997 1.143 28.671 1.00 69.12 422 LEU A O 1
ATOM 3392 N N . GLY A 1 423 ? -9.597 3.338 28.847 1.00 67.62 423 GLY A N 1
ATOM 3393 C CA . GLY A 1 423 ? -10.478 3.714 27.734 1.00 67.62 423 GLY A CA 1
ATOM 3394 C C . GLY A 1 423 ? -10.085 3.157 26.378 1.00 67.62 423 GLY A C 1
ATOM 3395 O O . GLY A 1 423 ? -10.912 2.544 25.703 1.00 67.62 423 GLY A O 1
ATOM 3396 N N . SER A 1 424 ? -8.812 3.287 25.997 1.00 72.56 424 SER A N 1
ATOM 3397 C CA . SER A 1 424 ? -8.311 2.675 24.761 1.00 72.56 424 SER A CA 1
ATOM 3398 C C . SER A 1 424 ? -8.427 1.145 24.814 1.00 72.56 424 SER A C 1
ATOM 3400 O O . SER A 1 424 ? -8.751 0.521 23.804 1.00 72.56 424 SER A O 1
ATOM 3402 N N . ALA A 1 425 ? -8.212 0.535 25.989 1.00 74.94 425 ALA A N 1
ATOM 3403 C CA . ALA A 1 425 ? -8.359 -0.908 26.181 1.00 74.94 425 ALA A CA 1
ATOM 3404 C C . ALA A 1 425 ? -9.809 -1.378 25.975 1.00 74.94 425 ALA A C 1
ATOM 3406 O O . ALA A 1 425 ? -10.024 -2.377 25.285 1.00 74.94 425 ALA A O 1
ATOM 3407 N N . LEU A 1 426 ? -10.772 -0.629 26.524 1.00 73.31 426 LEU A N 1
ATOM 3408 C CA . LEU A 1 426 ? -12.209 -0.884 26.427 1.00 73.31 426 LEU A CA 1
ATOM 3409 C C . LEU A 1 426 ? -12.731 -0.694 24.997 1.00 73.31 426 LEU A C 1
ATOM 3411 O O . LEU A 1 426 ? -13.430 -1.550 24.466 1.00 73.31 426 LEU A O 1
ATOM 3415 N N . SER A 1 427 ? -12.341 0.395 24.333 1.00 73.38 427 SER A N 1
ATOM 3416 C CA . SER A 1 427 ? -12.710 0.634 22.933 1.00 73.38 427 SER A CA 1
ATOM 3417 C C . SER A 1 427 ? -12.214 -0.493 22.014 1.00 73.38 427 SER A C 1
ATOM 3419 O O . SER A 1 427 ? -12.956 -0.985 21.161 1.00 73.38 427 SER A O 1
ATOM 3421 N N . CYS A 1 428 ? -10.981 -0.970 22.220 1.00 76.00 428 CYS A N 1
ATOM 3422 C CA . CYS A 1 428 ? -10.428 -2.074 21.435 1.00 76.00 428 CYS A CA 1
ATOM 3423 C C . CYS A 1 428 ? -11.092 -3.423 21.751 1.00 76.00 428 CYS A C 1
ATOM 3425 O O . CYS A 1 428 ? -11.343 -4.196 20.828 1.00 76.00 428 CYS A O 1
ATOM 3427 N N . SER A 1 429 ? -11.411 -3.715 23.016 1.00 75.69 429 SER A N 1
ATOM 3428 C CA . SER A 1 429 ? -12.054 -4.985 23.388 1.00 75.69 429 SER A CA 1
ATOM 3429 C C . SER A 1 429 ? -13.479 -5.092 22.848 1.00 75.69 429 SER A C 1
ATOM 3431 O O . SER A 1 429 ? -13.901 -6.166 22.420 1.00 75.69 429 SER A O 1
ATOM 3433 N N . ILE A 1 430 ? -14.192 -3.969 22.797 1.00 73.44 430 ILE A N 1
ATOM 3434 C CA . ILE A 1 430 ? -15.509 -3.856 22.170 1.00 73.44 430 ILE A CA 1
ATOM 3435 C C . ILE A 1 430 ? -15.439 -4.184 20.683 1.00 73.44 430 ILE A C 1
ATOM 3437 O O . ILE A 1 430 ? -16.220 -5.001 20.197 1.00 73.44 430 ILE A O 1
ATOM 3441 N N . ARG A 1 431 ? -14.473 -3.597 19.969 1.00 72.81 431 ARG A N 1
ATOM 3442 C CA . ARG A 1 431 ? -14.256 -3.869 18.540 1.00 72.81 431 ARG A CA 1
ATOM 3443 C C . ARG A 1 431 ? -13.881 -5.330 18.288 1.00 72.81 431 ARG A C 1
ATOM 3445 O O . ARG A 1 431 ? -14.376 -5.928 17.339 1.00 72.81 431 ARG A O 1
ATOM 3452 N N . ALA A 1 432 ? -13.093 -5.937 19.179 1.00 72.94 432 ALA A N 1
ATOM 3453 C CA . ALA A 1 432 ? -12.786 -7.369 19.148 1.00 72.94 432 ALA A CA 1
ATOM 3454 C C . ALA A 1 432 ? -13.970 -8.286 19.503 1.00 72.94 432 ALA A C 1
ATOM 3456 O O . ALA A 1 432 ? -13.855 -9.500 19.313 1.00 72.94 432 ALA A O 1
ATOM 3457 N N . LYS A 1 433 ? -15.071 -7.746 20.048 1.00 71.19 433 LYS A N 1
ATOM 3458 C CA . LYS A 1 433 ? -16.147 -8.516 20.698 1.00 71.19 433 LYS A CA 1
ATOM 3459 C C . LYS A 1 433 ? -15.605 -9.482 21.766 1.00 71.19 433 LYS A C 1
ATOM 3461 O O . LYS A 1 433 ? -16.097 -10.599 21.913 1.00 71.19 433 LYS A O 1
ATOM 3466 N N . ASP A 1 434 ? -14.561 -9.074 22.489 1.00 65.56 434 ASP A N 1
ATOM 3467 C CA . ASP A 1 434 ? -13.911 -9.912 23.500 1.00 65.56 434 ASP A CA 1
ATOM 3468 C C . ASP A 1 434 ? -14.654 -9.814 24.842 1.00 65.56 434 ASP A C 1
ATOM 3470 O O . ASP A 1 434 ? -14.426 -8.903 25.643 1.00 65.56 434 ASP A O 1
ATOM 3474 N N . ALA A 1 435 ? -15.572 -10.756 25.073 1.00 61.12 435 ALA A N 1
ATOM 3475 C CA . ALA A 1 435 ? -16.420 -10.792 26.263 1.00 61.12 435 ALA A CA 1
ATOM 3476 C C . ALA A 1 435 ? -15.632 -10.987 27.574 1.00 61.12 435 ALA A C 1
ATOM 3478 O O . ALA A 1 435 ? -16.052 -10.482 28.615 1.00 61.12 435 ALA A O 1
ATOM 3479 N N . ALA A 1 436 ? -14.477 -11.664 27.535 1.00 63.50 436 ALA A N 1
ATOM 3480 C CA . ALA A 1 436 ? -13.719 -12.012 28.738 1.00 63.50 436 ALA A CA 1
ATOM 3481 C C . ALA A 1 436 ? -13.107 -10.774 29.412 1.00 63.50 436 ALA A C 1
ATOM 3483 O O . ALA A 1 436 ? -13.231 -10.589 30.621 1.00 63.50 436 ALA A O 1
ATOM 3484 N N . PHE A 1 437 ? -12.509 -9.870 28.628 1.00 63.91 437 PHE A N 1
ATOM 3485 C CA . PHE A 1 437 ? -11.961 -8.625 29.173 1.00 63.91 437 PHE A CA 1
ATOM 3486 C C . PHE A 1 437 ? -13.056 -7.699 29.723 1.00 63.91 437 PHE A C 1
ATOM 3488 O O . PHE A 1 437 ? -12.875 -7.055 30.756 1.00 63.91 437 PHE A O 1
ATOM 3495 N N . LEU A 1 438 ? -14.206 -7.639 29.045 1.00 62.25 438 LEU A N 1
ATOM 3496 C CA . LEU A 1 438 ? -15.342 -6.814 29.468 1.00 62.25 438 LEU A CA 1
ATOM 3497 C C . LEU A 1 438 ? -15.915 -7.312 30.806 1.00 62.25 438 LEU A C 1
ATOM 3499 O O . LEU A 1 438 ? -16.324 -6.507 31.648 1.00 62.25 438 LEU A O 1
ATOM 3503 N N . GLN A 1 439 ? -15.867 -8.625 31.042 1.00 60.75 439 GLN A N 1
ATOM 3504 C CA . GLN A 1 439 ? -16.239 -9.247 32.309 1.00 60.75 439 GLN A CA 1
ATOM 3505 C C . GLN A 1 439 ? -15.238 -8.923 33.433 1.00 60.75 439 GLN A C 1
ATOM 3507 O O . GLN A 1 439 ? -15.661 -8.521 34.517 1.00 60.75 439 GLN A O 1
ATOM 3512 N N . ASP A 1 440 ? -13.931 -8.995 33.162 1.00 63.03 440 ASP A N 1
ATOM 3513 C CA . ASP A 1 440 ? -12.873 -8.634 34.120 1.00 63.03 440 ASP A CA 1
ATOM 3514 C C . ASP A 1 440 ? -12.883 -7.147 34.498 1.00 63.03 440 ASP A C 1
ATOM 3516 O O . ASP A 1 440 ? -12.710 -6.803 35.669 1.00 63.03 440 ASP A O 1
ATOM 3520 N N . TYR A 1 441 ? -13.115 -6.254 33.532 1.00 63.03 441 TYR A N 1
ATOM 3521 C CA . TYR A 1 441 ? -13.269 -4.823 33.798 1.00 63.03 441 TYR A CA 1
ATOM 3522 C C . TYR A 1 441 ? -14.477 -4.560 34.705 1.00 63.03 441 TYR A C 1
ATOM 3524 O O . TYR A 1 441 ? -14.370 -3.840 35.696 1.00 63.03 441 TYR A O 1
ATOM 3532 N N . SER A 1 442 ? -15.602 -5.225 34.423 1.00 59.41 442 SER A N 1
ATOM 3533 C CA . SER A 1 442 ? -16.824 -5.111 35.224 1.00 59.41 442 SER A CA 1
ATOM 3534 C C . SER A 1 442 ? -16.663 -5.652 36.651 1.00 59.41 442 SER A C 1
ATOM 3536 O O . SER A 1 442 ? -17.334 -5.174 37.559 1.00 59.41 442 SER A O 1
ATOM 3538 N N . ASN A 1 443 ? -15.795 -6.647 36.866 1.00 59.34 443 ASN A N 1
ATOM 3539 C CA . ASN A 1 443 ? -15.529 -7.218 38.191 1.00 59.34 443 ASN A CA 1
ATOM 3540 C C . ASN A 1 443 ? -14.654 -6.316 39.074 1.00 59.34 443 ASN A C 1
ATOM 3542 O O . ASN A 1 443 ? -14.763 -6.379 40.292 1.00 59.34 443 ASN A O 1
ATOM 3546 N N . LYS A 1 444 ? -13.791 -5.478 38.484 1.00 58.91 444 LYS A N 1
ATOM 3547 C CA . LYS A 1 444 ? -12.863 -4.620 39.242 1.00 58.91 444 LYS A CA 1
ATOM 3548 C C . LYS A 1 444 ? -13.502 -3.346 39.806 1.00 58.91 444 LYS A C 1
ATOM 3550 O O . LYS A 1 444 ? -12.835 -2.649 40.560 1.00 58.91 444 LYS A O 1
ATOM 3555 N N . GLY A 1 445 ? -14.755 -3.035 39.454 1.00 52.72 445 GLY A N 1
ATOM 3556 C CA . GLY A 1 445 ? -15.607 -2.042 40.136 1.00 52.72 445 GLY A CA 1
ATOM 3557 C C . GLY A 1 445 ? -15.116 -0.584 40.166 1.00 52.72 445 GLY A C 1
ATOM 3558 O O . GLY A 1 445 ? -15.767 0.267 40.759 1.00 52.72 445 GLY A O 1
ATOM 3559 N N . SER A 1 446 ? -13.982 -0.275 39.539 1.00 53.94 446 SER A N 1
ATOM 3560 C CA . SER A 1 446 ? -13.372 1.054 39.524 1.00 53.94 446 SER A CA 1
ATOM 3561 C C . SER A 1 446 ? -13.845 1.825 38.289 1.00 53.94 446 SER A C 1
ATOM 3563 O O . SER A 1 446 ? -13.290 1.697 37.196 1.00 53.94 446 SER A O 1
ATOM 3565 N N . PHE A 1 447 ? -14.928 2.590 38.446 1.00 58.69 447 PHE A N 1
ATOM 3566 C CA . PHE A 1 447 ? -15.516 3.420 37.387 1.00 58.69 447 PHE A CA 1
ATOM 3567 C C . PHE A 1 447 ? -14.866 4.808 37.371 1.00 58.69 447 PHE A C 1
ATOM 3569 O O . PHE A 1 447 ? -15.503 5.810 37.678 1.00 58.69 447 PHE A O 1
ATOM 3576 N N . THR A 1 448 ? -13.570 4.872 37.069 1.00 52.09 448 THR A N 1
ATOM 3577 C CA . THR A 1 448 ? -12.813 6.134 37.132 1.00 52.09 448 THR A CA 1
ATOM 3578 C C . THR A 1 448 ? -13.138 7.116 36.008 1.00 52.09 448 THR A C 1
ATOM 3580 O O . THR A 1 448 ? -12.969 8.310 36.208 1.00 52.09 448 THR A O 1
ATOM 3583 N N . ASP A 1 449 ? -13.648 6.651 34.862 1.00 57.69 449 ASP A N 1
ATOM 3584 C CA . ASP A 1 449 ? -13.834 7.483 33.665 1.00 57.69 449 ASP A CA 1
ATOM 3585 C C . ASP A 1 449 ? -15.216 7.250 33.019 1.00 57.69 449 ASP A C 1
ATOM 3587 O O . ASP A 1 449 ? -15.373 6.482 32.065 1.00 57.69 449 ASP A O 1
ATOM 3591 N N . LEU A 1 450 ? -16.238 7.929 33.547 1.00 61.41 450 LEU A N 1
ATOM 3592 C CA . LEU A 1 450 ? -17.629 7.882 33.063 1.00 61.41 450 LEU A CA 1
ATOM 3593 C C . LEU A 1 450 ? -17.783 8.337 31.596 1.00 61.41 450 LEU A C 1
ATOM 3595 O O . LEU A 1 450 ? -18.670 7.849 30.901 1.00 61.41 450 LEU A O 1
ATOM 3599 N N . ASP A 1 451 ? -16.903 9.211 31.102 1.00 60.09 451 ASP A N 1
ATOM 3600 C CA . ASP A 1 451 ? -16.954 9.764 29.736 1.00 60.09 451 ASP A CA 1
ATOM 3601 C C . ASP A 1 451 ? -16.614 8.729 28.646 1.00 60.09 451 ASP A C 1
ATOM 3603 O O . ASP A 1 451 ? -16.982 8.871 27.479 1.00 60.09 451 ASP A O 1
ATOM 3607 N N . LEU A 1 452 ? -15.934 7.637 29.005 1.00 60.06 452 LEU A N 1
ATOM 3608 C CA . LEU A 1 452 ? -15.646 6.545 28.070 1.00 60.06 452 LEU A CA 1
ATOM 3609 C C . LEU A 1 452 ? -16.877 5.679 27.791 1.00 60.06 452 LEU A C 1
ATOM 3611 O O . LEU A 1 452 ? -16.948 5.047 26.734 1.00 60.06 452 LEU A O 1
ATOM 3615 N N . LEU A 1 453 ? -17.847 5.671 28.710 1.00 65.94 453 LEU A N 1
ATOM 3616 C CA . LEU A 1 453 ? -19.096 4.925 28.566 1.00 65.94 453 LEU A CA 1
ATOM 3617 C C . LEU A 1 453 ? -20.005 5.536 27.488 1.00 65.94 453 LEU A C 1
ATOM 3619 O O . LEU A 1 453 ? -20.760 4.809 26.844 1.00 65.94 453 LEU A O 1
ATOM 3623 N N . ASP A 1 454 ? -19.865 6.838 27.221 1.00 61.78 454 ASP A N 1
ATOM 3624 C CA . ASP A 1 454 ? -20.628 7.545 26.184 1.00 61.78 454 ASP A CA 1
ATOM 3625 C C . ASP A 1 454 ? -20.270 7.051 24.765 1.00 61.78 454 ASP A C 1
ATOM 3627 O O . ASP A 1 454 ? -21.079 7.129 23.842 1.00 61.78 454 ASP A O 1
ATOM 3631 N N . ASN A 1 455 ? -19.081 6.458 24.595 1.00 60.47 455 ASN A N 1
ATOM 3632 C CA . ASN A 1 455 ? -18.587 5.948 23.312 1.00 60.47 455 ASN A CA 1
ATOM 3633 C C . ASN A 1 455 ? -18.905 4.460 23.066 1.00 60.47 455 ASN A C 1
ATOM 3635 O O . ASN A 1 455 ? -18.467 3.900 22.060 1.00 60.47 455 ASN A O 1
ATOM 3639 N N . LEU A 1 456 ? -19.647 3.798 23.965 1.00 63.41 456 LEU A N 1
ATOM 3640 C CA . LEU A 1 456 ? -19.969 2.369 23.843 1.00 63.41 456 LEU A CA 1
ATOM 3641 C C . LEU A 1 456 ? -20.963 2.080 22.707 1.00 63.41 456 LEU A C 1
ATOM 3643 O O . LEU A 1 456 ? -20.874 1.033 22.064 1.00 63.41 456 LEU A O 1
ATOM 3647 N N . GLY A 1 457 ? -21.901 2.992 22.432 1.00 67.00 457 GLY A N 1
ATOM 3648 C CA . GLY A 1 457 ? -22.883 2.835 21.354 1.00 67.00 457 GLY A CA 1
ATOM 3649 C C . GLY A 1 457 ? -23.590 1.460 21.372 1.00 67.00 457 GLY A C 1
ATOM 3650 O O . GLY A 1 457 ? -23.987 0.988 22.441 1.00 67.00 457 GLY A O 1
ATOM 3651 N N . PRO A 1 458 ? -23.725 0.763 20.222 1.00 65.44 458 PRO A N 1
ATOM 3652 C CA . PRO A 1 458 ? -24.350 -0.566 20.147 1.00 65.44 458 PRO A CA 1
ATOM 3653 C C . PRO A 1 458 ? -23.650 -1.655 20.972 1.00 65.44 458 PRO A C 1
ATOM 3655 O O . PRO A 1 458 ? -24.248 -2.695 21.245 1.00 65.44 458 PRO A O 1
ATOM 3658 N N . ALA A 1 459 ? -22.395 -1.444 21.381 1.00 61.72 459 ALA A N 1
ATOM 3659 C CA . ALA A 1 459 ? -21.625 -2.435 22.126 1.00 61.72 459 ALA A CA 1
ATOM 3660 C C . ALA A 1 459 ? -22.170 -2.706 23.530 1.00 61.72 459 ALA A C 1
ATOM 3662 O O . ALA A 1 459 ? -21.873 -3.750 24.107 1.00 61.72 459 ALA A O 1
ATOM 3663 N N . MET A 1 460 ? -23.000 -1.804 24.062 1.00 66.12 460 MET A N 1
ATOM 3664 C CA . MET A 1 460 ? -23.728 -2.035 25.309 1.00 66.12 460 MET A CA 1
ATOM 3665 C C . MET A 1 460 ? -24.561 -3.320 25.260 1.00 66.12 460 MET A C 1
ATOM 3667 O O . MET A 1 460 ? -24.675 -4.007 26.268 1.00 66.12 460 MET A O 1
ATOM 3671 N N . LEU A 1 461 ? -25.087 -3.676 24.083 1.00 67.81 461 LEU A N 1
ATOM 3672 C CA . LEU A 1 461 ? -25.935 -4.854 23.881 1.00 67.81 461 LEU A CA 1
ATOM 3673 C C . LEU A 1 461 ? -25.151 -6.175 23.839 1.00 67.81 461 LEU A C 1
ATOM 3675 O O . LEU A 1 461 ? -25.756 -7.238 23.768 1.00 67.81 461 LEU A O 1
ATOM 3679 N N . LEU A 1 462 ? -23.813 -6.134 23.858 1.00 65.75 462 LEU A N 1
ATOM 3680 C CA . LEU A 1 462 ? -22.987 -7.345 23.798 1.00 65.75 462 LEU A CA 1
ATOM 3681 C C . LEU A 1 462 ? -22.992 -8.133 25.115 1.00 65.75 462 LEU A C 1
ATOM 3683 O O . LEU A 1 462 ? -22.639 -9.310 25.119 1.00 65.75 462 LEU A O 1
ATOM 3687 N N . SER A 1 463 ? -23.337 -7.493 26.234 1.00 68.56 463 SER A N 1
ATOM 3688 C CA . SER A 1 463 ? -23.394 -8.127 27.551 1.00 68.56 463 SER A CA 1
ATOM 3689 C C . SER A 1 463 ? -24.303 -7.346 28.492 1.00 68.56 463 SER A C 1
ATOM 3691 O O . SER A 1 463 ? -24.254 -6.115 28.521 1.00 68.56 463 SER A O 1
ATOM 3693 N N . ASP A 1 464 ? -25.037 -8.057 29.346 1.00 67.56 464 ASP A N 1
ATOM 3694 C CA . ASP A 1 464 ? -25.886 -7.468 30.390 1.00 67.56 464 ASP A CA 1
ATOM 3695 C C . ASP A 1 464 ? -25.106 -6.510 31.308 1.00 67.56 464 ASP A C 1
ATOM 3697 O O . ASP A 1 464 ? -25.618 -5.467 31.711 1.00 67.56 464 ASP A O 1
ATOM 3701 N N . ARG A 1 465 ? -23.818 -6.785 31.562 1.00 69.12 465 ARG A N 1
ATOM 3702 C CA . ARG A 1 465 ? -22.948 -5.912 32.373 1.00 69.12 465 ARG A CA 1
ATOM 3703 C C . ARG A 1 465 ? -22.546 -4.619 31.658 1.00 69.12 465 ARG A C 1
ATOM 3705 O O . ARG A 1 465 ? -22.401 -3.586 32.302 1.00 69.12 465 ARG A O 1
ATOM 3712 N N . LEU A 1 466 ? -22.394 -4.642 30.334 1.00 69.19 466 LEU A N 1
ATOM 3713 C CA . LEU A 1 466 ? -22.149 -3.426 29.542 1.00 69.19 466 LEU A CA 1
ATOM 3714 C C . LEU A 1 466 ? -23.431 -2.619 29.354 1.00 69.19 466 LEU A C 1
ATOM 3716 O O . LEU A 1 466 ? -23.393 -1.389 29.355 1.00 69.19 466 LEU A O 1
ATOM 3720 N N . THR A 1 467 ? -24.565 -3.315 29.251 1.00 76.38 467 THR A N 1
ATOM 3721 C CA . THR A 1 467 ? -25.889 -2.695 29.292 1.00 76.38 467 THR A CA 1
ATOM 3722 C C . THR A 1 467 ? -26.077 -1.964 30.617 1.00 76.38 467 THR A C 1
ATOM 3724 O O . THR A 1 467 ? -26.443 -0.789 30.598 1.00 76.38 467 THR A O 1
ATOM 3727 N N . PHE A 1 468 ? -25.740 -2.600 31.748 1.00 78.62 468 PHE A N 1
ATOM 3728 C CA . PHE A 1 468 ? -25.708 -1.944 33.055 1.00 78.62 468 PHE A CA 1
ATOM 3729 C C . PHE A 1 468 ? -24.855 -0.672 33.025 1.00 78.62 468 PHE A C 1
ATOM 3731 O O . PHE A 1 468 ? -25.351 0.391 33.384 1.00 78.62 468 PHE A O 1
ATOM 3738 N N . LEU A 1 469 ? -23.610 -0.752 32.546 1.00 74.62 469 LEU A N 1
ATOM 3739 C CA . LEU A 1 469 ? -22.684 0.383 32.559 1.00 74.62 469 LEU A CA 1
ATOM 3740 C C . LEU A 1 469 ? -23.201 1.595 31.784 1.00 74.62 469 LEU A C 1
ATOM 3742 O O . LEU A 1 469 ? -23.186 2.710 32.305 1.00 74.62 469 LEU A O 1
ATOM 3746 N N . GLY A 1 470 ? -23.700 1.405 30.563 1.00 76.62 470 GLY A N 1
ATOM 3747 C CA . GLY A 1 470 ? -24.218 2.545 29.812 1.00 76.62 470 GLY A CA 1
ATOM 3748 C C . GLY A 1 470 ? -25.552 3.071 30.359 1.00 76.62 470 GLY A C 1
ATOM 3749 O O . GLY A 1 470 ? -25.798 4.272 30.305 1.00 76.62 470 GLY A O 1
ATOM 3750 N N . LYS A 1 471 ? -26.392 2.223 30.974 1.00 80.81 471 LYS A N 1
ATOM 3751 C CA . LYS A 1 471 ? -27.591 2.686 31.698 1.00 80.81 471 LYS A CA 1
ATOM 3752 C C . LYS A 1 471 ? -27.240 3.432 32.993 1.00 80.81 471 LYS A C 1
ATOM 3754 O O . LYS A 1 471 ? -27.916 4.395 33.337 1.00 80.81 471 LYS A O 1
ATOM 3759 N N . TYR A 1 472 ? -26.173 3.038 33.680 1.00 80.88 472 TYR A N 1
ATOM 3760 C CA . TYR A 1 472 ? -25.661 3.728 34.863 1.00 80.88 472 TYR A CA 1
ATOM 3761 C C . TYR A 1 472 ? -25.054 5.099 34.514 1.00 80.88 472 TYR A C 1
ATOM 3763 O O . TYR A 1 472 ? -25.269 6.080 35.224 1.00 80.88 472 TYR A O 1
ATOM 3771 N N . ARG A 1 473 ? -24.382 5.222 33.364 1.00 79.25 473 ARG A N 1
ATOM 3772 C CA . ARG A 1 473 ? -23.959 6.527 32.832 1.00 79.25 473 ARG A CA 1
ATOM 3773 C C . ARG A 1 473 ? -25.146 7.421 32.476 1.00 79.25 473 ARG A C 1
ATOM 3775 O O . ARG A 1 473 ? -25.152 8.595 32.837 1.00 79.25 473 ARG A O 1
ATOM 3782 N N . GLU A 1 474 ? -26.159 6.862 31.818 1.00 83.38 474 GLU A N 1
ATOM 3783 C CA . GLU A 1 474 ? -27.397 7.580 31.496 1.00 83.38 474 GLU A CA 1
ATOM 3784 C C . GLU A 1 474 ? -28.085 8.124 32.758 1.00 83.38 474 GLU A C 1
ATOM 3786 O O . GLU A 1 474 ? -28.570 9.255 32.758 1.00 83.38 474 GLU A O 1
ATOM 3791 N N . PHE A 1 475 ? -28.055 7.374 33.865 1.00 87.00 475 PHE A N 1
ATOM 3792 C CA . PHE A 1 475 ? -28.503 7.861 35.171 1.00 87.00 475 PHE A CA 1
ATOM 3793 C C . PHE A 1 475 ? -27.744 9.125 35.612 1.00 87.00 475 PHE A C 1
ATOM 3795 O O . PHE A 1 475 ? -28.380 10.133 35.921 1.00 87.00 475 PHE A O 1
ATOM 3802 N N . HIS A 1 476 ? -26.406 9.115 35.578 1.00 83.88 476 HIS A N 1
ATOM 3803 C CA . HIS A 1 476 ? -25.587 10.280 35.945 1.00 83.88 476 HIS A CA 1
ATOM 3804 C C . HIS A 1 476 ? -25.804 11.477 35.007 1.00 83.88 476 HIS A C 1
ATOM 3806 O O . HIS A 1 476 ? -25.813 12.622 35.461 1.00 83.88 476 HIS A O 1
ATOM 3812 N N . ARG A 1 477 ? -26.050 11.234 33.712 1.00 84.62 477 ARG A N 1
ATOM 3813 C CA . ARG A 1 477 ? -26.414 12.283 32.745 1.00 84.62 477 ARG A CA 1
ATOM 3814 C C . ARG A 1 477 ? -27.753 12.932 33.105 1.00 84.62 477 ARG A C 1
ATOM 3816 O O . ARG A 1 477 ? -27.830 14.155 33.210 1.00 84.62 477 ARG A O 1
ATOM 3823 N N . LEU A 1 478 ? -28.789 12.127 33.357 1.00 86.50 478 LEU A N 1
ATOM 3824 C CA . LEU A 1 478 ? -30.110 12.609 33.781 1.00 86.50 478 LEU A CA 1
ATOM 3825 C C . LEU A 1 478 ? -30.049 13.349 35.125 1.00 86.50 478 LEU A C 1
ATOM 3827 O O . LEU A 1 478 ? -30.736 14.357 35.306 1.00 86.50 478 LEU A O 1
ATOM 3831 N N . TYR A 1 479 ? -29.205 12.882 36.049 1.00 85.94 479 TYR A N 1
ATOM 3832 C CA . TYR A 1 479 ? -28.951 13.548 37.323 1.00 85.94 479 TYR A CA 1
ATOM 3833 C C . TYR A 1 479 ? -28.307 14.931 37.120 1.00 85.94 479 TYR A C 1
ATOM 3835 O O . TYR A 1 479 ? -28.785 15.919 37.680 1.00 85.94 479 TYR A O 1
ATOM 3843 N N . GLY A 1 480 ? -27.287 15.037 36.258 1.00 85.25 480 GLY A N 1
ATOM 3844 C CA . GLY A 1 480 ? -26.649 16.309 35.890 1.00 85.25 480 GLY A CA 1
ATOM 3845 C C . GLY A 1 480 ? -27.594 17.293 35.184 1.00 85.25 480 GLY A C 1
ATOM 3846 O O . GLY A 1 480 ? -27.551 18.495 35.447 1.00 85.25 480 GLY A O 1
ATOM 3847 N N . GLU A 1 481 ? -28.513 16.785 34.357 1.00 89.31 481 GLU A N 1
ATOM 3848 C CA . GLU A 1 481 ? -29.590 17.554 33.709 1.00 89.31 481 GLU A CA 1
ATOM 3849 C C . GLU A 1 481 ? -30.731 17.952 34.667 1.00 89.31 481 GLU A C 1
ATOM 3851 O O . GLU A 1 481 ? -31.684 18.611 34.249 1.00 89.31 481 GLU A O 1
ATOM 3856 N N . LYS A 1 482 ? -30.652 17.577 35.954 1.00 85.94 482 LYS A N 1
ATOM 3857 C CA . LYS A 1 482 ? -31.682 17.793 36.990 1.00 85.94 482 LYS A CA 1
ATOM 3858 C C . LYS A 1 482 ? -33.021 17.097 36.708 1.00 85.94 482 LYS A C 1
ATOM 3860 O O . LYS A 1 482 ? -34.046 17.449 37.294 1.00 85.94 482 LYS A O 1
ATOM 3865 N N . ARG A 1 483 ? -33.036 16.072 35.851 1.00 89.81 483 ARG A N 1
ATOM 3866 C CA . ARG A 1 483 ? -34.216 15.239 35.551 1.00 89.81 483 ARG A CA 1
ATOM 3867 C C . ARG A 1 483 ? -34.359 14.119 36.582 1.00 89.81 483 ARG A C 1
ATOM 3869 O O . ARG A 1 483 ? -34.327 12.932 36.259 1.00 89.81 483 ARG A O 1
ATOM 3876 N N . PHE A 1 484 ? -34.518 14.504 37.846 1.00 88.31 484 PHE A N 1
ATOM 3877 C CA . PHE A 1 484 ? -34.407 13.590 38.985 1.00 88.31 484 PHE A CA 1
ATOM 3878 C C . PHE A 1 484 ? -35.430 12.445 38.985 1.00 88.31 484 PHE A C 1
ATOM 3880 O O . PHE A 1 484 ? -35.066 11.316 39.293 1.00 88.31 484 PHE A O 1
ATOM 3887 N N . SER A 1 485 ? -36.679 12.688 38.575 1.00 85.88 485 SER A N 1
ATOM 3888 C CA . SER A 1 485 ? -37.712 11.638 38.503 1.00 85.88 485 SER A CA 1
ATOM 3889 C C . SER A 1 485 ? -37.390 10.551 37.475 1.00 85.88 485 SER A C 1
ATOM 3891 O O . SER A 1 485 ? -37.739 9.387 37.656 1.00 85.88 485 SER A O 1
ATOM 3893 N N . GLU A 1 486 ? -36.726 10.916 36.377 1.00 87.38 486 GLU A N 1
ATOM 3894 C CA . GLU A 1 486 ? -36.315 9.950 35.361 1.00 87.38 486 GLU A CA 1
ATOM 3895 C C . GLU A 1 486 ? -35.065 9.182 35.773 1.00 87.38 486 GLU A C 1
ATOM 3897 O O . GLU A 1 486 ? -35.018 7.966 35.587 1.00 87.38 486 GLU A O 1
ATOM 3902 N N . ALA A 1 487 ? -34.105 9.874 36.395 1.00 89.19 487 ALA A N 1
ATOM 3903 C CA . ALA A 1 487 ? -32.920 9.259 36.977 1.00 89.19 487 ALA A CA 1
ATOM 3904 C C . ALA A 1 487 ? -33.299 8.229 38.058 1.00 89.19 487 ALA A C 1
ATOM 3906 O O . ALA A 1 487 ? -32.841 7.091 38.008 1.00 89.19 487 ALA A O 1
ATOM 3907 N N . ALA A 1 488 ? -34.205 8.584 38.974 1.00 87.56 488 ALA A N 1
ATOM 3908 C CA . ALA A 1 488 ? -34.688 7.706 40.040 1.00 87.56 488 ALA A CA 1
ATOM 3909 C C . ALA A 1 488 ? -35.318 6.410 39.505 1.00 87.56 488 ALA A C 1
ATOM 3911 O O . ALA A 1 488 ? -34.963 5.314 39.936 1.00 87.56 488 ALA A O 1
ATOM 3912 N N . ARG A 1 489 ? -36.198 6.521 38.502 1.00 88.94 489 ARG A N 1
ATOM 3913 C CA . ARG A 1 489 ? -36.826 5.358 37.856 1.00 88.94 489 ARG A CA 1
ATOM 3914 C C . ARG A 1 489 ? -35.805 4.466 37.152 1.00 88.94 489 ARG A C 1
ATOM 3916 O O . ARG A 1 489 ? -35.927 3.246 37.196 1.00 88.94 489 ARG A O 1
ATOM 3923 N N . LEU A 1 490 ? -34.819 5.068 36.484 1.00 88.56 490 LEU A N 1
ATOM 3924 C CA . LEU A 1 490 ? -33.767 4.331 35.791 1.00 88.56 490 LEU A CA 1
ATOM 3925 C C . LEU A 1 490 ? -32.870 3.578 36.780 1.00 88.56 490 LEU A C 1
ATOM 3927 O O . LEU A 1 490 ? -32.583 2.406 36.560 1.00 88.56 490 LEU A O 1
ATOM 3931 N N . LEU A 1 491 ? -32.478 4.224 37.879 1.00 88.62 491 LEU A N 1
ATOM 3932 C CA . LEU A 1 491 ? -31.675 3.610 38.935 1.00 88.62 491 LEU A CA 1
ATOM 3933 C C . LEU A 1 491 ? -32.410 2.442 39.600 1.00 88.62 491 LEU A C 1
ATOM 3935 O O . LEU A 1 491 ? -31.832 1.370 39.761 1.00 88.62 491 LEU A O 1
ATOM 3939 N N . LEU A 1 492 ? -33.698 2.614 39.903 1.00 89.19 492 LEU A N 1
ATOM 3940 C CA . LEU A 1 492 ? -34.531 1.540 40.439 1.00 89.19 492 LEU A CA 1
ATOM 3941 C C . LEU A 1 492 ? -34.641 0.369 39.456 1.00 89.19 492 LEU A C 1
ATOM 3943 O O . LEU A 1 492 ? -34.378 -0.772 39.827 1.00 89.19 492 LEU A O 1
ATOM 3947 N N . SER A 1 493 ? -34.920 0.660 38.180 1.00 88.00 493 SER A N 1
ATOM 3948 C CA . SER A 1 493 ? -34.989 -0.349 37.118 1.00 88.00 493 SER A CA 1
ATOM 3949 C C . SER A 1 493 ? -33.682 -1.127 36.954 1.00 88.00 493 SER A C 1
ATOM 3951 O O . SER A 1 493 ? -33.738 -2.306 36.614 1.00 88.00 493 SER A O 1
ATOM 3953 N N . LEU A 1 494 ? -32.517 -0.513 37.187 1.00 85.00 494 LEU A N 1
ATOM 3954 C CA . LEU A 1 494 ? -31.230 -1.212 37.105 1.00 85.00 494 LEU A CA 1
ATOM 3955 C C . LEU A 1 494 ? -31.090 -2.306 38.171 1.00 85.00 494 LEU A C 1
ATOM 3957 O O . LEU A 1 494 ? -30.463 -3.333 37.898 1.00 85.00 494 LEU A O 1
ATOM 3961 N N . MET A 1 495 ? -31.688 -2.111 39.348 1.00 82.25 495 MET A N 1
ATOM 3962 C CA . MET A 1 495 ? -31.654 -3.072 40.453 1.00 82.25 495 MET A CA 1
ATOM 3963 C C . MET A 1 495 ? -32.782 -4.102 40.343 1.00 82.25 495 MET A C 1
ATOM 3965 O O . MET A 1 495 ? -32.517 -5.303 40.358 1.00 82.25 495 MET A O 1
ATOM 3969 N N . THR A 1 496 ? -34.027 -3.659 40.147 1.00 82.31 496 THR A N 1
ATOM 3970 C CA . THR A 1 496 ? -35.202 -4.547 40.147 1.00 82.31 496 THR A CA 1
ATOM 3971 C C . THR A 1 496 ? -35.273 -5.441 38.911 1.00 82.31 496 THR A C 1
ATOM 3973 O O . THR A 1 496 ? -35.647 -6.608 39.017 1.00 82.31 496 THR A O 1
ATOM 3976 N N . ALA A 1 497 ? -34.808 -4.965 37.749 1.00 79.69 497 ALA A N 1
ATOM 3977 C CA . ALA A 1 497 ? -34.698 -5.788 36.543 1.00 79.69 497 ALA A CA 1
ATOM 3978 C C . ALA A 1 497 ? -33.456 -6.708 36.533 1.00 79.69 497 ALA A C 1
ATOM 3980 O O . ALA A 1 497 ? -33.190 -7.353 35.520 1.00 79.69 497 ALA A O 1
ATOM 3981 N N . LYS A 1 498 ? -32.680 -6.767 37.631 1.00 71.75 498 LYS A N 1
ATOM 3982 C CA . LYS A 1 498 ? -31.449 -7.574 37.787 1.00 71.75 498 LYS A CA 1
ATOM 3983 C C . LYS A 1 498 ? -30.386 -7.346 36.703 1.00 71.75 498 LYS A C 1
ATOM 3985 O O . LYS A 1 498 ? -29.549 -8.210 36.456 1.00 71.75 498 LYS A O 1
ATOM 3990 N N . ILE A 1 499 ? -30.398 -6.169 36.078 1.00 73.88 499 ILE A N 1
ATOM 3991 C CA . ILE A 1 499 ? -29.397 -5.760 35.084 1.00 73.88 499 ILE A CA 1
ATOM 3992 C C . ILE A 1 499 ? -28.060 -5.473 35.792 1.00 73.88 499 ILE A C 1
ATOM 3994 O O . ILE A 1 499 ? -26.992 -5.800 35.278 1.00 73.88 499 ILE A O 1
ATOM 3998 N N . ALA A 1 500 ? -28.109 -4.902 37.000 1.00 73.44 500 ALA A N 1
ATOM 3999 C CA . ALA A 1 500 ? -26.938 -4.654 37.832 1.00 73.44 500 ALA A CA 1
ATOM 4000 C C . ALA A 1 500 ? -26.490 -5.912 38.613 1.00 73.44 500 ALA A C 1
ATOM 4002 O O . ALA A 1 500 ? -27.306 -6.509 39.325 1.00 73.44 500 ALA A O 1
ATOM 4003 N N . PRO A 1 501 ? -25.191 -6.283 38.580 1.00 72.81 501 PRO A N 1
ATOM 4004 C CA . PRO A 1 501 ? -24.621 -7.281 39.483 1.00 72.81 501 PRO A CA 1
ATOM 4005 C C . PRO A 1 501 ? -24.835 -6.911 40.954 1.00 72.81 501 PRO A C 1
ATOM 4007 O O . PRO A 1 501 ? -24.659 -5.754 41.334 1.00 72.81 501 PRO A O 1
ATOM 4010 N N . ARG A 1 502 ? -25.121 -7.912 41.795 1.00 75.19 502 ARG A N 1
ATOM 4011 C CA . ARG A 1 502 ? -25.367 -7.735 43.237 1.00 75.19 502 ARG A CA 1
ATOM 4012 C C . ARG A 1 502 ? -24.238 -6.991 43.962 1.00 75.19 502 ARG A C 1
ATOM 4014 O O . ARG A 1 502 ? -24.513 -6.168 44.825 1.00 75.19 502 ARG A O 1
ATOM 4021 N N . SER A 1 503 ? -22.985 -7.210 43.559 1.00 71.31 503 SER A N 1
ATOM 4022 C CA . SER A 1 503 ? -21.810 -6.524 44.116 1.00 71.31 503 SER A CA 1
ATOM 4023 C C . SER A 1 503 ? -21.817 -5.001 43.917 1.00 71.31 503 SER A C 1
ATOM 4025 O O . SER A 1 503 ? -21.075 -4.302 44.593 1.00 71.31 503 SER A O 1
ATOM 4027 N N . LEU A 1 504 ? -22.621 -4.477 42.985 1.00 76.62 504 LEU A N 1
ATOM 4028 C CA . LEU A 1 504 ? -22.710 -3.045 42.677 1.00 76.62 504 LEU A CA 1
ATOM 4029 C C . LEU A 1 504 ? -23.961 -2.380 43.262 1.00 76.62 504 LEU A C 1
ATOM 4031 O O . LEU A 1 504 ? -24.098 -1.161 43.179 1.00 76.62 504 LEU A O 1
ATOM 4035 N N . TRP A 1 505 ? -24.875 -3.146 43.864 1.00 83.00 505 TRP A N 1
ATOM 4036 C CA . TRP A 1 505 ? -26.109 -2.584 44.415 1.00 83.00 505 TRP A CA 1
ATOM 4037 C C . TRP A 1 505 ? -25.834 -1.621 45.572 1.00 83.00 505 TRP A C 1
ATOM 4039 O O . TRP A 1 505 ? -26.516 -0.610 45.678 1.00 83.00 505 TRP A O 1
ATOM 4049 N N . MET A 1 506 ? -24.803 -1.863 46.391 1.00 83.19 506 MET A N 1
ATOM 4050 C CA . MET A 1 506 ? -24.441 -0.941 47.474 1.00 83.19 506 MET A CA 1
ATOM 4051 C C . MET A 1 506 ? -24.002 0.432 46.938 1.00 83.19 506 MET A C 1
ATOM 4053 O O . MET A 1 506 ? -24.374 1.471 47.487 1.00 83.19 506 MET A O 1
ATOM 4057 N N . THR A 1 507 ? -23.270 0.457 45.819 1.00 82.44 507 THR A N 1
ATOM 4058 C CA . THR A 1 507 ? -22.902 1.695 45.114 1.00 82.44 507 THR A CA 1
ATOM 4059 C C . THR A 1 507 ? -24.142 2.408 44.574 1.00 82.44 507 THR A C 1
ATOM 4061 O O . THR A 1 507 ? -24.318 3.591 44.841 1.00 82.44 507 THR A O 1
ATOM 4064 N N . LEU A 1 508 ? -25.045 1.683 43.902 1.00 84.56 508 LEU A N 1
ATOM 4065 C CA . LEU A 1 508 ? -26.291 2.245 43.358 1.00 84.56 508 LEU A CA 1
ATOM 4066 C C . LEU A 1 508 ? -27.211 2.810 44.445 1.00 84.56 508 LEU A C 1
ATOM 4068 O O . LEU A 1 508 ? -27.778 3.885 44.279 1.00 84.56 508 LEU A O 1
ATOM 4072 N N . LEU A 1 509 ? -27.345 2.106 45.569 1.00 86.12 509 LEU A N 1
ATOM 4073 C CA . LEU A 1 509 ? -28.123 2.571 46.713 1.00 86.12 509 LEU A CA 1
ATOM 4074 C C . LEU A 1 509 ? -27.502 3.834 47.315 1.00 86.12 509 LEU A C 1
ATOM 4076 O O . LEU A 1 509 ? -28.220 4.785 47.615 1.00 86.12 509 LEU A O 1
ATOM 4080 N N . THR A 1 510 ? -26.172 3.887 47.420 1.00 85.75 510 THR A N 1
ATOM 4081 C CA . THR A 1 510 ? -25.462 5.092 47.876 1.00 85.75 510 THR A CA 1
ATOM 4082 C C . THR A 1 510 ? -25.701 6.270 46.925 1.00 85.75 510 THR A C 1
ATOM 4084 O O . THR A 1 510 ? -25.969 7.376 47.385 1.00 85.75 510 THR A O 1
ATOM 4087 N N . ASP A 1 511 ? -25.707 6.041 45.610 1.00 85.38 511 ASP A N 1
ATOM 4088 C CA . ASP A 1 511 ? -26.023 7.069 44.607 1.00 85.38 511 ASP A CA 1
ATOM 4089 C C . ASP A 1 511 ? -27.498 7.508 44.624 1.00 85.38 511 ASP A C 1
ATOM 4091 O O . ASP A 1 511 ? -27.836 8.582 44.120 1.00 85.38 511 ASP A O 1
ATOM 4095 N N . ALA A 1 512 ? -28.389 6.710 45.222 1.00 87.94 512 ALA A N 1
ATOM 4096 C CA . ALA A 1 512 ? -29.781 7.079 45.458 1.00 87.94 512 ALA A CA 1
ATOM 4097 C C . ALA A 1 512 ? -29.959 7.989 46.687 1.00 87.94 512 ALA A C 1
ATOM 4099 O O . ALA A 1 512 ? -30.965 8.698 46.756 1.00 87.94 512 ALA A O 1
ATOM 4100 N N . LEU A 1 513 ? -29.004 8.028 47.632 1.00 86.94 513 LEU A N 1
ATOM 4101 C CA . LEU A 1 513 ? -29.091 8.859 48.847 1.00 86.94 513 LEU A CA 1
ATOM 4102 C C . LEU A 1 513 ? -29.409 10.332 48.543 1.00 86.94 513 LEU A C 1
ATOM 4104 O O . LEU A 1 513 ? -30.374 10.85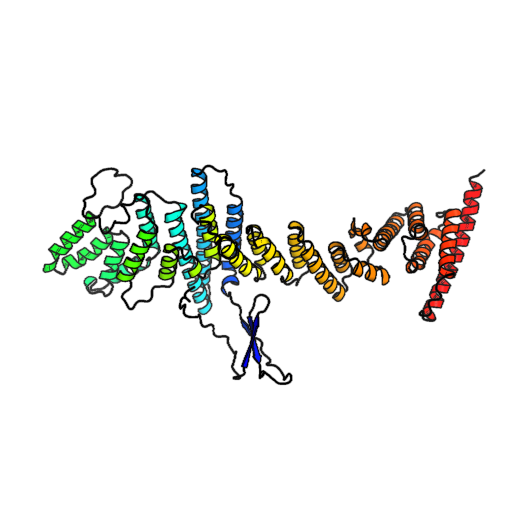0 49.109 1.00 86.94 513 LEU A O 1
ATOM 4108 N N . PRO A 1 514 ? -28.706 11.016 47.614 1.00 87.00 514 PRO A N 1
ATOM 4109 C CA . PRO A 1 514 ? -28.984 12.420 47.319 1.00 87.00 514 PRO A CA 1
ATOM 4110 C C . PRO A 1 514 ? -30.368 12.660 46.707 1.00 87.00 514 PRO A C 1
ATOM 4112 O O . PRO A 1 514 ? -30.850 13.790 46.741 1.00 87.00 514 PRO A O 1
ATOM 4115 N N . LEU A 1 515 ? -30.987 11.631 46.115 1.00 87.56 515 LEU A N 1
ATOM 4116 C CA . LEU A 1 515 ? -32.344 11.680 45.562 1.00 87.56 515 LEU A CA 1
ATOM 4117 C C . LEU A 1 515 ? -33.405 11.414 46.639 1.00 87.56 515 LEU A C 1
ATOM 4119 O O . LEU A 1 515 ? -34.471 12.023 46.594 1.00 87.56 515 LEU A O 1
ATOM 4123 N N . LEU A 1 516 ? -33.106 10.545 47.608 1.00 85.88 516 LEU A N 1
ATOM 4124 C CA . LEU A 1 516 ? -33.968 10.244 48.757 1.00 85.88 516 LEU A CA 1
ATOM 4125 C C . LEU A 1 516 ? -34.048 11.409 49.752 1.00 85.88 516 LEU A C 1
ATOM 4127 O O . LEU A 1 516 ? -35.079 11.606 50.385 1.00 85.88 516 LEU A O 1
ATOM 4131 N N . GLU A 1 517 ? -32.981 12.199 49.882 1.00 85.25 517 GLU A N 1
ATOM 4132 C CA . GLU A 1 517 ? -32.931 13.341 50.806 1.00 85.25 517 GLU A CA 1
ATOM 4133 C C . GLU A 1 517 ? -33.419 14.669 50.193 1.00 85.25 517 GLU A C 1
ATOM 4135 O O . GLU A 1 517 ? -33.297 15.735 50.805 1.00 85.25 517 GLU A O 1
ATOM 4140 N N . GLN A 1 518 ? -33.995 14.643 48.988 1.00 84.62 518 GLN A N 1
ATOM 4141 C CA . GLN A 1 518 ? -34.564 15.847 48.383 1.00 84.62 518 GLN A CA 1
ATOM 4142 C C . GLN A 1 518 ? -35.812 16.324 49.131 1.00 84.62 518 GLN A C 1
ATOM 4144 O O . GLN A 1 518 ? -36.628 15.550 49.619 1.00 84.62 518 GLN A O 1
ATOM 4149 N N . LYS A 1 519 ? -36.021 17.647 49.146 1.00 77.88 519 LYS A N 1
ATOM 4150 C CA . LYS A 1 519 ? -37.217 18.263 49.757 1.00 77.88 519 LYS A CA 1
ATOM 4151 C C . LYS A 1 519 ? -38.519 17.886 49.047 1.00 77.88 519 LYS A C 1
ATOM 4153 O O . LYS A 1 519 ? -39.595 18.017 49.624 1.00 77.88 519 LYS A O 1
ATOM 4158 N N . VAL A 1 520 ? -38.427 17.480 47.785 1.00 81.44 520 VAL A N 1
ATOM 4159 C CA . VAL A 1 520 ? -39.555 17.010 46.984 1.00 81.44 520 VAL A CA 1
ATOM 4160 C C . VAL A 1 520 ? -39.456 15.497 46.894 1.00 81.44 520 VAL A C 1
ATOM 4162 O O . VAL A 1 520 ? -38.406 14.980 46.534 1.00 81.44 520 VAL A O 1
ATOM 4165 N N . VAL A 1 521 ? -40.562 14.808 47.168 1.00 84.31 521 VAL A N 1
ATOM 4166 C CA . VAL A 1 521 ? -40.665 13.355 46.985 1.00 84.31 521 VAL A CA 1
ATOM 4167 C C . VAL A 1 521 ? -40.404 13.007 45.518 1.00 84.31 521 VAL A C 1
ATOM 4169 O O . VAL A 1 521 ? -41.176 13.423 44.646 1.00 84.31 521 VAL A O 1
ATOM 4172 N N . ILE A 1 522 ? -39.312 12.278 45.276 1.00 86.19 522 ILE A N 1
ATOM 4173 C CA . ILE A 1 522 ? -38.892 11.781 43.957 1.00 86.19 522 ILE A CA 1
ATOM 4174 C C . ILE A 1 522 ? -39.220 10.293 43.800 1.00 86.19 522 ILE A C 1
ATOM 4176 O O . ILE A 1 522 ? -39.669 9.902 42.725 1.00 86.19 522 ILE A O 1
ATOM 4180 N N . PHE A 1 523 ? -39.014 9.493 44.851 1.00 87.81 523 PHE A N 1
ATOM 4181 C CA . PHE A 1 523 ? -39.412 8.086 44.898 1.00 87.81 523 PHE A CA 1
ATOM 4182 C C . PHE A 1 523 ? -40.781 7.952 45.566 1.00 87.81 523 PHE A C 1
ATOM 4184 O O . PHE A 1 523 ? -40.967 8.480 46.665 1.00 87.81 523 PHE A O 1
ATOM 4191 N N . SER A 1 524 ? -41.712 7.247 44.919 1.00 87.50 524 SER A N 1
ATOM 4192 C CA . SER A 1 524 ? -43.031 6.942 45.491 1.00 87.50 524 SER A CA 1
ATOM 4193 C C . SER A 1 524 ? -42.946 5.955 46.657 1.00 87.50 524 SER A C 1
ATOM 4195 O O . SER A 1 524 ? -41.882 5.387 46.930 1.00 87.50 524 SER A O 1
ATOM 4197 N N . VAL A 1 525 ? -44.071 5.720 47.334 1.00 86.12 525 VAL A N 1
ATOM 4198 C CA . VAL A 1 525 ? -44.174 4.697 48.387 1.00 86.12 525 VAL A CA 1
ATOM 4199 C C . VAL A 1 525 ? -43.748 3.320 47.860 1.00 86.12 525 VAL A C 1
ATOM 4201 O O . VAL A 1 525 ? -42.830 2.717 48.418 1.00 86.12 525 VAL A O 1
ATOM 4204 N N . ASP A 1 526 ? -44.308 2.881 46.730 1.00 86.19 526 ASP A N 1
ATOM 4205 C CA . ASP A 1 526 ? -43.969 1.594 46.100 1.00 86.19 526 ASP A CA 1
ATOM 4206 C C . ASP A 1 526 ? -42.482 1.501 45.724 1.00 86.19 526 ASP A C 1
ATOM 4208 O O . ASP A 1 526 ? -41.805 0.525 46.044 1.00 86.19 526 ASP A O 1
ATOM 4212 N N . GLN A 1 527 ? -41.935 2.556 45.112 1.00 87.62 527 GLN A N 1
ATOM 4213 C CA . GLN A 1 527 ? -40.523 2.607 44.723 1.00 87.62 527 GLN A CA 1
ATOM 4214 C C . GLN A 1 527 ? -39.588 2.591 45.938 1.00 87.62 527 GLN A C 1
ATOM 4216 O O . GLN A 1 527 ? -38.507 2.009 45.885 1.00 87.62 527 GLN A O 1
ATOM 4221 N N . THR A 1 528 ? -39.997 3.216 47.044 1.00 87.44 528 THR A N 1
ATOM 4222 C CA . THR A 1 528 ? -39.230 3.207 48.295 1.00 87.44 528 THR A CA 1
ATOM 4223 C C . THR A 1 528 ? -39.231 1.814 48.923 1.00 87.44 528 THR A C 1
ATOM 4225 O O . THR A 1 528 ? -38.183 1.366 49.386 1.00 87.44 528 THR A O 1
ATOM 4228 N N . TYR A 1 529 ? -40.359 1.098 48.885 1.00 88.12 529 TYR A N 1
ATOM 4229 C CA . TYR A 1 529 ? -40.426 -0.294 49.339 1.00 88.12 529 TYR A CA 1
ATOM 4230 C C . TYR A 1 529 ? -39.542 -1.224 48.503 1.00 88.12 529 TYR A C 1
ATOM 4232 O O . TYR A 1 529 ? -38.843 -2.063 49.071 1.00 88.12 529 TYR A O 1
ATOM 4240 N N . GLU A 1 530 ? -39.498 -1.050 47.181 1.00 88.06 530 GLU A N 1
ATOM 4241 C CA . GLU A 1 530 ? -38.590 -1.818 46.320 1.00 88.06 530 GLU A CA 1
ATOM 4242 C C . GLU A 1 530 ? -37.113 -1.571 46.678 1.00 88.06 530 GLU A C 1
ATOM 4244 O O . GLU A 1 530 ? -36.341 -2.522 46.800 1.00 88.06 530 GLU A O 1
ATOM 4249 N N . LEU A 1 531 ? -36.716 -0.316 46.933 1.00 87.31 531 LEU A N 1
ATOM 4250 C CA . LEU A 1 531 ? -35.358 0.012 47.395 1.00 87.31 531 LEU A CA 1
ATOM 4251 C C . LEU A 1 531 ? -35.032 -0.614 48.758 1.00 87.31 531 LEU A C 1
ATOM 4253 O O . LEU A 1 531 ? -33.918 -1.104 48.959 1.00 87.31 531 LEU A O 1
ATOM 4257 N N . MET A 1 532 ? -35.992 -0.613 49.688 1.00 87.00 532 MET A N 1
ATOM 4258 C CA . MET A 1 532 ? -35.846 -1.273 50.988 1.00 87.00 532 MET A CA 1
ATOM 4259 C C . MET A 1 532 ? -35.669 -2.786 50.822 1.00 87.00 532 MET A C 1
ATOM 4261 O O . MET A 1 532 ? -34.767 -3.349 51.437 1.00 87.00 532 MET A O 1
ATOM 4265 N N . SER A 1 533 ? -36.436 -3.420 49.928 1.00 86.56 533 SER A N 1
ATOM 4266 C CA . SER A 1 533 ? -36.280 -4.840 49.589 1.00 86.56 533 SER A CA 1
ATOM 4267 C C . SER A 1 533 ? -34.889 -5.134 49.021 1.00 86.56 533 SER A C 1
ATOM 4269 O O . SER A 1 533 ? -34.251 -6.095 49.439 1.00 86.56 533 SER A O 1
ATOM 4271 N N . CYS A 1 534 ? -34.362 -4.292 48.123 1.00 84.88 534 CYS A N 1
ATOM 4272 C CA . CYS A 1 534 ? -32.999 -4.452 47.601 1.00 84.88 534 CYS A CA 1
ATOM 4273 C C . CYS A 1 534 ? -31.925 -4.327 48.699 1.00 84.88 534 CYS A C 1
ATOM 4275 O O . CYS A 1 534 ? -30.950 -5.083 48.698 1.00 84.88 534 CYS A O 1
ATOM 4277 N N . LEU A 1 535 ? -32.095 -3.397 49.646 1.00 85.19 535 LEU A N 1
ATOM 4278 C CA . LEU A 1 535 ? -31.186 -3.221 50.784 1.00 85.19 535 LEU A CA 1
ATOM 4279 C C . LEU A 1 535 ? -31.255 -4.405 51.765 1.00 85.19 535 LEU A C 1
ATOM 4281 O O . LEU A 1 535 ? -30.230 -4.837 52.296 1.00 85.19 535 LEU A O 1
ATOM 4285 N N . GLU A 1 536 ? -32.445 -4.941 52.023 1.00 84.38 536 GLU A N 1
ATOM 4286 C CA . GLU A 1 536 ? -32.631 -6.141 52.846 1.00 84.38 536 GLU A CA 1
ATOM 4287 C C . GLU A 1 536 ? -32.047 -7.381 52.172 1.00 84.38 536 GLU A C 1
ATOM 4289 O O . GLU A 1 536 ? -31.336 -8.153 52.817 1.00 84.38 536 GLU A O 1
ATOM 4294 N N . GLU A 1 537 ? -32.258 -7.536 50.864 1.00 82.56 537 GLU A N 1
ATOM 4295 C CA . GLU A 1 537 ? -31.657 -8.611 50.086 1.00 82.56 537 GLU A CA 1
ATOM 4296 C C . GLU A 1 537 ? -30.136 -8.586 50.205 1.00 82.56 537 GLU A C 1
ATOM 4298 O O . GLU A 1 537 ? -29.567 -9.636 50.505 1.00 82.56 537 GLU A O 1
ATOM 4303 N N . LEU A 1 538 ? -29.483 -7.425 50.058 1.00 79.12 538 LEU A N 1
ATOM 4304 C CA . LEU A 1 538 ? -28.033 -7.287 50.254 1.00 79.12 538 LEU A CA 1
ATOM 4305 C C . LEU A 1 538 ? -27.587 -7.718 51.648 1.00 79.12 538 LEU A C 1
ATOM 4307 O O . LEU A 1 538 ? -26.659 -8.510 51.757 1.00 79.12 538 LEU A O 1
ATOM 4311 N N . ASN A 1 539 ? -28.289 -7.274 52.689 1.00 76.06 539 ASN A N 1
ATOM 4312 C CA . ASN A 1 539 ? -27.969 -7.627 54.073 1.00 76.06 539 ASN A CA 1
ATOM 4313 C C . ASN A 1 539 ? -28.220 -9.115 54.391 1.00 76.06 539 ASN A C 1
ATOM 4315 O O . ASN A 1 539 ? -27.578 -9.676 55.278 1.00 76.06 539 ASN A O 1
ATOM 4319 N N . SER A 1 540 ? -29.152 -9.764 53.684 1.00 72.19 540 SER A N 1
ATOM 4320 C CA . SER A 1 540 ? -29.514 -11.174 53.901 1.00 72.19 540 SER A CA 1
ATOM 4321 C C . SER A 1 540 ? -28.548 -12.171 53.259 1.00 72.19 540 SER A C 1
ATOM 4323 O O . SER A 1 540 ? -28.479 -13.325 53.682 1.00 72.19 540 SER A O 1
ATOM 4325 N N . GLY A 1 541 ? -27.795 -11.749 52.242 1.00 62.47 541 GLY A N 1
ATOM 4326 C CA . GLY A 1 541 ? -26.863 -12.619 51.541 1.00 62.47 541 GLY A CA 1
ATOM 4327 C C . GLY A 1 541 ? -25.491 -11.984 51.445 1.00 62.47 541 GLY A C 1
ATOM 4328 O O . GLY A 1 541 ? -25.331 -10.912 50.861 1.00 62.47 541 GLY A O 1
ATOM 4329 N N . THR A 1 542 ? -24.504 -12.755 51.892 1.00 49.22 542 THR A N 1
ATOM 4330 C CA . THR A 1 542 ? -23.061 -12.497 51.813 1.00 49.22 542 THR A CA 1
ATOM 4331 C C . THR A 1 542 ? -22.484 -11.699 52.991 1.00 49.22 542 THR A C 1
ATOM 4333 O O . THR A 1 542 ? -22.091 -10.550 52.861 1.00 49.22 542 THR A O 1
ATOM 4336 N N . LYS A 1 543 ? -22.333 -12.370 54.143 1.00 49.81 543 LYS A N 1
ATOM 4337 C CA . LYS A 1 543 ? -21.132 -12.182 54.972 1.00 49.81 543 LYS A CA 1
ATOM 4338 C C . LYS A 1 543 ? -19.975 -12.873 54.240 1.00 49.81 543 LYS A C 1
ATOM 4340 O O . LYS A 1 543 ? -19.685 -14.032 54.532 1.00 49.81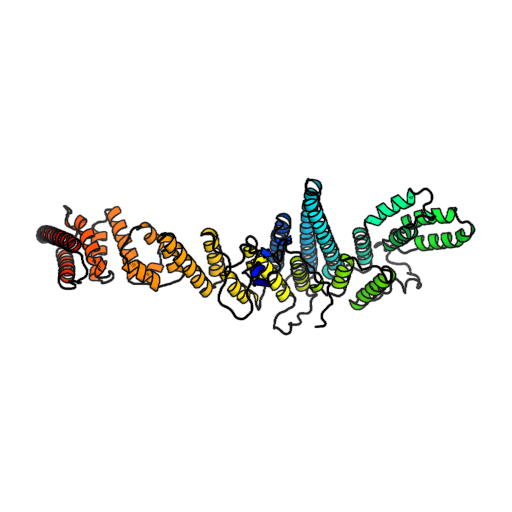 543 LYS A O 1
ATOM 4345 N N . ASP A 1 544 ? -19.411 -12.240 53.212 1.00 44.38 544 ASP A N 1
ATOM 4346 C CA . ASP A 1 544 ? -18.203 -12.768 52.570 1.00 44.38 544 ASP A CA 1
ATOM 4347 C C . ASP A 1 544 ? -17.028 -12.525 53.518 1.00 44.38 544 ASP A C 1
ATOM 4349 O O . ASP A 1 544 ? -16.692 -11.394 53.853 1.00 44.38 544 ASP A O 1
ATOM 4353 N N . SER A 1 545 ? -16.414 -13.613 53.969 1.00 46.19 545 SER A N 1
ATOM 4354 C CA . SER A 1 545 ? -15.399 -13.678 55.025 1.00 46.19 545 SER A CA 1
ATOM 4355 C C . SER A 1 545 ? -14.023 -13.094 54.649 1.00 46.19 545 SER A C 1
ATOM 4357 O O . SER A 1 545 ? -13.009 -13.596 55.126 1.00 46.19 545 SER A O 1
ATOM 4359 N N . ASN A 1 546 ? -13.964 -12.092 53.766 1.00 46.38 546 ASN A N 1
ATOM 4360 C CA . ASN A 1 546 ? -12.724 -11.522 53.218 1.00 46.38 546 ASN A CA 1
ATOM 4361 C C . ASN A 1 546 ? -12.616 -9.987 53.349 1.00 46.38 546 ASN A C 1
ATOM 4363 O O . ASN A 1 546 ? -11.702 -9.404 52.765 1.00 46.38 546 ASN A O 1
ATOM 4367 N N . LEU A 1 547 ? -13.519 -9.326 54.077 1.00 50.53 547 LEU A N 1
ATOM 4368 C CA . LEU A 1 547 ? -13.436 -7.884 54.339 1.00 50.53 547 LEU A CA 1
ATOM 4369 C C . LEU A 1 547 ? -12.529 -7.611 55.547 1.00 50.53 547 LEU A C 1
ATOM 4371 O O . LEU A 1 547 ? -12.485 -8.397 56.492 1.00 50.53 547 LEU A O 1
ATOM 4375 N N . THR A 1 548 ? -11.754 -6.526 55.499 1.00 55.91 548 THR A N 1
ATOM 4376 C CA . THR A 1 548 ? -10.964 -6.089 56.659 1.00 55.91 548 THR A CA 1
ATOM 4377 C C . THR A 1 548 ? -11.877 -5.401 57.679 1.00 55.91 548 THR A C 1
ATOM 4379 O O . THR A 1 548 ? -12.878 -4.811 57.280 1.00 55.91 548 THR A O 1
ATOM 4382 N N . ASP A 1 549 ? -11.539 -5.416 58.976 1.00 57.41 549 ASP A N 1
ATOM 4383 C CA . ASP A 1 549 ? -12.367 -4.797 60.038 1.00 57.41 549 ASP A CA 1
ATOM 4384 C C . ASP A 1 549 ? -12.745 -3.325 59.740 1.00 57.41 549 ASP A C 1
ATOM 4386 O O . ASP A 1 549 ? -13.797 -2.845 60.150 1.00 57.41 549 ASP A O 1
ATOM 4390 N N . GLN A 1 550 ? -11.911 -2.598 58.984 1.00 58.72 550 GLN A N 1
ATOM 4391 C CA . GLN A 1 550 ? -12.191 -1.219 58.561 1.00 58.72 550 GLN A CA 1
ATOM 4392 C C . GLN A 1 550 ? -13.248 -1.122 57.450 1.00 58.72 550 GLN A C 1
ATOM 4394 O O . GLN A 1 550 ? -14.000 -0.148 57.406 1.00 58.72 550 GLN A O 1
ATOM 4399 N N . ASP A 1 551 ? -13.310 -2.104 56.550 1.00 58.47 551 ASP A N 1
ATOM 4400 C CA . ASP A 1 551 ? -14.298 -2.139 55.469 1.00 58.47 551 ASP A CA 1
ATOM 4401 C C . ASP A 1 551 ? -15.694 -2.482 56.012 1.00 58.47 551 ASP A C 1
ATOM 4403 O O . ASP A 1 551 ? -16.681 -1.890 55.567 1.00 58.47 551 ASP A O 1
ATOM 4407 N N . GLU A 1 552 ? -15.776 -3.359 57.023 1.00 61.66 552 GLU A N 1
ATOM 4408 C CA . GLU A 1 552 ? -17.035 -3.696 57.705 1.00 61.66 552 GLU A CA 1
ATOM 4409 C C . GLU A 1 552 ? -17.650 -2.478 58.420 1.00 61.66 552 GLU A C 1
ATOM 4411 O O . GLU A 1 552 ? -18.855 -2.233 58.302 1.00 61.66 552 GLU A O 1
ATOM 4416 N N . ASP A 1 553 ? -16.835 -1.654 59.089 1.00 65.75 553 ASP A N 1
ATOM 4417 C CA . ASP A 1 553 ? -17.294 -0.423 59.752 1.00 65.75 553 ASP A CA 1
ATOM 4418 C C . ASP A 1 553 ? -17.830 0.618 58.749 1.00 65.75 553 ASP A C 1
ATOM 4420 O O . ASP A 1 553 ? -18.858 1.271 58.983 1.00 65.75 553 ASP A O 1
ATOM 4424 N N . ILE A 1 554 ? -17.170 0.765 57.594 1.00 70.00 554 ILE A N 1
ATOM 4425 C CA . ILE A 1 554 ? -17.603 1.685 56.531 1.00 70.00 554 ILE A CA 1
ATOM 4426 C C . ILE A 1 554 ? -18.912 1.199 55.896 1.00 70.00 554 ILE A C 1
ATOM 4428 O O . ILE A 1 554 ? -19.811 2.005 55.635 1.00 70.00 554 ILE A O 1
ATOM 4432 N N . GLU A 1 555 ? -19.039 -0.099 55.631 1.00 71.50 555 GLU A N 1
ATOM 4433 C CA . GLU A 1 555 ? -20.235 -0.678 55.018 1.00 71.50 555 GLU A CA 1
ATOM 4434 C C . GLU A 1 555 ? -21.437 -0.655 55.974 1.00 71.50 555 GLU A C 1
ATOM 4436 O O . GLU A 1 555 ? -22.547 -0.295 55.563 1.00 71.50 555 GLU A O 1
ATOM 4441 N N . SER A 1 556 ? -21.205 -0.894 57.268 1.00 75.62 556 SER A N 1
ATOM 4442 C CA . SER A 1 556 ? -22.197 -0.715 58.333 1.00 75.62 556 SER A CA 1
ATOM 4443 C C . SER A 1 556 ? -22.717 0.727 58.384 1.00 75.62 556 SER A C 1
ATOM 4445 O O . SER A 1 556 ? -23.925 0.962 58.286 1.00 75.62 556 SER A O 1
ATOM 4447 N N . THR A 1 557 ? -21.808 1.710 58.397 1.00 79.69 557 THR A N 1
ATOM 4448 C CA . THR A 1 557 ? -22.165 3.140 58.420 1.00 79.69 557 THR A CA 1
ATOM 4449 C C . THR A 1 557 ? -23.001 3.541 57.199 1.00 79.69 557 THR A C 1
ATOM 4451 O O . THR A 1 557 ? -24.014 4.235 57.323 1.00 79.69 557 THR A O 1
ATOM 4454 N N . LYS A 1 558 ? -22.625 3.082 55.996 1.00 82.19 558 LYS A N 1
ATOM 4455 C CA . LYS A 1 558 ? -23.407 3.346 54.774 1.00 82.19 558 LYS A CA 1
ATOM 4456 C C . LYS A 1 558 ? -24.804 2.726 54.847 1.00 82.19 558 LYS A C 1
ATOM 4458 O O . LYS A 1 558 ? -25.774 3.344 54.411 1.00 82.19 558 LYS A O 1
ATOM 4463 N N . THR A 1 559 ? -24.918 1.530 55.416 1.00 84.25 559 THR A N 1
ATOM 4464 C CA . THR A 1 559 ? -26.196 0.823 55.569 1.00 84.25 559 THR A CA 1
ATOM 4465 C C . THR A 1 559 ? -27.140 1.569 56.514 1.00 84.25 559 THR A C 1
ATOM 4467 O O . THR A 1 559 ? -28.333 1.689 56.227 1.00 84.25 559 THR A O 1
ATOM 4470 N N . GLU A 1 560 ? -26.629 2.123 57.615 1.00 84.25 560 GLU A N 1
ATOM 4471 C CA . GLU A 1 560 ? -27.419 2.946 58.540 1.00 84.25 560 GLU A CA 1
ATOM 4472 C C . GLU A 1 560 ? -27.926 4.237 57.886 1.00 84.25 560 GLU A C 1
ATOM 4474 O O . GLU A 1 560 ? -29.112 4.563 58.005 1.00 84.25 560 GLU A O 1
ATOM 4479 N N . LEU A 1 561 ? -27.064 4.933 57.136 1.00 87.06 561 LEU A N 1
ATOM 4480 C CA . LEU A 1 561 ? -27.441 6.135 56.384 1.00 87.06 561 LEU A CA 1
ATOM 4481 C C . LEU A 1 561 ? -28.550 5.842 55.364 1.00 87.06 561 LEU A C 1
ATOM 4483 O O . LEU A 1 561 ? -29.524 6.592 55.276 1.00 87.06 561 LEU A O 1
ATOM 4487 N N . LEU A 1 562 ? -28.446 4.721 54.645 1.00 88.12 562 LEU A N 1
ATOM 4488 C CA . LEU A 1 562 ? -29.462 4.277 53.690 1.00 88.12 562 LEU A CA 1
ATOM 4489 C C . LEU A 1 562 ? -30.807 3.997 54.361 1.00 88.12 562 LEU A C 1
ATOM 4491 O O . LEU A 1 562 ? -31.833 4.485 53.887 1.00 88.12 562 LEU A O 1
ATOM 4495 N N . ARG A 1 563 ? -30.821 3.276 55.490 1.00 88.25 563 ARG A N 1
ATOM 4496 C CA . ARG A 1 563 ? -32.060 3.013 56.246 1.00 88.25 563 ARG A CA 1
ATOM 4497 C C . ARG A 1 563 ? -32.731 4.307 56.699 1.00 88.25 563 ARG A C 1
ATOM 4499 O O . ARG A 1 563 ? -33.950 4.436 56.590 1.00 88.25 563 ARG A O 1
ATOM 4506 N N . LEU A 1 564 ? -31.944 5.273 57.175 1.00 88.69 564 LEU A N 1
ATOM 4507 C CA . LEU A 1 564 ? -32.459 6.563 57.628 1.00 88.69 564 LEU A CA 1
ATOM 4508 C C . LEU A 1 564 ? -33.068 7.375 56.475 1.00 88.69 564 LEU A C 1
ATOM 4510 O O . LEU A 1 564 ? -34.168 7.913 56.620 1.00 88.69 564 LEU A O 1
ATOM 4514 N N . ALA A 1 565 ? -32.375 7.454 55.337 1.00 87.00 565 ALA A N 1
ATOM 4515 C CA . ALA A 1 565 ? -32.850 8.179 54.161 1.00 87.00 565 ALA A CA 1
ATOM 4516 C C . ALA A 1 565 ? -34.126 7.549 53.576 1.00 87.00 565 ALA A C 1
ATOM 4518 O O . ALA A 1 565 ? -35.082 8.265 53.277 1.00 87.00 565 ALA A O 1
ATOM 4519 N N . LEU A 1 566 ? -34.185 6.214 53.493 1.00 89.06 566 LEU A N 1
ATOM 4520 C CA . LEU A 1 566 ? -35.368 5.483 53.027 1.00 89.06 566 LEU A CA 1
ATOM 4521 C C . LEU A 1 566 ? -36.579 5.716 53.941 1.00 89.06 566 LEU A C 1
ATOM 4523 O O . LEU A 1 566 ? -37.660 6.032 53.448 1.00 89.06 566 LEU A O 1
ATOM 4527 N N . ALA A 1 567 ? -36.405 5.651 55.266 1.00 87.25 567 ALA A N 1
ATOM 4528 C CA . ALA A 1 567 ? -37.488 5.899 56.222 1.00 87.25 567 ALA A CA 1
ATOM 4529 C C . ALA A 1 567 ? -38.032 7.339 56.141 1.00 87.25 567 ALA A C 1
ATOM 4531 O O . ALA A 1 567 ? -39.246 7.567 56.212 1.00 87.25 567 ALA A O 1
ATOM 4532 N N . ARG A 1 568 ? -37.142 8.323 55.959 1.00 86.50 568 ARG A N 1
ATOM 4533 C CA . ARG A 1 568 ? -37.522 9.733 55.776 1.00 86.50 568 ARG A CA 1
ATOM 4534 C C . ARG A 1 568 ? -38.293 9.944 54.477 1.00 86.50 568 ARG A C 1
ATOM 4536 O O . ARG A 1 568 ? -39.365 10.550 54.522 1.00 86.50 568 ARG A O 1
ATOM 4543 N N . ASN A 1 569 ? -37.796 9.414 53.357 1.00 88.75 569 ASN A N 1
ATOM 4544 C CA . ASN A 1 569 ? -38.496 9.518 52.078 1.00 88.75 569 ASN A CA 1
ATOM 4545 C C . ASN A 1 569 ? -39.861 8.823 52.134 1.00 88.75 569 ASN A C 1
ATOM 4547 O O . ASN A 1 569 ? -40.842 9.416 51.703 1.00 88.75 569 ASN A O 1
ATOM 4551 N N . LEU A 1 570 ? -39.954 7.629 52.735 1.00 88.44 570 LEU A N 1
ATOM 4552 C CA . LEU A 1 570 ? -41.219 6.906 52.899 1.00 88.44 570 LEU A CA 1
ATOM 4553 C C . LEU A 1 570 ? -42.250 7.746 53.662 1.00 88.44 570 LEU A C 1
ATOM 4555 O O . LEU A 1 570 ? -43.390 7.879 53.227 1.00 88.44 570 LEU A O 1
ATOM 4559 N N . THR A 1 571 ? -41.836 8.372 54.765 1.00 86.44 571 THR A N 1
ATOM 4560 C CA . THR A 1 571 ? -42.718 9.241 55.557 1.00 86.44 571 THR A CA 1
ATOM 4561 C C . THR A 1 571 ? -43.225 10.420 54.722 1.00 86.44 571 THR A C 1
ATOM 4563 O O . THR A 1 571 ? -44.415 10.727 54.730 1.00 86.44 571 THR A O 1
ATOM 4566 N N . MET A 1 572 ? -42.337 11.068 53.962 1.00 85.19 572 MET A N 1
ATOM 4567 C CA . MET A 1 572 ? -42.707 12.182 53.086 1.00 85.19 572 MET A CA 1
ATOM 4568 C C . MET A 1 572 ? -43.604 11.744 51.919 1.00 85.19 572 MET A C 1
ATOM 4570 O O . MET A 1 572 ? -44.534 12.471 51.565 1.00 85.19 572 MET A O 1
ATOM 4574 N N . ALA A 1 573 ? -43.343 10.574 51.333 1.00 86.88 573 ALA A N 1
ATOM 4575 C CA . ALA A 1 573 ? -44.108 10.013 50.226 1.00 86.88 573 ALA A CA 1
ATOM 4576 C C . ALA A 1 573 ? -45.532 9.652 50.655 1.00 86.88 573 ALA A C 1
ATOM 4578 O O . ALA A 1 573 ? -46.473 10.093 50.002 1.00 86.88 573 ALA A O 1
ATOM 4579 N N . ILE A 1 574 ? -45.698 8.979 51.801 1.00 86.38 574 ILE A N 1
ATOM 4580 C CA . ILE A 1 574 ? -47.014 8.638 52.369 1.00 86.38 574 ILE A CA 1
ATOM 4581 C C . ILE A 1 574 ? -47.849 9.899 52.602 1.00 86.38 574 ILE A C 1
ATOM 4583 O O . ILE A 1 574 ? -49.020 9.940 52.233 1.00 86.38 574 ILE A O 1
ATOM 4587 N N . VAL A 1 575 ? -47.254 10.944 53.189 1.00 85.12 575 VAL A N 1
ATOM 4588 C CA . VAL A 1 575 ? -47.967 12.207 53.431 1.00 85.12 575 VAL A CA 1
ATOM 4589 C C . VAL A 1 575 ? -48.394 12.844 52.112 1.00 85.12 575 VAL A C 1
ATOM 4591 O O . VAL A 1 575 ? -49.537 13.263 51.987 1.00 85.12 575 VAL A O 1
ATOM 4594 N N . LYS A 1 576 ? -47.502 12.901 51.119 1.00 82.81 576 LYS A N 1
ATOM 4595 C CA . LYS A 1 576 ? -47.780 13.554 49.836 1.00 82.81 576 LYS A CA 1
ATOM 4596 C C . LYS A 1 576 ? -48.816 12.795 49.003 1.00 82.81 576 LYS A C 1
ATOM 4598 O O . LYS A 1 576 ? -49.721 13.424 48.466 1.00 82.81 576 LYS A O 1
ATOM 4603 N N . GLU A 1 577 ? -48.693 11.477 48.894 1.00 83.00 577 GLU A N 1
ATOM 4604 C CA . GLU A 1 577 ? -49.621 10.628 48.137 1.00 83.00 577 GLU A CA 1
ATOM 4605 C C . GLU A 1 577 ? -50.989 10.562 48.829 1.00 83.00 577 GLU A C 1
ATOM 4607 O O . GLU A 1 577 ? -52.010 10.768 48.177 1.00 83.00 577 GLU A O 1
ATOM 4612 N N . GLY A 1 578 ? -51.013 10.442 50.161 1.00 69.25 578 GLY A N 1
ATOM 4613 C CA . GLY A 1 578 ? -52.247 10.472 50.950 1.00 69.25 578 GLY A CA 1
ATOM 4614 C C . GLY A 1 578 ? -52.984 11.817 50.928 1.00 69.25 578 GLY A C 1
ATOM 4615 O O . GLY A 1 578 ? -54.189 11.848 51.146 1.00 69.25 578 GLY A O 1
ATOM 4616 N N . THR A 1 579 ? -52.301 12.933 50.635 1.00 65.19 579 THR A N 1
ATOM 4617 C CA . THR A 1 579 ? -52.945 14.252 50.454 1.00 65.19 579 THR A CA 1
ATOM 4618 C C . THR A 1 579 ? -53.502 14.511 49.051 1.00 65.19 579 THR A C 1
ATOM 4620 O O . THR A 1 579 ? -54.181 15.514 48.863 1.00 65.19 579 THR A O 1
ATOM 4623 N N . ILE A 1 580 ? -53.205 13.663 48.059 1.00 58.06 580 ILE A N 1
ATOM 4624 C CA . ILE A 1 580 ? -53.693 13.823 46.674 1.00 58.06 580 ILE A CA 1
ATOM 4625 C C . ILE A 1 580 ? -55.019 13.062 46.454 1.00 58.06 580 ILE A C 1
ATOM 4627 O O . ILE A 1 580 ? -55.741 13.360 45.507 1.00 58.06 580 ILE A O 1
ATOM 4631 N N . GLU A 1 581 ? -55.380 12.127 47.342 1.00 45.66 581 GLU A N 1
ATOM 4632 C CA . GLU A 1 581 ? -56.636 11.353 47.285 1.00 45.66 581 GLU A CA 1
ATOM 4633 C C . GLU A 1 581 ? -57.857 12.033 47.952 1.00 45.66 581 GLU A C 1
ATOM 4635 O O . GLU A 1 581 ? -58.885 11.390 48.173 1.00 45.66 581 GLU A O 1
ATOM 4640 N N . THR A 1 582 ? -57.794 13.340 48.228 1.00 40.44 582 THR A N 1
ATOM 4641 C CA . THR A 1 582 ? -58.944 14.175 48.643 1.00 40.44 582 THR A CA 1
ATOM 4642 C C . THR A 1 582 ? -59.081 15.379 47.737 1.00 40.44 582 THR A C 1
ATOM 4644 O O . THR A 1 582 ? -60.224 15.675 47.321 1.00 40.44 582 THR A O 1
#

Radius of gyration: 40.31 Å; chains: 1; bounding box: 106×49×116 Å

pLDDT: mean 71.46, std 16.24, range [26.3, 94.56]

Secondary structure (DSSP, 8-state):
-------------TTTTTT-PEEEEEE-SSSEEEEEE---SSS---PPPS-EEEE-S-TGGG-HHHHHHHHHHHHHHHHHHT--TTS-HHHHHHHHHHHHHHHHHHHHHHHHHHHHHHHH-S-HHHHHHHHHHHHHHHHHHHHHHHHIIIIII---HHHHHHHHHHHHHHH-TTHHHHHHHHHHSS-GGG-TTHHHHHHHHHHTT-HHHHHHHHHHHHHH-GGGHHHHHHHHHHHHTS----TT---S---GGGTTT-GGGSSSS--HHHHHHHHHHHHHHHS-TTPPPPHHHHHHHHHHTT-GGGG--HHHHHHHHHHHHHTT-S-----TTSS-HHHHHHHHHHHHHHHSTTTHHHHHHHHHT-SSSHHHHHHHHHTTS---SHHHHHHHHHHHHHTT-HHHHHHHHHHHHHHHHHTT-HHHHHHHHHHTT-HHHHHHHHHT-----GGGGGG-GGGGGG-HHHHHHHHHHHHHHHHHTT-HHHHHHHHHHHHHTT-S-GGGHHHHHHHHHHHHTSSS--S-HHHHHHHHHHHHHHHHS---TT--HHHHHHHHHHHHHHHHHHHHHHHHHHHHHHTT--